Protein AF-0000000083340234 (afdb_homodimer)

Secondary structure (DSSP, 8-state):
---------------------------SS-SSSS--EEEEEETTEEEEEEB-S-TT-B--HHHHB----TTTSPPPPS--STTPEE--HHHHHHHHHHHHTT-TTEEEEE-S-HHHHHT-B-TT-EE--HHHH-TTSTT--HHHHHHIIIIIS--EEETTEEE-TTPPEEEEE-S-TT--HHHHHHHHHHHTT--GGGEEE-TTHHHHHHHTTB--B--/---------------------------SS-SSSS-SEEEEEETTEEEEEEB-S-TT-B--HHHHB----TTTSPPPPS--STTPEE--HHHHHHHHHHHHTT-TTEEEEE-S-HHHHTT-B-TT-EE--HHHH-TTSTT--HHHHHHIIIIIS--EEETTEEE-TTPPEEEEE-S-TT--HHHHHHHHHHHTT--GGGEEE-TTHHHHHHHTTB--B--

pLDDT: mean 92.08, std 15.48, range [29.78, 98.94]

Foldseek 3Di:
DDPPDPPPPPDPPPPPPPDPPPPPPDQPQAPDPVGAWDWFDAPNDIDIKGADRPPPDDFDPVLVDDDDDPVVQAFADQDLDPQAAEDEDVVVRVLRNVVRVPPLLEAEEAQDDVVVCQVWFDGRHDYDHLLQLAPPHPPHDPVSNVCCCVVPQPWDADPNDIDCVSGGQYEYAYAARRDCRRSSNLVSCVVNPHRNNSYYYHRGHPSSCRRSRIDIDRD/DDPPPPPPPPPPDPPPPPDPPPPPPDQPQAPDPVGAWDWFDAPNDIDIKGADRPPPDDFDPVLVDDDDDPVVQAFADQDLDPQAAEDEDVVVRVLRNVVRVPPLLEAEEAQDDVVVCQVWFDGRHDYDHLLQLAPPHPPHDPVSNVCCQVVPQPWDADPNAIDCVSGGQYEYAYAARRDCRRSSNLVSCVVNPHRNNSYYYHRGHPSSCRRSRIDIDRD

InterPro domains:
  IPR001763 Rhodanese-like domain [PF00581] (99-212)
  IPR001763 Rhodanese-like domain [PS50206] (102-218)
  IPR001763 Rhodanese-like domain [SM00450] (87-215)
  IPR036873 Rhodanese-like domain superfamily [G3DSA:3.40.250.10] (81-218)
  IPR036873 Rhodanese-like domain superfamily [SSF52821] (71-217)

Structure (mmCIF, N/CA/C/O backbone):
data_AF-0000000083340234-model_v1
#
loop_
_entity.id
_entity.type
_entity.pdbx_description
1 polymer 'Rhodanese-like domain-containing protein'
#
loop_
_atom_site.group_PDB
_atom_site.id
_atom_site.type_symbol
_atom_site.label_atom_id
_atom_site.label_alt_id
_atom_site.label_comp_id
_atom_site.label_asym_id
_atom_site.label_entity_id
_atom_site.label_seq_id
_atom_site.pdbx_PDB_ins_code
_atom_site.Cartn_x
_atom_site.Cartn_y
_atom_site.Cartn_z
_atom_site.occupancy
_atom_site.B_iso_or_equiv
_atom_site.auth_seq_id
_atom_site.auth_comp_id
_atom_site.auth_asym_id
_atom_site.auth_atom_id
_atom_site.pdbx_PDB_model_num
ATOM 1 N N . MET A 1 1 ? -90.25 -11.219 39.344 1 29.78 1 MET A N 1
ATOM 2 C CA . MET A 1 1 ? -89 -11.938 39.5 1 29.78 1 MET A CA 1
ATOM 3 C C . MET A 1 1 ? -88.312 -12.117 38.156 1 29.78 1 MET A C 1
ATOM 5 O O . MET A 1 1 ? -88.625 -13.062 37.406 1 29.78 1 MET A O 1
ATOM 9 N N . CYS A 1 2 ? -88 -10.984 37.406 1 33.31 2 CYS A N 1
ATOM 10 C CA . CYS A 1 2 ? -87.375 -10.82 36.094 1 33.31 2 CYS A CA 1
ATOM 11 C C . CYS A 1 2 ? -85.938 -11.227 36.125 1 33.31 2 CYS A C 1
ATOM 13 O O . CYS A 1 2 ? -85.125 -10.656 36.875 1 33.31 2 CYS A O 1
ATOM 15 N N . SER A 1 3 ? -85.562 -12.453 35.812 1 33 3 SER A N 1
ATOM 16 C CA . SER A 1 3 ? -84.188 -13.016 35.75 1 33 3 SER A CA 1
ATOM 17 C C . SER A 1 3 ? -83.375 -12.375 34.656 1 33 3 SER A C 1
ATOM 19 O O . SER A 1 3 ? -83.75 -12.422 33.5 1 33 3 SER A O 1
ATOM 21 N N . LYS A 1 4 ? -82.625 -11.266 34.938 1 36.62 4 LYS A N 1
ATOM 22 C CA . LYS A 1 4 ? -81.625 -10.586 34.062 1 36.62 4 LYS A CA 1
ATOM 23 C C . LYS A 1 4 ? -80.562 -11.547 33.625 1 36.62 4 LYS A C 1
ATOM 25 O O . LYS A 1 4 ? -79.938 -12.203 34.438 1 36.62 4 LYS A O 1
ATOM 30 N N . SER A 1 5 ? -80.562 -12.086 32.344 1 40.81 5 SER A N 1
ATOM 31 C CA . SER A 1 5 ? -79.562 -12.891 31.719 1 40.81 5 SER A CA 1
ATOM 32 C C . SER A 1 5 ? -78.25 -12.117 31.594 1 40.81 5 SER A C 1
ATOM 34 O O . SER A 1 5 ? -78.25 -10.977 31.125 1 40.81 5 SER A O 1
ATOM 36 N N . ASN A 1 6 ? -77.25 -12.352 32.438 1 44.47 6 ASN A N 1
ATOM 37 C CA . ASN A 1 6 ? -75.875 -11.805 32.438 1 44.47 6 ASN A CA 1
ATOM 38 C C . ASN A 1 6 ? -75.125 -12.289 31.203 1 44.47 6 ASN A C 1
ATOM 40 O O . ASN A 1 6 ? -74.812 -13.484 31.094 1 44.47 6 ASN A O 1
ATOM 44 N N . LYS A 1 7 ? -75.188 -11.672 30 1 44.66 7 LYS A N 1
ATOM 45 C CA . LYS A 1 7 ? -74.375 -11.945 28.859 1 44.66 7 LYS A CA 1
ATOM 46 C C . LYS A 1 7 ? -72.875 -11.68 29.188 1 44.66 7 LYS A C 1
ATOM 48 O O . LYS A 1 7 ? -72.5 -10.562 29.562 1 44.66 7 LYS A O 1
ATOM 53 N N . LEU A 1 8 ? -72.062 -12.75 29.484 1 47.59 8 LEU A N 1
ATOM 54 C CA . LEU A 1 8 ? -70.625 -12.719 29.641 1 47.59 8 LEU A CA 1
ATOM 55 C C . LEU A 1 8 ? -69.938 -12.383 28.328 1 47.59 8 LEU A C 1
ATOM 57 O O . LEU A 1 8 ? -70.125 -13.102 27.328 1 47.59 8 LEU A O 1
ATOM 61 N N . TYR A 1 9 ? -69.688 -11.141 28.016 1 54.5 9 TYR A N 1
ATOM 62 C CA . TYR A 1 9 ? -68.812 -10.773 26.891 1 54.5 9 TYR A CA 1
ATOM 63 C C . TYR A 1 9 ? -67.375 -11.305 27.078 1 54.5 9 TYR A C 1
ATOM 65 O O . TYR A 1 9 ? -66.75 -11.008 28.078 1 54.5 9 TYR A O 1
ATOM 73 N N . LEU A 1 10 ? -67 -12.398 26.359 1 53.12 10 LEU A N 1
ATOM 74 C CA . LEU A 1 10 ? -65.625 -12.875 26.25 1 53.12 10 LEU A CA 1
ATOM 75 C C . LEU A 1 10 ? -64.75 -11.859 25.516 1 53.12 10 LEU A C 1
ATOM 77 O O . LEU A 1 10 ? -65 -11.57 24.344 1 53.12 10 LEU A O 1
ATOM 81 N N . VAL A 1 11 ? -64.125 -10.961 26.234 1 58.72 11 VAL A N 1
ATOM 82 C CA . VAL A 1 11 ? -63.125 -10.094 25.641 1 58.72 11 VAL A CA 1
ATOM 83 C C . VAL A 1 11 ? -61.906 -10.922 25.203 1 58.72 11 VAL A C 1
ATOM 85 O O . VAL A 1 11 ? -61.281 -11.578 26.031 1 58.72 11 VAL A O 1
ATOM 88 N N . ILE A 1 12 ? -61.781 -11.281 23.906 1 58.41 12 ILE A N 1
ATOM 89 C CA . ILE A 1 12 ? -60.594 -11.867 23.312 1 58.41 12 ILE A CA 1
ATOM 90 C C . ILE A 1 12 ? -59.438 -10.859 23.328 1 58.41 12 ILE A C 1
ATOM 92 O O . ILE A 1 12 ? -59.531 -9.812 22.688 1 58.41 12 ILE A O 1
ATOM 96 N N . LEU A 1 13 ? -58.594 -10.898 24.359 1 58.06 13 LEU A N 1
ATOM 97 C CA . LEU A 1 13 ? -57.344 -10.164 24.359 1 58.06 13 LEU A CA 1
ATOM 98 C C . LEU A 1 13 ? -56.375 -10.68 23.281 1 58.06 13 LEU A C 1
ATOM 100 O O . LEU A 1 13 ? -55.906 -11.82 23.359 1 58.06 13 LEU A O 1
ATOM 104 N N . SER A 1 14 ? -56.375 -10.078 22.094 1 59.06 14 SER A N 1
ATOM 105 C CA . SER A 1 14 ? -55.312 -10.328 21.109 1 59.06 14 SER A CA 1
ATOM 106 C C . SER A 1 14 ? -53.969 -9.883 21.625 1 59.06 14 SER A C 1
ATOM 108 O O . SER A 1 14 ? -53.719 -8.688 21.828 1 59.06 14 SER A O 1
ATOM 110 N N . LEU A 1 15 ? -53.156 -10.805 22.141 1 60.12 15 LEU A N 1
ATOM 111 C CA . LEU A 1 15 ? -51.75 -10.547 22.406 1 60.12 15 LEU A CA 1
ATOM 112 C C . LEU A 1 15 ? -51 -10.367 21.094 1 60.12 15 LEU A C 1
ATOM 114 O O . LEU A 1 15 ? -50.75 -11.336 20.375 1 60.12 15 LEU A O 1
ATOM 118 N N . LEU A 1 16 ? -50.875 -9.102 20.641 1 57.81 16 LEU A N 1
ATOM 119 C CA . LEU A 1 16 ? -49.875 -8.805 19.594 1 57.81 16 LEU A CA 1
ATOM 120 C C . LEU A 1 16 ? -48.469 -9.07 20.094 1 57.81 16 LEU A C 1
ATOM 122 O O . LEU A 1 16 ? -47.969 -8.344 20.953 1 57.81 16 LEU A O 1
ATOM 126 N N . PHE A 1 17 ? -47.906 -10.281 19.797 1 58.72 17 PHE A N 1
ATOM 127 C CA . PHE A 1 17 ? -46.469 -10.477 19.938 1 58.72 17 PHE A CA 1
ATOM 128 C C . PHE A 1 17 ? -45.688 -9.586 18.969 1 58.72 17 PHE A C 1
ATOM 130 O O . PHE A 1 17 ? -45.719 -9.82 17.766 1 58.72 17 PHE A O 1
ATOM 137 N N . SER A 1 18 ? -45.281 -8.414 19.391 1 55.34 18 SER A N 1
ATOM 138 C CA . SER A 1 18 ? -44.281 -7.707 18.609 1 55.34 18 SER A CA 1
ATOM 139 C C . SER A 1 18 ? -43 -8.516 18.5 1 55.34 18 SER A C 1
ATOM 141 O O . SER A 1 18 ? -42.344 -8.805 19.516 1 55.34 18 SER A O 1
ATOM 143 N N . ILE A 1 19 ? -42.75 -9.219 17.438 1 55.59 19 ILE A N 1
ATOM 144 C CA . ILE A 1 19 ? -41.406 -9.727 17.156 1 55.59 19 ILE A CA 1
ATOM 145 C C . ILE A 1 19 ? -40.406 -8.578 17.219 1 55.59 19 ILE A C 1
ATOM 147 O O . ILE A 1 19 ? -40.594 -7.551 16.562 1 55.59 19 ILE A O 1
ATOM 151 N N . PRO A 1 20 ? -39.5 -8.648 18.219 1 54 20 PRO A N 1
ATOM 152 C CA . PRO A 1 20 ? -38.469 -7.621 18.141 1 54 20 PRO A CA 1
ATOM 153 C C . PRO A 1 20 ? -37.781 -7.574 16.781 1 54 20 PRO A C 1
ATOM 155 O O . PRO A 1 20 ? -37.344 -8.609 16.266 1 54 20 PRO A O 1
ATOM 158 N N . ALA A 1 21 ? -38 -6.551 16.031 1 48.56 21 ALA A N 1
ATOM 159 C CA . ALA A 1 21 ? -37.094 -6.324 14.906 1 48.56 21 ALA A CA 1
ATOM 160 C C . ALA A 1 21 ? -35.625 -6.504 15.328 1 48.56 21 ALA A C 1
ATOM 162 O O . ALA A 1 21 ? -35.125 -5.762 16.172 1 48.56 21 ALA A O 1
ATOM 163 N N . PHE A 1 22 ? -35.062 -7.645 15.172 1 45.53 22 PHE A N 1
ATOM 164 C CA . PHE A 1 22 ? -33.594 -7.656 15.234 1 45.53 22 PHE A CA 1
ATOM 165 C C . PHE A 1 22 ? -33 -6.473 14.477 1 45.53 22 PHE A C 1
ATOM 167 O O . PHE A 1 22 ? -33.156 -6.375 13.258 1 45.53 22 PHE A O 1
ATOM 174 N N . ALA A 1 23 ? -33.031 -5.301 14.953 1 45.25 23 ALA A N 1
ATOM 175 C CA . ALA A 1 23 ? -32.219 -4.227 14.391 1 45.25 23 ALA A CA 1
ATOM 176 C C . ALA A 1 23 ? -30.859 -4.75 13.922 1 45.25 23 ALA A C 1
ATOM 178 O O . ALA A 1 23 ? -30.078 -5.27 14.719 1 45.25 23 ALA A O 1
ATOM 179 N N . SER A 1 24 ? -30.703 -5.293 12.758 1 54.5 24 SER A N 1
ATOM 180 C CA . SER A 1 24 ? -29.391 -5.609 12.234 1 54.5 24 SER A CA 1
ATOM 181 C C . SER A 1 24 ? -28.328 -4.633 12.75 1 54.5 24 SER A C 1
ATOM 183 O O . SER A 1 24 ? -28.484 -3.418 12.594 1 54.5 24 SER A O 1
ATOM 185 N N . GLU A 1 25 ? -27.625 -4.848 13.891 1 69.44 25 GLU A N 1
ATOM 186 C CA . GLU A 1 25 ? -26.641 -4 14.539 1 69.44 25 GLU A CA 1
ATOM 187 C C . GLU A 1 25 ? -25.688 -3.379 13.508 1 69.44 25 GLU A C 1
ATOM 189 O O . GLU A 1 25 ? -25.141 -4.082 12.656 1 69.44 25 GLU A O 1
ATOM 194 N N . GLU A 1 26 ? -25.859 -2.096 13.258 1 88.88 26 GLU A N 1
ATOM 195 C CA . GLU A 1 26 ? -25 -1.338 12.352 1 88.88 26 GLU A CA 1
ATOM 196 C C . GLU A 1 26 ? -23.516 -1.598 12.633 1 88.88 26 GLU A C 1
ATOM 198 O O . GLU A 1 26 ? -23.078 -1.521 13.781 1 88.88 26 GLU A O 1
ATOM 203 N N . LEU A 1 27 ? -22.734 -2.086 11.719 1 96.25 27 LEU A N 1
ATOM 204 C CA . LEU A 1 27 ? -21.312 -2.398 11.859 1 96.25 27 LEU A CA 1
ATOM 205 C C . LEU A 1 27 ? -20.516 -1.153 12.234 1 96.25 27 LEU A C 1
ATOM 207 O O . LEU A 1 27 ? -20.703 -0.09 11.641 1 96.25 27 LEU A O 1
ATOM 211 N N . GLU A 1 28 ? -19.734 -1.284 13.203 1 97.62 28 GLU A N 1
ATOM 212 C CA . GLU A 1 28 ? -18.922 -0.17 13.664 1 97.62 28 GLU A CA 1
ATOM 213 C C . GLU A 1 28 ? -17.656 -0.032 12.82 1 97.62 28 GLU A C 1
ATOM 215 O O . GLU A 1 28 ? -17.188 1.08 12.57 1 97.62 28 GLU A O 1
ATOM 220 N N . VAL A 1 29 ? -17.109 -1.151 12.461 1 98.5 29 VAL A N 1
ATOM 221 C CA . VAL A 1 29 ? -15.914 -1.16 11.617 1 98.5 29 VAL A CA 1
ATOM 222 C C . VAL A 1 29 ? -16.312 -1.392 10.164 1 98.5 29 VAL A C 1
ATOM 224 O O . VAL A 1 29 ? -16.5 -2.533 9.734 1 98.5 29 VAL A O 1
ATOM 227 N N . LYS A 1 30 ? -16.344 -0.259 9.484 1 98.69 30 LYS A N 1
ATOM 228 C CA . LYS A 1 30 ? -16.75 -0.321 8.078 1 98.69 30 LYS A CA 1
ATOM 229 C C . LYS A 1 30 ? -15.539 -0.229 7.156 1 98.69 30 LYS A C 1
ATOM 231 O O . LYS A 1 30 ? -14.438 0.112 7.602 1 98.69 30 LYS A O 1
ATOM 236 N N . ILE A 1 31 ? -15.758 -0.637 5.941 1 98.75 31 ILE A N 1
ATOM 237 C CA . ILE A 1 31 ? -14.711 -0.515 4.93 1 98.75 31 ILE A CA 1
ATOM 238 C C . ILE A 1 31 ? -14.531 0.953 4.551 1 98.75 31 ILE A C 1
ATOM 240 O O . ILE A 1 31 ? -13.414 1.478 4.594 1 98.75 31 ILE A O 1
ATOM 244 N N . THR A 1 32 ? -15.562 1.604 4.113 1 98.44 32 THR A N 1
ATOM 245 C CA . THR A 1 32 ? -15.688 3.049 3.969 1 98.44 32 THR A CA 1
ATOM 246 C C . THR A 1 32 ? -16.938 3.559 4.672 1 98.44 32 THR A C 1
ATOM 248 O O . THR A 1 32 ? -17.703 2.773 5.238 1 98.44 32 THR A O 1
ATOM 251 N N . ASP A 1 33 ? -17.109 4.898 4.633 1 96.56 33 ASP A N 1
ATOM 252 C CA . ASP A 1 33 ? -18.297 5.473 5.25 1 96.56 33 ASP A CA 1
ATOM 253 C C . ASP A 1 33 ? -19.562 4.992 4.547 1 96.56 33 ASP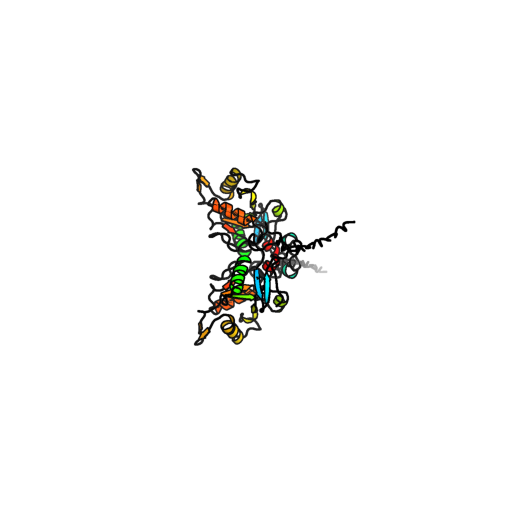 A C 1
ATOM 255 O O . ASP A 1 33 ? -20.656 4.996 5.137 1 96.56 33 ASP A O 1
ATOM 259 N N . LYS A 1 34 ? -19.469 4.469 3.318 1 97.31 34 LYS A N 1
ATOM 260 C CA . LYS A 1 34 ? -20.641 4.098 2.525 1 97.31 34 LYS A CA 1
ATOM 261 C C . LYS A 1 34 ? -20.688 2.592 2.283 1 97.31 34 LYS A C 1
ATOM 263 O O . LYS A 1 34 ? -21.641 2.078 1.698 1 97.31 34 LYS A O 1
ATOM 268 N N . LEU A 1 35 ? -19.656 1.905 2.648 1 98.31 35 LEU A N 1
ATOM 269 C CA . LEU A 1 35 ? -19.562 0.475 2.377 1 98.31 35 LEU A CA 1
ATOM 270 C C . LEU A 1 35 ? -19.188 -0.294 3.639 1 98.31 35 LEU A C 1
ATOM 272 O O . LEU A 1 35 ? -18.062 -0.179 4.125 1 98.31 35 LEU A O 1
ATOM 276 N N . ALA A 1 36 ? -20.062 -1.139 4.082 1 98.31 36 ALA A N 1
ATOM 277 C CA . ALA A 1 36 ? -19.797 -1.896 5.305 1 98.31 36 ALA A CA 1
ATOM 278 C C . ALA A 1 36 ? -19.312 -3.303 4.98 1 98.31 36 ALA A C 1
ATOM 280 O O . ALA A 1 36 ? -18.438 -3.834 5.668 1 98.31 36 ALA A O 1
ATOM 281 N N . GLN A 1 37 ? -19.891 -3.861 3.943 1 98.56 37 GLN A N 1
ATOM 282 C CA . GLN A 1 37 ? -19.578 -5.242 3.582 1 98.56 37 GLN A CA 1
ATOM 283 C C . GLN A 1 37 ? -19.922 -5.516 2.119 1 98.56 37 GLN A C 1
ATOM 285 O O . GLN A 1 37 ? -20.609 -4.727 1.479 1 98.56 37 GLN A O 1
ATOM 290 N N . LEU A 1 38 ? -19.406 -6.543 1.6 1 98.69 38 LEU A N 1
ATOM 291 C CA . LEU A 1 38 ? -19.625 -6.984 0.227 1 98.69 38 LEU A CA 1
ATOM 292 C C . LEU A 1 38 ? -19.781 -8.5 0.163 1 98.69 38 LEU A C 1
ATOM 294 O O . LEU A 1 38 ? -18.922 -9.234 0.658 1 98.69 38 LEU A O 1
ATOM 298 N N . GLU A 1 39 ? -20.875 -8.977 -0.376 1 98.69 39 GLU A N 1
ATOM 299 C CA . GLU A 1 39 ? -21.031 -10.422 -0.564 1 98.69 39 GLU A CA 1
ATOM 300 C C . GLU A 1 39 ? -20.406 -10.875 -1.876 1 98.69 39 GLU A C 1
ATOM 302 O O . GLU A 1 39 ? -20.656 -10.289 -2.93 1 98.69 39 GLU A O 1
ATOM 307 N N . VAL A 1 40 ? -19.562 -11.898 -1.822 1 98.5 40 VAL A N 1
ATOM 308 C CA . VAL A 1 40 ? -18.938 -12.484 -3.006 1 98.5 40 VAL A CA 1
ATOM 309 C C . VAL A 1 40 ? -19.1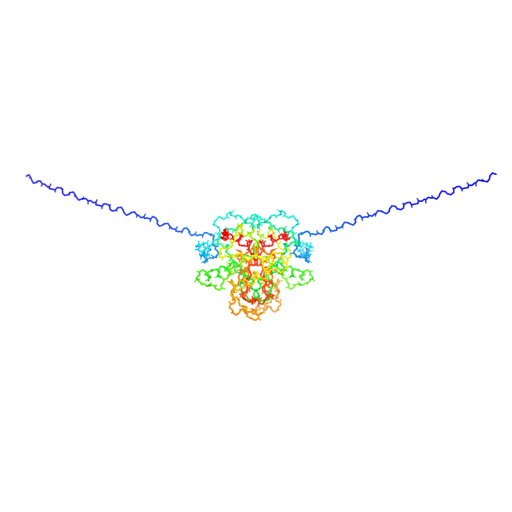25 -14 -2.988 1 98.5 40 VAL A C 1
ATOM 311 O O . VAL A 1 40 ? -19.75 -14.547 -2.084 1 98.5 40 VAL A O 1
ATOM 314 N N . ILE A 1 41 ? -18.719 -14.633 -4.098 1 96.88 41 ILE A N 1
ATOM 315 C CA . ILE A 1 41 ? -18.797 -16.094 -4.184 1 96.88 41 ILE A CA 1
ATOM 316 C C . ILE A 1 41 ? -17.391 -16.688 -4.105 1 96.88 41 ILE A C 1
ATOM 318 O O . ILE A 1 41 ? -16.469 -16.219 -4.773 1 96.88 41 ILE A O 1
ATOM 322 N N . HIS A 1 42 ? -17.172 -17.594 -3.209 1 97 42 HIS A N 1
ATOM 323 C CA . HIS A 1 42 ? -15.938 -18.375 -3.113 1 97 42 HIS A CA 1
ATOM 324 C C . HIS A 1 42 ? -16.234 -19.875 -3.148 1 97 42 HIS A C 1
ATOM 326 O O . HIS A 1 42 ? -16.922 -20.391 -2.277 1 97 42 HIS A O 1
ATOM 332 N N . ASN A 1 43 ? -15.695 -20.484 -4.172 1 94.25 43 ASN A N 1
ATOM 333 C CA . ASN A 1 43 ? -15.93 -21.906 -4.348 1 94.25 43 ASN A CA 1
ATOM 334 C C . ASN A 1 43 ? -17.422 -22.234 -4.312 1 94.25 43 ASN A C 1
ATOM 336 O O . ASN A 1 43 ? -17.844 -23.156 -3.617 1 94.25 43 ASN A O 1
ATOM 340 N N . GLY A 1 44 ? -18.188 -21.438 -4.988 1 93.56 44 GLY A N 1
ATOM 341 C CA . GLY A 1 44 ? -19.594 -21.703 -5.188 1 93.56 44 GLY A CA 1
ATOM 342 C C . GLY A 1 44 ? -20.453 -21.281 -4 1 93.56 44 GLY A C 1
ATOM 343 O O . GLY A 1 44 ? -21.672 -21.375 -4.051 1 93.56 44 GLY A O 1
ATOM 344 N N . LYS A 1 45 ? -19.875 -20.781 -2.914 1 96.19 45 LYS A N 1
ATOM 345 C CA . LYS A 1 45 ? -20.609 -20.391 -1.714 1 96.19 45 LYS A CA 1
ATOM 346 C C . LYS A 1 45 ? -20.5 -18.891 -1.463 1 96.19 45 LYS A C 1
ATOM 348 O O . LYS A 1 45 ? -19.453 -18.297 -1.685 1 96.19 45 LYS A O 1
ATOM 353 N N . PRO A 1 46 ? -21.578 -18.328 -0.961 1 97.62 46 PRO A N 1
ATOM 354 C CA . PRO A 1 46 ? -21.5 -16.906 -0.624 1 97.62 46 PRO A CA 1
ATOM 355 C C . PRO A 1 46 ? -20.594 -16.625 0.572 1 97.62 46 PRO A C 1
ATOM 357 O O . PRO A 1 46 ? -20.562 -17.406 1.525 1 97.62 46 PRO A O 1
ATOM 360 N N . VAL A 1 47 ? -19.812 -15.656 0.47 1 98.56 47 VAL A N 1
ATOM 361 C CA . VAL A 1 47 ? -18.953 -15.172 1.537 1 98.56 47 VAL A CA 1
ATOM 362 C C . VAL A 1 47 ? -19.109 -13.656 1.686 1 98.56 47 VAL A C 1
ATOM 364 O O . VAL A 1 47 ? -19.125 -12.93 0.692 1 98.56 47 VAL A O 1
ATOM 367 N N . VAL A 1 48 ? -19.234 -13.188 2.912 1 98.75 48 VAL A N 1
ATOM 368 C CA . VAL A 1 48 ? -19.328 -11.75 3.17 1 98.75 48 VAL A CA 1
ATOM 369 C C . VAL A 1 48 ? -17.953 -11.195 3.531 1 98.75 48 VAL A C 1
ATOM 371 O O . VAL A 1 48 ? -17.328 -11.656 4.488 1 98.75 48 VAL A O 1
ATOM 374 N N . ILE A 1 49 ? -17.469 -10.312 2.703 1 98.88 49 ILE A N 1
ATOM 375 C CA . ILE A 1 49 ? -16.25 -9.586 3.021 1 98.88 49 ILE A CA 1
ATOM 376 C C . ILE A 1 49 ? -16.594 -8.367 3.879 1 98.88 49 ILE A C 1
ATOM 378 O O . ILE A 1 49 ? -17.406 -7.535 3.494 1 98.88 49 ILE A O 1
ATOM 382 N N . GLN A 1 50 ? -16.031 -8.25 4.988 1 98.81 50 GLN A N 1
ATOM 383 C CA . GLN A 1 50 ? -16.125 -7.117 5.902 1 98.81 50 GLN A CA 1
ATOM 384 C C . GLN A 1 50 ? -14.859 -7.004 6.762 1 98.81 50 GLN A C 1
ATOM 386 O O . GLN A 1 50 ? -14.031 -7.914 6.781 1 98.81 50 GLN A O 1
ATOM 391 N N . ARG A 1 51 ? -14.695 -5.859 7.359 1 98.75 51 ARG A N 1
ATOM 392 C CA . ARG A 1 51 ? -13.609 -5.734 8.32 1 98.75 51 ARG A CA 1
ATOM 393 C C . ARG A 1 51 ? -13.984 -6.355 9.664 1 98.75 51 ARG A C 1
ATOM 395 O O . ARG A 1 51 ? -15.148 -6.32 10.062 1 98.75 51 ARG A O 1
ATOM 402 N N . ASN A 1 52 ? -13.055 -6.961 10.312 1 98.62 52 ASN A N 1
ATOM 403 C CA . ASN A 1 52 ? -13.25 -7.535 11.641 1 98.62 52 ASN A CA 1
ATOM 404 C C . ASN A 1 52 ? -13.883 -6.527 12.594 1 98.62 52 ASN A C 1
ATOM 406 O O . ASN A 1 52 ? -13.438 -5.387 12.688 1 98.62 52 ASN A O 1
ATOM 410 N N . GLN A 1 53 ? -14.898 -6.898 13.344 1 98.31 53 GLN A N 1
ATOM 411 C CA . GLN A 1 53 ? -15.664 -5.973 14.172 1 98.31 53 GLN A CA 1
ATOM 412 C C . GLN A 1 53 ? -15.047 -5.848 15.562 1 98.31 53 GLN A C 1
ATOM 414 O O . GLN A 1 53 ? -15.398 -4.941 16.328 1 98.31 53 GLN A O 1
ATOM 419 N N . ASP A 1 54 ? -14.172 -6.805 15.898 1 98.19 54 ASP A N 1
ATOM 420 C CA . ASP A 1 54 ? -13.43 -6.688 17.156 1 98.19 54 ASP A CA 1
ATOM 421 C C . ASP A 1 54 ? -12.359 -5.609 17.062 1 98.19 54 ASP A C 1
ATOM 423 O O . ASP A 1 54 ? -11.297 -5.828 16.469 1 98.19 54 ASP A O 1
ATOM 427 N N . GLN A 1 55 ? -12.578 -4.461 17.719 1 96.69 55 GLN A N 1
ATOM 428 C CA . GLN A 1 55 ? -11.703 -3.299 17.609 1 96.69 55 GLN A CA 1
ATOM 429 C C . GLN A 1 55 ? -10.391 -3.518 18.359 1 96.69 55 GLN A C 1
ATOM 431 O O . GLN A 1 55 ? -9.469 -2.705 18.25 1 96.69 55 GLN A O 1
ATOM 436 N N . GLY A 1 56 ? -10.25 -4.609 19.031 1 97.38 56 GLY A N 1
ATOM 437 C CA . GLY A 1 56 ? -9.008 -4.988 19.688 1 97.38 56 GLY A CA 1
ATOM 438 C C . GLY A 1 56 ? -8.227 -6.043 18.938 1 97.38 56 GLY A C 1
ATOM 439 O O . GLY A 1 56 ? -7.18 -6.492 19.391 1 97.38 56 GLY A O 1
ATOM 440 N N . ASN A 1 57 ? -8.789 -6.418 17.75 1 98 57 ASN A N 1
ATOM 441 C CA . ASN A 1 57 ? -8.125 -7.457 16.969 1 98 57 ASN A CA 1
ATOM 442 C C . ASN A 1 57 ? -6.762 -6.992 16.469 1 98 57 ASN A C 1
ATOM 444 O O . ASN A 1 57 ? -6.613 -5.852 16.016 1 98 57 ASN A O 1
ATOM 448 N N . MET A 1 58 ? -5.805 -7.91 16.531 1 98 58 MET A N 1
ATOM 449 C CA . MET A 1 58 ? -4.453 -7.641 16.047 1 98 58 MET A CA 1
ATOM 450 C C . MET A 1 58 ? -4.145 -8.461 14.805 1 98 58 MET A C 1
ATOM 452 O O . MET A 1 58 ? -4.75 -9.508 14.578 1 98 58 MET A O 1
ATOM 456 N N . ILE A 1 59 ? -3.26 -7.977 14.023 1 97.88 59 ILE A N 1
ATOM 457 C CA . ILE A 1 59 ? -2.867 -8.648 12.789 1 97.88 59 ILE A CA 1
ATOM 458 C C . ILE A 1 59 ? -2.262 -10.016 13.117 1 97.88 59 ILE A C 1
ATOM 460 O O . ILE A 1 59 ? -1.651 -10.188 14.172 1 97.88 59 ILE A O 1
ATOM 464 N N . ASP A 1 60 ? -2.438 -10.961 12.242 1 95.94 60 ASP A N 1
ATOM 465 C CA . ASP A 1 60 ? -1.87 -12.297 12.383 1 95.94 60 ASP A CA 1
ATOM 466 C C . ASP A 1 60 ? -0.351 -12.242 12.523 1 95.94 60 ASP A C 1
ATOM 468 O O . ASP A 1 60 ? 0.308 -11.445 11.844 1 95.94 60 ASP A O 1
ATOM 472 N N . GLU A 1 61 ? 0.184 -13.117 13.273 1 95.31 61 GLU A N 1
ATOM 473 C CA . GLU A 1 61 ? 1.604 -13.125 13.609 1 95.31 61 GLU A CA 1
ATOM 474 C C . GLU A 1 61 ? 2.469 -13.211 12.352 1 95.31 61 GLU A C 1
ATOM 476 O O . GLU A 1 61 ? 3.52 -12.57 12.273 1 95.31 61 GLU A O 1
ATOM 481 N N . ASP A 1 62 ? 2.027 -13.992 11.391 1 94.5 62 ASP A N 1
ATOM 482 C CA . ASP A 1 62 ? 2.797 -14.18 10.164 1 94.5 62 ASP A CA 1
ATOM 483 C C . ASP A 1 62 ? 2.98 -12.859 9.422 1 94.5 62 ASP A C 1
ATOM 485 O O . ASP A 1 62 ? 3.967 -12.672 8.711 1 94.5 62 ASP A O 1
ATOM 489 N N . PHE A 1 63 ? 2.062 -11.945 9.617 1 97.44 63 PHE A N 1
ATOM 490 C CA . PHE A 1 63 ? 2.082 -10.68 8.898 1 97.44 63 PHE A CA 1
ATOM 491 C C . PHE A 1 63 ? 2.48 -9.531 9.82 1 97.44 63 PHE A C 1
ATOM 493 O O . PHE A 1 63 ? 2.5 -8.375 9.406 1 97.44 63 PHE A O 1
ATOM 500 N N . ALA A 1 64 ? 2.787 -9.883 11.117 1 97.94 64 ALA A N 1
ATOM 501 C CA . ALA A 1 64 ? 3.268 -8.906 12.086 1 97.94 64 ALA A CA 1
ATOM 502 C C . ALA A 1 64 ? 4.789 -8.805 12.062 1 97.94 64 ALA A C 1
ATOM 504 O O . ALA A 1 64 ? 5.367 -7.848 12.586 1 97.94 64 ALA A O 1
ATOM 505 N N . LEU A 1 65 ? 5.402 -9.875 11.461 1 97.62 65 LEU A N 1
ATOM 506 C CA . LEU A 1 65 ? 6.855 -9.883 11.336 1 97.62 65 LEU A CA 1
ATOM 507 C C . LEU A 1 65 ? 7.324 -8.773 10.398 1 97.62 65 LEU A C 1
ATOM 509 O O . LEU A 1 65 ? 6.801 -8.625 9.289 1 97.62 65 LEU A O 1
ATOM 513 N N . THR A 1 66 ? 8.375 -7.98 10.773 1 97.31 66 THR A N 1
ATOM 514 C CA . THR A 1 66 ? 8.711 -6.773 10.031 1 97.31 66 THR A CA 1
ATOM 515 C C . THR A 1 66 ? 9.992 -6.965 9.234 1 97.31 66 THR A C 1
ATOM 517 O O . THR A 1 66 ? 10.297 -6.168 8.344 1 97.31 66 THR A O 1
ATOM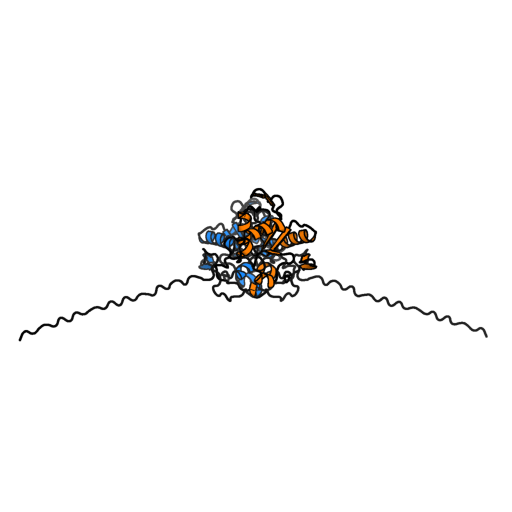 520 N N . SER A 1 67 ? 10.797 -7.984 9.539 1 95.31 67 SER A N 1
ATOM 521 C CA . SER A 1 67 ? 12.188 -7.973 9.102 1 95.31 67 SER A CA 1
ATOM 522 C C . SER A 1 67 ? 12.617 -9.352 8.602 1 95.31 67 SER A C 1
ATOM 524 O O . SER A 1 67 ? 13.477 -9.992 9.203 1 95.31 67 SER A O 1
ATOM 526 N N . ARG A 1 68 ? 12.117 -9.617 7.473 1 96.44 68 ARG A N 1
ATOM 527 C CA . ARG A 1 68 ? 12.562 -10.852 6.828 1 96.44 68 ARG A CA 1
ATOM 528 C C . ARG A 1 68 ? 13.805 -10.609 5.984 1 96.44 68 ARG A C 1
ATOM 530 O O . ARG A 1 68 ? 13.969 -9.539 5.402 1 96.44 68 ARG A O 1
ATOM 537 N N . ALA A 1 69 ? 14.57 -11.609 5.945 1 98 69 ALA A N 1
ATOM 538 C CA . ALA A 1 69 ? 15.828 -11.461 5.215 1 98 69 ALA A CA 1
ATOM 539 C C . ALA A 1 69 ? 15.57 -11.227 3.73 1 98 69 ALA A C 1
ATOM 541 O O . ALA A 1 69 ? 14.703 -11.859 3.131 1 98 69 ALA A O 1
ATOM 542 N N . CYS A 1 70 ? 16.312 -10.336 3.139 1 97.88 70 CYS A N 1
ATOM 543 C CA . CYS A 1 70 ? 16.359 -10.047 1.711 1 97.88 70 CYS A CA 1
ATOM 544 C C . CYS A 1 70 ? 17.75 -10.328 1.149 1 97.88 70 CYS A C 1
ATOM 546 O O . CYS A 1 70 ? 18.734 -9.766 1.624 1 97.88 70 CYS A O 1
ATOM 548 N N . PRO A 1 71 ? 17.812 -11.258 0.188 1 96.06 71 PRO A N 1
ATOM 549 C CA . PRO A 1 71 ? 16.734 -11.984 -0.492 1 96.06 71 PRO A CA 1
ATOM 550 C C . PRO A 1 71 ? 16.266 -13.203 0.293 1 96.06 71 PRO A C 1
ATOM 552 O O . PRO A 1 71 ? 17 -13.719 1.142 1 96.06 71 PRO A O 1
ATOM 555 N N . PRO A 1 72 ? 14.992 -13.656 0.009 1 96.88 72 PRO A N 1
ATOM 556 C CA . PRO A 1 72 ? 14.172 -13.219 -1.12 1 96.88 72 PRO A CA 1
ATOM 557 C C . PRO A 1 72 ? 13.125 -12.18 -0.721 1 96.88 72 PRO A C 1
ATOM 559 O O . PRO A 1 72 ? 12.328 -11.742 -1.559 1 96.88 72 PRO A O 1
ATOM 562 N N . PHE A 1 73 ? 13 -11.758 0.571 1 97.94 73 PHE A N 1
ATOM 563 C CA . PHE A 1 73 ? 11.945 -10.875 1.044 1 97.94 73 PHE A CA 1
ATOM 564 C C . PHE A 1 73 ? 12.367 -9.414 0.947 1 97.94 73 PHE A C 1
ATOM 566 O O . PHE A 1 73 ? 12.516 -8.734 1.965 1 97.94 73 PHE A O 1
ATOM 573 N N . CYS A 1 74 ? 12.492 -8.969 -0.291 1 98.56 74 CYS A N 1
ATOM 574 C CA . CYS A 1 74 ? 12.883 -7.602 -0.607 1 98.56 74 CYS A CA 1
ATOM 575 C C . CYS A 1 74 ? 11.664 -6.742 -0.924 1 98.56 74 CYS A C 1
ATOM 577 O O . CYS A 1 74 ? 10.719 -7.215 -1.557 1 98.56 74 CYS A O 1
ATOM 579 N N . LEU A 1 75 ? 11.742 -5.469 -0.546 1 98.81 75 LEU A N 1
ATOM 580 C CA . LEU A 1 75 ? 10.625 -4.574 -0.848 1 98.81 75 LEU A CA 1
ATOM 581 C C . LEU A 1 75 ? 10.453 -4.414 -2.355 1 98.81 75 LEU A C 1
ATOM 583 O O . LEU A 1 75 ? 11.438 -4.285 -3.088 1 98.81 75 LEU A O 1
ATOM 587 N N . GLN A 1 76 ? 9.242 -4.453 -2.771 1 98.81 76 GLN A N 1
ATOM 588 C CA . GLN A 1 76 ? 8.875 -4.297 -4.176 1 98.81 76 GLN A CA 1
ATOM 589 C C . GLN A 1 76 ? 8.477 -2.855 -4.484 1 98.81 76 GLN A C 1
ATOM 591 O O . GLN A 1 76 ? 7.965 -2.148 -3.613 1 98.81 76 GLN A O 1
ATOM 596 N N . PRO A 1 77 ? 8.68 -2.406 -5.699 1 98.69 77 PRO A N 1
ATOM 597 C CA . PRO A 1 77 ? 8.258 -1.055 -6.066 1 98.69 77 PRO A CA 1
ATOM 598 C C . PRO A 1 77 ? 6.742 -0.921 -6.184 1 98.69 77 PRO A C 1
ATOM 600 O O . PRO A 1 77 ? 6.031 -1.928 -6.199 1 98.69 77 PRO A O 1
ATOM 603 N N . MET A 1 78 ? 6.258 0.364 -6.156 1 98.75 78 MET A N 1
ATOM 604 C CA . MET A 1 78 ? 4.84 0.64 -6.359 1 98.75 78 MET A CA 1
ATOM 605 C C . MET A 1 78 ? 4.434 0.371 -7.805 1 98.75 78 MET A C 1
ATOM 607 O O . MET A 1 78 ? 3.32 -0.089 -8.062 1 98.75 78 MET A O 1
ATOM 611 N N . ASN A 1 79 ? 5.316 0.743 -8.688 1 97.44 79 ASN A N 1
ATOM 612 C CA . ASN A 1 79 ? 5.113 0.494 -10.109 1 97.44 79 ASN A CA 1
ATOM 613 C C . ASN A 1 79 ? 5.992 -0.646 -10.617 1 97.44 79 ASN A C 1
ATOM 615 O O . ASN A 1 79 ? 7.211 -0.49 -10.734 1 97.44 79 ASN A O 1
ATOM 619 N N . LEU A 1 80 ? 5.371 -1.704 -10.93 1 98.31 80 LEU A N 1
ATOM 620 C CA . LEU A 1 80 ? 6.117 -2.906 -11.281 1 98.31 80 LEU A CA 1
ATOM 621 C C . LEU A 1 80 ? 6.582 -2.852 -12.734 1 98.31 80 LEU A C 1
ATOM 623 O O . LEU A 1 80 ? 7.77 -3.02 -13.023 1 98.31 80 LEU A O 1
ATOM 627 N N . LEU A 1 81 ? 5.609 -2.65 -13.648 1 97.94 81 LEU A N 1
ATOM 628 C CA . LEU A 1 81 ? 5.812 -2.57 -15.086 1 97.94 81 LEU A CA 1
ATOM 629 C C . LEU A 1 81 ? 4.84 -1.581 -15.719 1 97.94 81 LEU A C 1
ATOM 631 O O . LEU A 1 81 ? 3.721 -1.406 -15.234 1 97.94 81 LEU A O 1
ATOM 635 N N . PRO A 1 82 ? 5.375 -0.991 -16.844 1 97.81 82 PRO A N 1
ATOM 636 C CA . PRO A 1 82 ? 4.402 -0.152 -17.547 1 97.81 82 PRO A CA 1
ATOM 637 C C . PRO A 1 82 ? 3.143 -0.917 -17.953 1 97.81 82 PRO A C 1
ATOM 639 O O . PRO A 1 82 ? 3.229 -2.057 -18.422 1 97.81 82 PRO A O 1
ATOM 642 N N . GLY A 1 83 ? 2.01 -0.323 -17.703 1 98.38 83 GLY A N 1
ATOM 643 C CA . GLY A 1 83 ? 0.744 -0.91 -18.109 1 98.38 83 GLY A CA 1
ATOM 644 C C . GLY A 1 83 ? 0.045 -1.664 -17 1 98.38 83 GLY A C 1
ATOM 645 O O . GLY A 1 83 ? -1.183 -1.774 -16.984 1 98.38 83 GLY A O 1
ATOM 646 N N . VAL A 1 84 ? 0.843 -2.295 -16.062 1 98.81 84 VAL A N 1
ATOM 647 C CA . VAL A 1 84 ? 0.273 -2.996 -14.922 1 98.81 84 VAL A CA 1
ATOM 648 C C . VAL A 1 84 ? -0.201 -1.985 -13.875 1 98.81 84 VAL A C 1
ATOM 650 O O . VAL A 1 84 ? 0.537 -1.064 -13.516 1 98.81 84 VAL A O 1
ATOM 653 N N . LYS A 1 85 ? -1.394 -2.104 -13.445 1 98.62 85 LYS A N 1
ATOM 654 C CA . LYS A 1 85 ? -1.955 -1.142 -12.508 1 98.62 85 LYS A CA 1
ATOM 655 C C . LYS A 1 85 ? -1.876 -1.665 -11.07 1 98.62 85 LYS A C 1
ATOM 657 O O . LYS A 1 85 ? -2.422 -2.727 -10.766 1 98.62 85 LYS A O 1
ATOM 662 N N . THR A 1 86 ? -1.169 -0.968 -10.203 1 98.88 86 THR A N 1
ATOM 663 C CA . THR A 1 86 ? -1.19 -1.271 -8.773 1 98.88 86 THR A CA 1
ATOM 664 C C . THR A 1 86 ? -2.486 -0.776 -8.141 1 98.88 86 THR A C 1
ATOM 666 O O . THR A 1 86 ? -2.902 0.361 -8.367 1 98.88 86 THR A O 1
ATOM 669 N N . ILE A 1 87 ? -3.129 -1.655 -7.332 1 98.94 87 ILE A N 1
ATOM 670 C CA . ILE A 1 87 ? -4.414 -1.285 -6.746 1 98.94 87 ILE A CA 1
ATOM 671 C C . ILE A 1 87 ? -4.383 -1.529 -5.238 1 98.94 87 ILE A C 1
ATOM 673 O O . ILE A 1 87 ? -3.457 -2.162 -4.723 1 98.94 87 ILE A O 1
ATOM 677 N N . GLY A 1 88 ? -5.336 -0.908 -4.531 1 98.88 88 GLY A N 1
ATOM 678 C CA . GLY A 1 88 ? -5.578 -1.145 -3.115 1 98.88 88 GLY A CA 1
ATOM 679 C C . GLY A 1 88 ? -6.84 -1.947 -2.852 1 98.88 88 GLY A C 1
ATOM 680 O O . GLY A 1 88 ? -7.398 -2.551 -3.768 1 98.88 88 GLY A O 1
ATOM 681 N N . GLU A 1 89 ? -7.23 -1.961 -1.608 1 98.88 89 GLU A N 1
ATOM 682 C CA . GLU A 1 89 ? -8.352 -2.775 -1.148 1 98.88 89 GLU A CA 1
ATOM 683 C C . GLU A 1 89 ? -9.656 -2.348 -1.814 1 98.88 89 GLU A C 1
ATOM 685 O O . GLU A 1 89 ? -10.461 -3.191 -2.219 1 98.88 89 GLU A O 1
ATOM 690 N N . LEU A 1 90 ? -9.891 -1.069 -1.927 1 98.94 90 LEU A N 1
ATOM 691 C CA . LEU A 1 90 ? -11.164 -0.589 -2.455 1 98.94 90 LEU A CA 1
ATOM 692 C C . LEU A 1 90 ? -11.305 -0.936 -3.932 1 98.94 90 LEU A C 1
ATOM 694 O O . LEU A 1 90 ? -12.375 -1.355 -4.375 1 98.94 90 LEU A O 1
ATOM 698 N N . GLU A 1 91 ? -10.219 -0.731 -4.684 1 98.94 91 GLU A N 1
ATOM 699 C CA . GLU A 1 91 ? -10.234 -1.095 -6.098 1 98.94 91 GLU A CA 1
ATOM 700 C C . GLU A 1 91 ? -10.406 -2.6 -6.277 1 98.94 91 GLU A C 1
ATOM 702 O O . GLU A 1 91 ? -11.109 -3.047 -7.184 1 98.94 91 GLU A O 1
ATOM 707 N N . LEU A 1 92 ? -9.734 -3.383 -5.445 1 98.94 92 LEU A N 1
ATOM 708 C CA . LEU A 1 92 ? -9.898 -4.832 -5.492 1 98.94 92 LEU A CA 1
ATOM 709 C C . LEU A 1 92 ? -11.344 -5.223 -5.188 1 98.94 92 LEU A C 1
ATOM 711 O O . LEU A 1 92 ? -11.922 -6.062 -5.879 1 98.94 92 LEU A O 1
ATOM 715 N N . LEU A 1 93 ? -11.953 -4.598 -4.191 1 98.94 93 LEU A N 1
ATOM 716 C CA . LEU A 1 93 ? -13.336 -4.879 -3.822 1 98.94 93 LEU A CA 1
ATOM 717 C C . LEU A 1 93 ? -14.289 -4.527 -4.961 1 98.94 93 LEU A C 1
ATOM 719 O O . LEU A 1 93 ? -15.297 -5.207 -5.168 1 98.94 93 LEU A O 1
ATOM 723 N N . GLU A 1 94 ? -14 -3.479 -5.684 1 98.81 94 GLU A N 1
ATOM 724 C CA . GLU A 1 94 ? -14.805 -3.129 -6.852 1 98.81 94 GLU A CA 1
ATOM 725 C C . GLU A 1 94 ? -14.758 -4.23 -7.902 1 98.81 94 GLU A C 1
ATOM 727 O O . GLU A 1 94 ? -15.781 -4.574 -8.5 1 98.81 94 GLU A O 1
ATOM 732 N N . LEU A 1 95 ? -13.586 -4.75 -8.172 1 98.88 95 LEU A N 1
ATOM 733 C CA . LEU A 1 95 ? -13.438 -5.832 -9.141 1 98.88 95 LEU A CA 1
ATOM 734 C C . LEU A 1 95 ? -14.141 -7.098 -8.656 1 98.88 95 LEU A C 1
ATOM 736 O O . LEU A 1 95 ? -14.766 -7.809 -9.445 1 98.88 95 LEU A O 1
ATOM 740 N N . LEU A 1 96 ? -14.039 -7.34 -7.352 1 98.88 96 LEU A N 1
ATOM 741 C CA . LEU A 1 96 ? -14.727 -8.484 -6.762 1 98.88 96 LEU A CA 1
ATOM 742 C C . LEU A 1 96 ? -16.234 -8.336 -6.895 1 98.88 96 LEU A C 1
ATOM 744 O O . LEU A 1 96 ? -16.938 -9.32 -7.117 1 98.88 96 LEU A O 1
ATOM 748 N N . GLU A 1 97 ? -16.719 -7.152 -6.684 1 98.69 97 GLU A N 1
ATOM 749 C CA . GLU A 1 97 ? -18.141 -6.891 -6.84 1 98.69 97 GLU A CA 1
ATOM 750 C C . GLU A 1 97 ? -18.609 -7.191 -8.258 1 98.69 97 GLU A C 1
ATOM 752 O O . GLU A 1 97 ? -19.656 -7.82 -8.461 1 98.69 97 GLU A O 1
ATOM 757 N N . LYS A 1 98 ? -17.844 -6.719 -9.242 1 98.69 98 LYS A N 1
ATOM 758 C CA . LYS A 1 98 ? -18.172 -7.004 -10.641 1 98.69 98 LYS A CA 1
ATOM 759 C C . LYS A 1 98 ? -18.219 -8.508 -10.898 1 98.69 98 LYS A C 1
ATOM 761 O O . LYS A 1 98 ? -19.125 -9 -11.57 1 98.69 98 LYS A O 1
ATOM 766 N N . LYS A 1 99 ? -17.219 -9.188 -10.375 1 98.25 99 LYS A N 1
ATOM 767 C CA . LYS A 1 99 ? -17.188 -10.641 -10.516 1 98.25 99 LYS A CA 1
ATOM 768 C C . LYS A 1 99 ? -18.422 -11.281 -9.883 1 98.25 99 LYS A C 1
ATOM 770 O O . LYS A 1 99 ? -19.031 -12.172 -10.477 1 98.25 99 LYS A O 1
ATOM 775 N N . ALA A 1 100 ? -18.75 -10.844 -8.703 1 97.5 100 ALA A N 1
ATOM 776 C CA . ALA A 1 100 ? -19.891 -11.383 -7.977 1 97.5 100 ALA A CA 1
ATOM 777 C C . ALA A 1 100 ? -21.188 -11.148 -8.742 1 97.5 100 ALA A C 1
ATOM 779 O O . ALA A 1 100 ? -22.125 -11.945 -8.648 1 97.5 100 ALA A O 1
ATOM 780 N N . LYS A 1 101 ? -21.219 -10.102 -9.461 1 97.38 101 LYS A N 1
ATOM 781 C CA . LYS A 1 101 ? -22.406 -9.75 -10.234 1 97.38 101 LYS A CA 1
ATOM 782 C C . LYS A 1 101 ? -22.438 -10.492 -11.57 1 97.38 101 LYS A C 1
ATOM 784 O O . LYS A 1 101 ? -23.312 -10.258 -12.398 1 97.38 101 LYS A O 1
ATOM 789 N N . GLY A 1 102 ? -21.406 -11.289 -11.852 1 96.38 102 GLY A N 1
ATOM 790 C CA . GLY A 1 102 ? -21.5 -12.188 -12.992 1 96.38 102 GLY A CA 1
ATOM 791 C C . GLY A 1 102 ? -20.422 -11.953 -14.031 1 96.38 102 GLY A C 1
ATOM 792 O O . GLY A 1 102 ? -20.406 -12.617 -15.07 1 96.38 102 GLY A O 1
ATOM 793 N N . ASP A 1 103 ? -19.531 -11 -13.844 1 97.81 103 ASP A N 1
ATOM 794 C CA . ASP A 1 103 ? -18.438 -10.773 -14.781 1 97.81 103 ASP A CA 1
ATOM 795 C C . ASP A 1 103 ? -17.406 -11.898 -14.711 1 97.81 103 ASP A C 1
ATOM 797 O O . ASP A 1 103 ? -16.562 -11.906 -13.82 1 97.81 103 ASP A O 1
ATOM 801 N N . LYS A 1 104 ? -17.406 -12.711 -15.695 1 96.31 104 LYS A N 1
ATOM 802 C CA . LYS A 1 104 ? -16.547 -13.898 -15.703 1 96.31 104 LYS A CA 1
ATOM 803 C C . LYS A 1 104 ? -15.18 -13.586 -16.281 1 96.31 104 LYS A C 1
ATOM 805 O O . LYS A 1 104 ? -14.305 -14.453 -16.344 1 96.31 104 LYS A O 1
ATOM 810 N N . SER A 1 105 ? -14.984 -12.359 -16.719 1 98.06 105 SER A N 1
ATOM 811 C CA . SER A 1 105 ? -13.734 -11.992 -17.375 1 98.06 105 SER A CA 1
ATOM 812 C C . SER A 1 105 ? -12.68 -11.562 -16.359 1 98.06 105 SER A C 1
ATOM 814 O O . SER A 1 105 ? -11.555 -11.234 -16.734 1 98.06 105 SER A O 1
ATOM 816 N N . ILE A 1 106 ? -13.016 -11.625 -15.055 1 98.75 106 ILE A N 1
ATOM 817 C CA . ILE A 1 106 ? -12.094 -11.219 -14 1 98.75 106 ILE A CA 1
ATOM 818 C C . ILE A 1 106 ? -11.664 -12.43 -13.18 1 98.75 106 ILE A C 1
ATOM 820 O O . ILE A 1 106 ? -12.508 -13.211 -12.734 1 98.75 106 ILE A O 1
ATOM 824 N N . LEU A 1 107 ? -10.398 -12.625 -13.023 1 98.75 107 LEU A N 1
ATOM 825 C CA . LEU A 1 107 ? -9.844 -13.656 -12.148 1 98.75 107 LEU A CA 1
ATOM 826 C C . LEU A 1 107 ? -8.945 -13.039 -11.086 1 98.75 107 LEU A C 1
ATOM 828 O O . LEU A 1 107 ? -8.125 -12.172 -11.383 1 98.75 107 LEU A O 1
ATOM 832 N N . VAL A 1 108 ? -9.156 -13.391 -9.859 1 98.88 108 VAL A N 1
ATOM 833 C CA . VAL A 1 108 ? -8.297 -12.992 -8.75 1 98.88 108 VAL A CA 1
ATOM 834 C C . VAL A 1 108 ? -7.352 -14.141 -8.398 1 98.88 108 VAL A C 1
ATOM 836 O O . VAL A 1 108 ? -7.797 -15.234 -8.023 1 98.88 108 VAL A O 1
ATOM 839 N N . ILE A 1 109 ? -6.07 -13.883 -8.5 1 98.88 109 ILE A N 1
ATOM 840 C CA . ILE A 1 109 ? -5.074 -14.953 -8.453 1 98.88 109 ILE A CA 1
ATOM 841 C C . ILE A 1 109 ? -4.18 -14.766 -7.23 1 98.88 109 ILE A C 1
ATOM 843 O O . ILE A 1 109 ? -3.521 -13.727 -7.09 1 98.88 109 ILE A O 1
ATOM 847 N N . ASP A 1 110 ? -4.199 -15.719 -6.359 1 98.88 110 ASP A N 1
ATOM 848 C CA . ASP A 1 110 ? -3.215 -15.859 -5.289 1 98.88 110 ASP A CA 1
ATOM 849 C C . ASP A 1 110 ? -1.942 -16.531 -5.797 1 98.88 110 ASP A C 1
ATOM 851 O O . ASP A 1 110 ? -1.928 -17.734 -6.039 1 98.88 110 ASP A O 1
ATOM 855 N N . SER A 1 111 ? -0.879 -15.773 -5.906 1 98.88 111 SER A N 1
ATOM 856 C CA . SER A 1 111 ? 0.36 -16.234 -6.527 1 98.88 111 SER A CA 1
ATOM 857 C C . SER A 1 111 ? 1.22 -17.016 -5.535 1 98.88 111 SER A C 1
ATOM 859 O O . SER A 1 111 ? 2.287 -17.516 -5.895 1 98.88 111 SER A O 1
ATOM 861 N N . ARG A 1 112 ? 0.811 -17.125 -4.273 1 98.69 112 ARG A N 1
ATOM 862 C CA . ARG A 1 112 ? 1.597 -17.734 -3.207 1 98.69 112 ARG A CA 1
ATOM 863 C C . ARG A 1 112 ? 1.655 -19.25 -3.369 1 98.69 112 ARG A C 1
ATOM 865 O O . ARG A 1 112 ? 0.858 -19.828 -4.109 1 98.69 112 ARG A O 1
ATOM 872 N N . THR A 1 113 ? 2.605 -19.812 -2.705 1 98 113 THR A N 1
ATOM 873 C CA . THR A 1 113 ? 2.65 -21.266 -2.645 1 98 113 THR A CA 1
ATOM 874 C C . THR A 1 113 ? 1.481 -21.812 -1.828 1 98 113 THR A C 1
ATOM 876 O O . THR A 1 113 ? 0.943 -21.125 -0.965 1 98 113 THR A O 1
ATOM 879 N N . PRO A 1 114 ? 1.12 -23.062 -2.076 1 97.25 114 PRO A N 1
ATOM 880 C CA . PRO A 1 114 ? -0.072 -23.641 -1.457 1 97.25 114 PRO A CA 1
ATOM 881 C C . PRO A 1 114 ? -0.017 -23.609 0.069 1 97.25 114 PRO A C 1
ATOM 883 O O . PRO A 1 114 ? -1.055 -23.484 0.725 1 97.25 114 PRO A O 1
ATOM 886 N N . ASP A 1 115 ? 1.157 -23.734 0.67 1 96.81 115 ASP A N 1
ATOM 887 C CA . ASP A 1 115 ? 1.276 -23.719 2.125 1 96.81 115 ASP A CA 1
ATOM 888 C C . ASP A 1 115 ? 0.811 -22.391 2.699 1 96.81 115 ASP A C 1
ATOM 890 O O . ASP A 1 115 ? 0.136 -22.344 3.73 1 96.81 115 ASP A O 1
ATOM 894 N N . TRP A 1 116 ? 1.137 -21.266 2.037 1 97.06 116 TRP A N 1
ATOM 895 C CA . TRP A 1 116 ? 0.668 -19.938 2.455 1 97.06 116 TRP A CA 1
ATOM 896 C C . TRP A 1 116 ? -0.836 -19.812 2.244 1 97.06 116 TRP A C 1
ATOM 898 O O . TRP A 1 116 ? -1.542 -19.266 3.094 1 97.06 116 TRP A O 1
ATOM 908 N N . VAL A 1 117 ? -1.332 -20.328 1.131 1 98.12 117 VAL A N 1
ATOM 909 C CA . VAL A 1 117 ? -2.748 -20.234 0.79 1 98.12 117 VAL A CA 1
ATOM 910 C C . VAL A 1 117 ? -3.582 -20.984 1.818 1 98.12 117 VAL A C 1
ATOM 912 O O . VAL A 1 117 ? -4.672 -20.547 2.191 1 98.12 117 VAL A O 1
ATOM 915 N N . ALA A 1 118 ? -3.045 -22.078 2.318 1 97.12 118 ALA A N 1
ATOM 916 C CA . ALA A 1 118 ? -3.746 -22.922 3.281 1 97.12 118 ALA A CA 1
ATOM 917 C C . ALA A 1 118 ? -4.043 -22.172 4.566 1 97.12 118 ALA A C 1
ATOM 919 O O . ALA A 1 118 ? -4.98 -22.5 5.297 1 97.12 118 ALA A O 1
ATOM 920 N N . LYS A 1 119 ? -3.246 -21.125 4.805 1 96.5 119 LYS A N 1
ATOM 921 C CA . LYS A 1 119 ? -3.441 -20.312 6.008 1 96.5 119 LYS A CA 1
ATOM 922 C C . LYS A 1 119 ? -4.547 -19.281 5.801 1 96.5 119 LYS A C 1
ATOM 924 O O . LYS A 1 119 ? -4.965 -18.609 6.75 1 96.5 119 LYS A O 1
ATOM 929 N N . GLY A 1 120 ? -5.008 -19.141 4.582 1 97.62 120 GLY A N 1
ATOM 930 C CA . GLY A 1 120 ? -6.051 -18.188 4.246 1 97.62 120 GLY A CA 1
ATOM 931 C C . GLY A 1 120 ? -5.746 -17.391 2.998 1 97.62 120 GLY A C 1
ATOM 932 O O . GLY A 1 120 ? -4.578 -17.141 2.682 1 97.62 120 GLY A O 1
ATOM 933 N N . THR A 1 121 ? -6.805 -17.047 2.328 1 98.62 121 THR A N 1
ATOM 934 C CA . THR A 1 121 ? -6.676 -16.234 1.115 1 98.62 121 THR A CA 1
ATOM 935 C C . THR A 1 121 ? -7.848 -15.266 0.983 1 98.62 121 THR A C 1
ATOM 937 O O . THR A 1 121 ? -8.727 -15.234 1.844 1 98.62 121 THR A O 1
ATOM 940 N N . ILE A 1 122 ? -7.805 -14.398 -0.008 1 98.88 122 ILE A N 1
ATOM 941 C CA . ILE A 1 122 ? -8.875 -13.453 -0.294 1 98.88 122 ILE A CA 1
ATOM 942 C C . ILE A 1 122 ? -10.062 -14.188 -0.912 1 98.88 122 ILE A C 1
ATOM 944 O O . ILE A 1 122 ? -9.891 -15 -1.827 1 98.88 122 ILE A O 1
ATOM 948 N N . PRO A 1 123 ? -11.312 -13.922 -0.38 1 98.75 123 PRO A N 1
ATOM 949 C CA . PRO A 1 123 ? -12.477 -14.562 -0.993 1 98.75 123 PRO A CA 1
ATOM 950 C C . PRO A 1 123 ? -12.539 -14.352 -2.506 1 98.75 123 PRO A C 1
ATOM 952 O O . PRO A 1 123 ? -12.305 -13.242 -2.992 1 98.75 123 PRO A O 1
ATOM 955 N N . SER A 1 124 ? -12.828 -15.414 -3.281 1 98.19 124 SER A N 1
ATOM 956 C CA . SER A 1 124 ? -12.984 -15.438 -4.73 1 98.19 124 SER A CA 1
ATOM 957 C C . SER A 1 124 ? -11.656 -15.727 -5.43 1 98.19 124 SER A C 1
ATOM 959 O O . SER A 1 124 ? -11.625 -15.977 -6.637 1 98.19 124 SER A O 1
ATOM 961 N N . ALA A 1 125 ? -10.539 -15.711 -4.723 1 98.5 125 ALA A N 1
ATOM 962 C CA . ALA A 1 125 ? -9.234 -15.938 -5.344 1 98.5 125 ALA A CA 1
ATOM 963 C C . ALA A 1 125 ? -9.039 -17.422 -5.668 1 98.5 125 ALA A C 1
ATOM 965 O O . ALA A 1 125 ? -9.547 -18.281 -4.961 1 98.5 125 ALA A O 1
ATOM 966 N N . ILE A 1 126 ? -8.352 -17.672 -6.703 1 97.62 126 ILE A N 1
ATOM 967 C CA . ILE A 1 126 ? -7.859 -19 -7 1 97.62 126 ILE A CA 1
ATOM 968 C C . ILE A 1 126 ? -6.336 -19.031 -6.891 1 97.62 126 ILE A C 1
ATOM 970 O O . ILE A 1 126 ? -5.676 -18 -7.062 1 97.62 126 ILE A O 1
ATOM 974 N N . ASN A 1 127 ? -5.828 -20.188 -6.59 1 98.31 127 ASN A N 1
ATOM 975 C CA . ASN A 1 127 ? -4.387 -20.297 -6.41 1 98.31 127 ASN A CA 1
ATOM 976 C C . ASN A 1 127 ? -3.691 -20.719 -7.703 1 98.31 127 ASN A C 1
ATOM 978 O O . ASN A 1 127 ? -3.984 -21.781 -8.258 1 98.31 127 ASN A O 1
ATOM 982 N N . ILE A 1 128 ? -2.9 -19.875 -8.234 1 98.31 128 ILE A N 1
ATOM 983 C CA . ILE A 1 128 ? -1.9 -20.188 -9.25 1 98.31 128 ILE A CA 1
ATOM 984 C C . ILE A 1 128 ? -0.517 -19.781 -8.758 1 98.31 128 ILE A C 1
ATOM 986 O O . ILE A 1 128 ? -0.104 -18.625 -8.938 1 98.31 128 ILE A O 1
ATOM 990 N N . PRO A 1 129 ? 0.196 -20.703 -8.133 1 98.62 129 PRO A N 1
ATOM 991 C CA . PRO A 1 129 ? 1.491 -20.359 -7.543 1 98.62 129 PRO A CA 1
ATOM 992 C C . PRO A 1 129 ? 2.502 -19.875 -8.578 1 98.62 129 PRO A C 1
ATOM 994 O O . PRO A 1 129 ? 2.479 -20.328 -9.727 1 98.62 129 PRO A O 1
ATOM 997 N N . TRP A 1 130 ? 3.42 -18.969 -8.117 1 98.38 130 TRP A N 1
ATOM 998 C CA . TRP A 1 130 ? 4.426 -18.406 -9.016 1 98.38 130 TRP A CA 1
ATOM 999 C C . TRP A 1 130 ? 5.301 -19.5 -9.609 1 98.38 130 TRP A C 1
ATOM 1001 O O . TRP A 1 130 ? 5.777 -19.375 -10.742 1 98.38 130 TRP A O 1
ATOM 1011 N N . THR A 1 131 ? 5.43 -20.641 -8.969 1 98.12 131 THR A N 1
ATOM 1012 C CA . THR A 1 131 ? 6.301 -21.734 -9.398 1 98.12 131 THR A CA 1
ATOM 1013 C C . THR A 1 131 ? 5.758 -22.391 -10.664 1 98.12 131 THR A C 1
ATOM 1015 O O . THR A 1 131 ? 6.477 -23.125 -11.352 1 98.12 131 THR A O 1
ATOM 1018 N N . LYS A 1 132 ? 4.484 -22.172 -10.969 1 97.5 132 LYS A N 1
ATOM 1019 C CA . LYS A 1 132 ? 3.875 -22.766 -12.148 1 97.5 132 LYS A CA 1
ATOM 1020 C C . LYS A 1 132 ? 4.113 -21.922 -13.391 1 97.5 132 LYS A C 1
ATOM 1022 O O . LYS A 1 132 ? 4.105 -22.422 -14.508 1 97.5 132 LYS A O 1
ATOM 1027 N N . LEU A 1 133 ? 4.344 -20.609 -13.188 1 97.69 133 LEU A N 1
ATOM 1028 C CA . LEU A 1 133 ? 4.406 -19.703 -14.328 1 97.69 133 LEU A CA 1
ATOM 1029 C C . LEU A 1 133 ? 5.844 -19.266 -14.594 1 97.69 133 LEU A C 1
ATOM 1031 O O . LEU A 1 133 ? 6.156 -18.781 -15.68 1 97.69 133 LEU A O 1
ATOM 1035 N N . PHE A 1 134 ? 6.75 -19.391 -13.602 1 97.81 134 PHE A N 1
ATOM 1036 C CA . PHE A 1 134 ? 8.125 -18.922 -13.695 1 97.81 134 PHE A CA 1
ATOM 1037 C C . PHE A 1 134 ? 9.031 -20 -14.281 1 97.81 134 PHE A C 1
ATOM 1039 O O . PHE A 1 134 ? 9.273 -21.016 -13.641 1 97.81 134 PHE A O 1
ATOM 1046 N N . PRO A 1 135 ? 9.633 -19.781 -15.414 1 95.75 135 PRO A N 1
ATOM 1047 C CA . PRO A 1 135 ? 10.367 -20.828 -16.125 1 95.75 135 PRO A CA 1
ATOM 1048 C C . PRO A 1 135 ? 11.539 -21.375 -15.32 1 95.75 135 PRO A C 1
ATOM 1050 O O . PRO A 1 135 ? 11.961 -22.516 -15.539 1 95.75 135 PRO A O 1
ATOM 1053 N N . GLN A 1 136 ? 12.102 -20.625 -14.406 1 95.25 136 GLN A N 1
ATOM 1054 C CA . GLN A 1 136 ? 13.281 -21.078 -13.672 1 95.25 136 GLN A CA 1
ATOM 1055 C C . GLN A 1 136 ? 12.875 -21.828 -12.406 1 95.25 136 GLN A C 1
ATOM 1057 O O . GLN A 1 136 ? 13.734 -22.328 -11.672 1 95.25 136 GLN A O 1
ATOM 1062 N N . ALA A 1 137 ? 11.609 -21.938 -12.18 1 96.38 137 ALA A N 1
ATOM 1063 C CA . ALA A 1 137 ? 11.141 -22.672 -11.008 1 96.38 137 ALA A CA 1
ATOM 1064 C C . ALA A 1 137 ? 11.258 -24.172 -11.227 1 96.38 137 ALA A C 1
ATOM 1066 O O . ALA A 1 137 ? 11.078 -24.672 -12.344 1 96.38 137 ALA A O 1
ATOM 1067 N N . GLU A 1 138 ? 11.445 -24.891 -10.195 1 94.19 138 GLU A N 1
ATOM 1068 C CA . GLU A 1 138 ? 11.633 -26.344 -10.258 1 94.19 138 GLU A CA 1
ATOM 1069 C C . GLU A 1 138 ? 10.375 -27.047 -10.758 1 94.19 138 GLU A C 1
ATOM 1071 O O . GLU A 1 138 ? 10.453 -28.016 -11.5 1 94.19 138 GLU A O 1
ATOM 1076 N N . SER A 1 139 ? 9.227 -26.531 -10.406 1 93.06 139 SER A N 1
ATOM 1077 C CA . SER A 1 139 ? 7.965 -27.203 -10.695 1 93.06 139 SER A CA 1
ATOM 1078 C C . SER A 1 139 ? 7.359 -26.688 -12 1 93.06 139 SER A C 1
ATOM 1080 O O . SER A 1 139 ? 6.227 -27.047 -12.344 1 93.06 139 SER A O 1
ATOM 1082 N N . TYR A 1 140 ? 8.18 -25.938 -12.719 1 95.5 140 TYR A N 1
ATOM 1083 C CA . TYR A 1 140 ? 7.688 -25.359 -13.961 1 95.5 140 TYR A CA 1
ATOM 1084 C C . TYR A 1 140 ? 7.508 -26.438 -15.031 1 95.5 140 TYR A C 1
ATOM 1086 O O . TYR A 1 140 ? 8.414 -27.25 -15.266 1 95.5 140 TYR A O 1
ATOM 1094 N N . GLU A 1 141 ? 6.355 -26.484 -15.672 1 96.31 141 GLU A N 1
ATOM 1095 C CA . GLU A 1 141 ? 6.035 -27.359 -16.797 1 96.31 141 GLU A CA 1
ATOM 1096 C C . GLU A 1 141 ? 5.344 -26.578 -17.922 1 96.31 141 GLU A C 1
ATOM 1098 O O . GLU A 1 141 ? 4.207 -26.125 -17.75 1 96.31 141 GLU A O 1
ATOM 1103 N N . PRO A 1 142 ? 5.914 -26.547 -19.125 1 94.5 142 PRO A N 1
ATOM 1104 C CA . PRO A 1 142 ? 5.352 -25.75 -20.234 1 94.5 142 PRO A CA 1
ATOM 1105 C C . PRO A 1 142 ? 3.9 -26.125 -20.531 1 94.5 142 PRO A C 1
ATOM 1107 O O . PRO A 1 142 ? 3.086 -25.25 -20.828 1 94.5 142 PRO A O 1
ATOM 1110 N N . PHE A 1 143 ? 3.633 -27.375 -20.453 1 95.06 143 PHE A N 1
ATOM 1111 C CA . PHE A 1 143 ? 2.279 -27.812 -20.766 1 95.06 143 PHE A CA 1
ATOM 1112 C C . PHE A 1 143 ? 1.284 -27.281 -19.75 1 95.06 143 PHE A C 1
ATOM 1114 O O . PHE A 1 143 ? 0.155 -26.922 -20.094 1 95.06 143 PHE A O 1
ATOM 1121 N N . GLU A 1 144 ? 1.729 -27.172 -18.5 1 96.56 144 GLU A N 1
ATOM 1122 C CA . GLU A 1 144 ? 0.87 -26.609 -17.453 1 96.56 144 GLU A CA 1
ATOM 1123 C C . GLU A 1 144 ? 0.595 -25.125 -17.703 1 96.56 144 GLU A C 1
ATOM 1125 O O . GLU A 1 144 ? -0.531 -24.656 -17.516 1 96.56 144 GLU A O 1
ATOM 1130 N N . VAL A 1 145 ? 1.594 -24.438 -18.125 1 96.5 145 VAL A N 1
ATOM 1131 C CA . VAL A 1 145 ? 1.451 -23.016 -18.422 1 96.5 145 VAL A CA 1
ATOM 1132 C C . VAL A 1 145 ? 0.447 -22.844 -19.562 1 96.5 145 VAL A C 1
ATOM 1134 O O . VAL A 1 145 ? -0.423 -21.969 -19.5 1 96.5 145 VAL A O 1
ATOM 1137 N N . GLU A 1 146 ? 0.57 -23.656 -20.578 1 95.94 146 GLU A N 1
ATOM 1138 C CA . GLU A 1 146 ? -0.364 -23.609 -21.703 1 95.94 146 GLU A CA 1
ATOM 1139 C C . GLU A 1 146 ? -1.8 -23.828 -21.234 1 95.94 146 GLU A C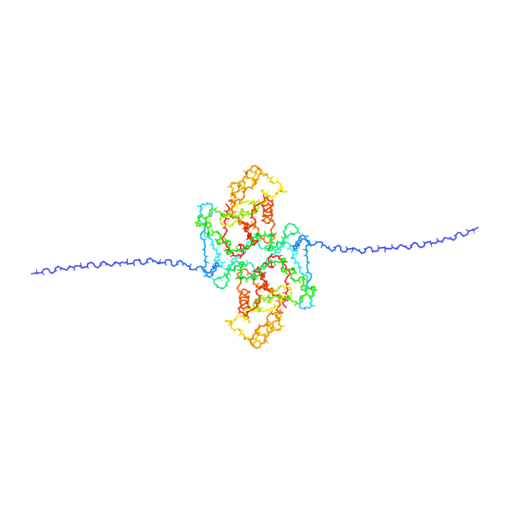 1
ATOM 1141 O O . GLU A 1 146 ? -2.717 -23.125 -21.688 1 95.94 146 GLU A O 1
ATOM 1146 N N . GLY A 1 147 ? -1.93 -24.828 -20.391 1 97.19 147 GLY A N 1
ATOM 1147 C CA . GLY A 1 147 ? -3.244 -25.094 -19.828 1 97.19 147 GLY A CA 1
ATOM 1148 C C . GLY A 1 147 ? -3.816 -23.922 -19.062 1 97.19 147 GLY A C 1
ATOM 1149 O O . GLY A 1 147 ? -4.984 -23.562 -19.234 1 97.19 147 GLY A O 1
ATOM 1150 N N . ILE A 1 148 ? -3.004 -23.297 -18.219 1 98.06 148 ILE A N 1
ATOM 1151 C CA . ILE A 1 148 ? -3.428 -22.141 -17.438 1 98.06 148 ILE A CA 1
ATOM 1152 C C . ILE A 1 148 ? -3.846 -21 -18.375 1 98.06 148 ILE A C 1
ATOM 1154 O O . ILE A 1 148 ? -4.938 -20.453 -18.234 1 98.06 148 ILE A O 1
ATOM 1158 N N . LEU A 1 149 ? -3.076 -20.672 -19.406 1 97.94 149 LEU A N 1
ATOM 1159 C CA . LEU A 1 149 ? -3.324 -19.562 -20.328 1 97.94 149 LEU A CA 1
ATOM 1160 C C . LEU A 1 149 ? -4.594 -19.812 -21.141 1 97.94 149 LEU A C 1
ATOM 1162 O O . LEU A 1 149 ? -5.398 -18.906 -21.328 1 97.94 149 LEU A O 1
ATOM 1166 N N . SER A 1 150 ? -4.781 -21.078 -21.547 1 97.06 150 SER A N 1
ATOM 1167 C CA . SER A 1 150 ? -5.891 -21.375 -22.438 1 97.06 150 SER A CA 1
ATOM 1168 C C . SER A 1 150 ? -7.176 -21.641 -21.656 1 97.06 150 SER A C 1
ATOM 1170 O O . SER A 1 150 ? -8.211 -21.047 -21.938 1 97.06 150 SER A O 1
ATOM 1172 N N . LEU A 1 151 ? -7.059 -22.438 -20.609 1 97 151 LEU A N 1
ATOM 1173 C CA . LEU A 1 151 ? -8.25 -22.938 -19.938 1 97 151 LEU A CA 1
ATOM 1174 C C . LEU A 1 151 ? -8.711 -21.953 -18.859 1 97 151 LEU A C 1
ATOM 1176 O O . LEU A 1 151 ? -9.898 -21.875 -18.547 1 97 151 LEU A O 1
ATOM 1180 N N . GLN A 1 152 ? -7.789 -21.172 -18.391 1 97.25 152 GLN A N 1
ATOM 1181 C CA . GLN A 1 152 ? -8.164 -20.312 -17.266 1 97.25 152 GLN A CA 1
ATOM 1182 C C . GLN A 1 152 ? -8.102 -18.844 -17.656 1 97.25 152 GLN A C 1
ATOM 1184 O O . GLN A 1 152 ? -8.977 -18.062 -17.266 1 97.25 152 GLN A O 1
ATOM 1189 N N . PHE A 1 153 ? -7.191 -18.438 -18.469 1 98.56 153 PHE A N 1
ATOM 1190 C CA . PHE A 1 153 ? -6.945 -17.016 -18.672 1 98.56 153 PHE A CA 1
ATOM 1191 C C . PHE A 1 153 ? -7.562 -16.531 -19.969 1 98.56 153 PHE A C 1
ATOM 1193 O O . PHE A 1 153 ? -7.551 -15.328 -20.266 1 98.56 153 PHE A O 1
ATOM 1200 N N . GLY A 1 154 ? -8.094 -17.375 -20.844 1 97.56 154 GLY A N 1
ATOM 1201 C CA . GLY A 1 154 ? -8.852 -16.984 -22.016 1 97.56 154 GLY A CA 1
ATOM 1202 C C . GLY A 1 154 ? -7.984 -16.766 -23.25 1 97.56 154 GLY A C 1
ATOM 1203 O O . GLY A 1 154 ? -8.453 -16.234 -24.25 1 97.56 154 GLY A O 1
ATOM 1204 N N . ALA A 1 155 ? -6.703 -17.156 -23.141 1 97.62 155 ALA A N 1
ATOM 1205 C CA . ALA A 1 155 ? -5.812 -17.078 -24.297 1 97.62 155 ALA A CA 1
ATOM 1206 C C . ALA A 1 155 ? -5.984 -18.281 -25.203 1 97.62 155 ALA A C 1
ATOM 1208 O O . ALA A 1 155 ? -6.438 -19.344 -24.781 1 97.62 155 ALA A O 1
ATOM 1209 N N . THR A 1 156 ? -5.648 -18.031 -26.469 1 96.5 156 THR A N 1
ATOM 1210 C CA . THR A 1 156 ? -5.688 -19.141 -27.422 1 96.5 156 THR A CA 1
ATOM 1211 C C . THR A 1 156 ? -4.355 -19.266 -28.156 1 96.5 156 THR A C 1
ATOM 1213 O O . THR A 1 156 ? -3.621 -18.281 -28.312 1 96.5 156 THR A O 1
ATOM 1216 N N . LEU A 1 157 ? -4.043 -20.484 -28.438 1 92.5 157 LEU A N 1
ATOM 1217 C CA . LEU A 1 157 ? -2.82 -20.781 -29.172 1 92.5 157 LEU A CA 1
ATOM 1218 C C . LEU A 1 157 ? -3.143 -21.297 -30.578 1 92.5 157 LEU A C 1
ATOM 1220 O O . LEU A 1 157 ? -3.885 -22.266 -30.734 1 92.5 157 LEU A O 1
ATOM 1224 N N . ALA A 1 158 ? -2.701 -20.5 -31.578 1 88.75 158 ALA A N 1
ATOM 1225 C CA . ALA A 1 158 ? -2.814 -20.906 -32.969 1 88.75 158 ALA A CA 1
ATOM 1226 C C . ALA A 1 158 ? -1.483 -20.75 -33.719 1 88.75 158 ALA A C 1
ATOM 1228 O O . ALA A 1 158 ? -0.85 -19.688 -33.625 1 88.75 158 ALA A O 1
ATOM 1229 N N . ASP A 1 159 ? -1.016 -21.812 -34.406 1 90.56 159 ASP A N 1
ATOM 1230 C CA . ASP A 1 159 ? 0.22 -21.812 -35.188 1 90.56 159 ASP A CA 1
ATOM 1231 C C . ASP A 1 159 ? 1.407 -21.375 -34.344 1 90.56 159 ASP A C 1
ATOM 1233 O O . ASP A 1 159 ? 2.213 -20.547 -34.75 1 90.56 159 ASP A O 1
ATOM 1237 N N . ASN A 1 160 ? 1.406 -21.766 -33.125 1 86.5 160 ASN A N 1
ATOM 1238 C CA . ASN A 1 160 ? 2.475 -21.516 -32.156 1 86.5 160 ASN A CA 1
ATOM 1239 C C . ASN A 1 160 ? 2.553 -20.047 -31.766 1 86.5 160 ASN A C 1
ATOM 1241 O O . ASN A 1 160 ? 3.615 -19.562 -31.375 1 86.5 160 ASN A O 1
ATOM 1245 N N . ILE A 1 161 ? 1.423 -19.422 -32 1 91.75 161 ILE A N 1
ATOM 1246 C CA . ILE A 1 161 ? 1.323 -18 -31.641 1 91.75 161 ILE A CA 1
ATOM 1247 C C . ILE A 1 161 ? 0.163 -17.797 -30.672 1 91.75 161 ILE A C 1
ATOM 1249 O O . ILE A 1 161 ? -0.959 -18.25 -30.938 1 91.75 161 ILE A O 1
ATOM 1253 N N . TRP A 1 162 ? 0.489 -17.203 -29.5 1 94.94 162 TRP A N 1
ATOM 1254 C CA . TRP A 1 162 ? -0.562 -16.891 -28.531 1 94.94 162 TRP A CA 1
ATOM 1255 C C . TRP A 1 162 ? -1.418 -15.727 -29 1 94.94 162 TRP A C 1
ATOM 1257 O O . TRP A 1 162 ? -0.893 -14.719 -29.484 1 94.94 162 TRP A O 1
ATOM 1267 N N . ASP A 1 163 ? -2.686 -15.953 -28.969 1 97.19 163 ASP A N 1
ATOM 1268 C CA . ASP A 1 163 ? -3.676 -14.906 -29.172 1 97.19 163 ASP A CA 1
ATOM 1269 C C . ASP A 1 163 ? -4.328 -14.492 -27.859 1 97.19 163 ASP A C 1
ATOM 1271 O O . ASP A 1 163 ? -5.02 -15.289 -27.219 1 97.19 163 ASP A O 1
ATOM 1275 N N . PHE A 1 164 ? -4.145 -13.25 -27.438 1 97.81 164 PHE A N 1
ATOM 1276 C CA . PHE A 1 164 ? -4.633 -12.758 -26.156 1 97.81 164 PHE A CA 1
ATOM 1277 C C . PHE A 1 164 ? -5.828 -11.836 -26.344 1 97.81 164 PHE A C 1
ATOM 1279 O O . PHE A 1 164 ? -6.168 -11.055 -25.453 1 97.81 164 PHE A O 1
ATOM 1286 N N . SER A 1 165 ? -6.516 -11.859 -27.438 1 96.75 165 SER A N 1
ATOM 1287 C CA . SER A 1 165 ? -7.629 -10.977 -27.75 1 96.75 165 SER A CA 1
ATOM 1288 C C . SER A 1 165 ? -8.766 -11.141 -26.75 1 96.75 165 SER A C 1
ATOM 1290 O O . SER A 1 165 ? -9.5 -10.188 -26.484 1 96.75 165 SER A O 1
ATOM 1292 N N . ASN A 1 166 ? -8.898 -12.359 -26.188 1 97.06 166 ASN A N 1
ATOM 1293 C CA . ASN A 1 166 ? -9.969 -12.625 -25.219 1 97.06 166 ASN A CA 1
ATOM 1294 C C . ASN A 1 166 ? -9.422 -12.875 -23.828 1 97.06 166 ASN A C 1
ATOM 1296 O O . ASN A 1 166 ? -10.086 -13.484 -22.984 1 97.06 166 ASN A O 1
ATOM 1300 N N . ALA A 1 167 ? -8.203 -12.422 -23.609 1 98.31 167 ALA A N 1
ATOM 1301 C CA . ALA A 1 167 ? -7.562 -12.617 -22.312 1 98.31 167 ALA A CA 1
ATOM 1302 C C . ALA A 1 167 ? -8.375 -11.984 -21.188 1 98.31 167 ALA A C 1
ATOM 1304 O O . ALA A 1 167 ? -8.914 -10.883 -21.344 1 98.31 167 ALA A O 1
ATOM 1305 N N . LYS A 1 168 ? -8.445 -12.617 -20.109 1 98.81 168 LYS A N 1
ATOM 1306 C CA . LYS A 1 168 ? -9.18 -12.133 -18.938 1 98.81 168 LYS A CA 1
ATOM 1307 C C . LYS A 1 168 ? -8.375 -11.07 -18.188 1 98.81 168 LYS A C 1
ATOM 1309 O O . LYS A 1 168 ? -7.164 -10.961 -18.375 1 98.81 168 LYS A O 1
ATOM 1314 N N . THR A 1 169 ? -9.109 -10.234 -17.438 1 98.88 169 THR A N 1
ATOM 1315 C CA . THR A 1 169 ? -8.477 -9.344 -16.469 1 98.88 169 THR A CA 1
ATOM 1316 C C . THR A 1 169 ? -7.996 -10.125 -15.25 1 98.88 169 THR A C 1
ATOM 1318 O O . THR A 1 169 ? -8.773 -10.836 -14.617 1 98.88 169 THR A O 1
ATOM 1321 N N . LEU A 1 170 ? -6.723 -10.016 -14.961 1 98.94 170 LEU A N 1
ATOM 1322 C CA . LEU A 1 170 ? -6.145 -10.719 -13.82 1 98.94 170 LEU A CA 1
ATOM 1323 C C . LEU A 1 170 ? -5.84 -9.75 -12.68 1 98.94 170 LEU A C 1
ATOM 1325 O O . LEU A 1 170 ? -5.285 -8.672 -12.906 1 98.94 170 LEU A O 1
ATOM 1329 N N . VAL A 1 171 ? -6.273 -10.07 -11.5 1 98.94 171 VAL A N 1
ATOM 1330 C CA . VAL A 1 171 ? -5.84 -9.414 -10.266 1 98.94 171 VAL A CA 1
ATOM 1331 C C . VAL A 1 171 ? -4.898 -10.336 -9.492 1 98.94 171 VAL A C 1
ATOM 1333 O O . VAL A 1 171 ? -5.293 -11.422 -9.07 1 98.94 171 VAL A O 1
ATOM 1336 N N . MET A 1 172 ? -3.664 -9.938 -9.367 1 98.94 172 MET A N 1
ATOM 1337 C CA . MET A 1 172 ? -2.674 -10.836 -8.781 1 98.94 172 MET A CA 1
ATOM 1338 C C . MET A 1 172 ? -2.131 -10.273 -7.473 1 98.94 172 MET A C 1
ATOM 1340 O O . MET A 1 172 ? -1.92 -9.062 -7.355 1 98.94 172 MET A O 1
ATOM 1344 N N . PHE A 1 173 ? -1.952 -11.133 -6.492 1 98.94 173 PHE A N 1
ATOM 1345 C CA . PHE A 1 173 ? -1.394 -10.727 -5.207 1 98.94 173 PHE A CA 1
ATOM 1346 C C . PHE A 1 173 ? -0.576 -11.859 -4.594 1 98.94 173 PHE A C 1
ATOM 1348 O O . PHE A 1 173 ? -0.597 -12.984 -5.086 1 98.94 173 PHE A O 1
ATOM 1355 N N . CYS A 1 174 ? 0.194 -11.578 -3.633 1 98.88 174 CYS A N 1
ATOM 1356 C CA . CYS A 1 174 ? 0.915 -12.547 -2.818 1 98.88 174 CYS A CA 1
ATOM 1357 C C . CYS A 1 174 ? 0.905 -12.141 -1.349 1 98.88 174 CYS A C 1
ATOM 1359 O O . CYS A 1 174 ? -0.155 -11.867 -0.784 1 98.88 174 CYS A O 1
ATOM 1361 N N . ASN A 1 175 ? 2.082 -12.109 -0.651 1 98.75 175 ASN A N 1
ATOM 1362 C CA . ASN A 1 175 ? 2.057 -11.938 0.797 1 98.75 175 ASN A CA 1
ATOM 1363 C C . ASN A 1 175 ? 2.062 -10.461 1.186 1 98.75 175 ASN A C 1
ATOM 1365 O O . ASN A 1 175 ? 1.538 -10.094 2.236 1 98.75 175 ASN A O 1
ATOM 1369 N N . GLY A 1 176 ? 2.658 -9.633 0.461 1 98.62 176 GLY A N 1
ATOM 1370 C CA . GLY A 1 176 ? 2.77 -8.227 0.816 1 98.62 176 GLY A CA 1
ATOM 1371 C C . GLY A 1 176 ? 3.832 -7.496 0.018 1 98.62 176 GLY A C 1
ATOM 1372 O O . GLY A 1 176 ? 4.332 -8.016 -0.982 1 98.62 176 GLY A O 1
ATOM 1373 N N . PRO A 1 177 ? 4.215 -6.262 0.396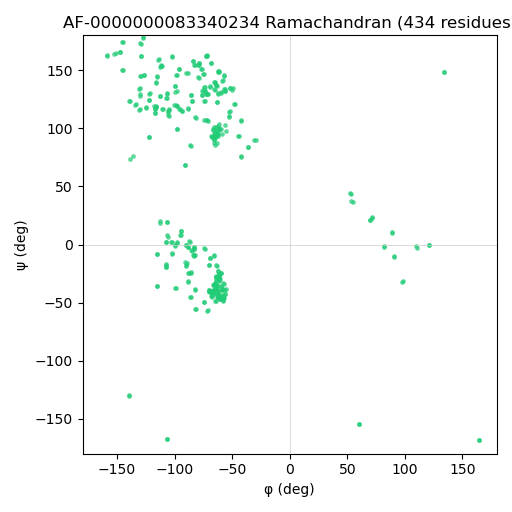 1 98.69 177 PRO A N 1
ATOM 1374 C CA . PRO A 1 177 ? 5.148 -5.406 -0.344 1 98.69 177 PRO A CA 1
ATOM 1375 C C . PRO A 1 177 ? 6.562 -5.973 -0.389 1 98.69 177 PRO A C 1
ATOM 1377 O O . PRO A 1 177 ? 7.402 -5.488 -1.152 1 98.69 177 PRO A O 1
ATOM 1380 N N . TRP A 1 178 ? 6.824 -7.023 0.379 1 98.25 178 TRP A N 1
ATOM 1381 C CA . TRP A 1 178 ? 8.141 -7.648 0.427 1 98.25 178 TRP A CA 1
ATOM 1382 C C . TRP A 1 178 ? 8.133 -8.984 -0.307 1 98.25 178 TRP A C 1
ATOM 1384 O O . TRP A 1 178 ? 9.094 -9.758 -0.211 1 98.25 178 TRP A O 1
ATOM 1394 N N . CYS A 1 179 ? 7.062 -9.266 -0.963 1 98.5 179 CYS A N 1
ATOM 1395 C CA . CYS A 1 179 ? 6.891 -10.562 -1.606 1 98.5 179 CYS A CA 1
ATOM 1396 C C . CYS A 1 179 ? 7.191 -10.477 -3.098 1 98.5 179 CYS A C 1
ATOM 1398 O O . CYS A 1 179 ? 6.605 -9.656 -3.809 1 98.5 179 CYS A O 1
ATOM 1400 N N . GLY A 1 180 ? 7.98 -11.367 -3.598 1 98.5 180 GLY A N 1
ATOM 1401 C CA . GLY A 1 180 ? 8.367 -11.383 -5 1 98.5 180 GLY A CA 1
ATOM 1402 C C . GLY A 1 180 ? 7.547 -12.352 -5.836 1 98.5 180 GLY A C 1
ATOM 1403 O O . GLY A 1 180 ? 7.703 -12.406 -7.059 1 98.5 180 GLY A O 1
ATOM 1404 N N . GLN A 1 181 ? 6.57 -13.031 -5.254 1 98.75 181 GLN A N 1
ATOM 1405 C CA . GLN A 1 181 ? 5.871 -14.102 -5.953 1 98.75 181 GLN A CA 1
ATOM 1406 C C . GLN A 1 181 ? 4.91 -13.547 -7 1 98.75 181 GLN A C 1
ATOM 1408 O O . GLN A 1 181 ? 4.938 -13.953 -8.156 1 98.75 181 GLN A O 1
ATOM 1413 N N . SER A 1 182 ? 4.055 -12.57 -6.664 1 98.94 182 SER A N 1
ATOM 1414 C CA . SER A 1 182 ? 3.145 -12 -7.648 1 98.94 182 SER A CA 1
ATOM 1415 C C . SER A 1 182 ? 3.898 -11.172 -8.688 1 98.94 182 SER A C 1
ATOM 1417 O O . SER A 1 182 ? 3.596 -11.242 -9.883 1 98.94 182 SER A O 1
ATOM 1419 N N . PRO A 1 183 ? 4.91 -10.406 -8.297 1 98.88 183 PRO A N 1
ATOM 1420 C CA . PRO A 1 183 ? 5.738 -9.766 -9.32 1 98.88 183 PRO A CA 1
ATOM 1421 C C . PRO A 1 183 ? 6.34 -10.773 -10.305 1 98.88 183 PRO A C 1
ATOM 1423 O O . PRO A 1 183 ? 6.379 -10.516 -11.508 1 98.88 183 PRO A O 1
ATOM 1426 N N . THR A 1 184 ? 6.812 -11.883 -9.805 1 98.75 184 THR A N 1
ATOM 1427 C CA . THR A 1 184 ? 7.371 -12.922 -10.664 1 98.75 184 THR A CA 1
ATOM 1428 C C . THR A 1 184 ? 6.32 -13.438 -11.641 1 98.75 184 THR A C 1
ATOM 1430 O O . THR A 1 184 ? 6.586 -13.547 -12.844 1 98.75 184 THR A O 1
ATOM 1433 N N . ASN A 1 185 ? 5.094 -13.727 -11.117 1 98.81 185 ASN A N 1
ATOM 1434 C CA . ASN A 1 185 ? 4 -14.148 -11.984 1 98.81 185 ASN A CA 1
ATOM 1435 C C . ASN A 1 185 ? 3.705 -13.102 -13.062 1 98.81 185 ASN A C 1
ATOM 1437 O O . ASN A 1 185 ? 3.57 -13.445 -14.242 1 98.81 185 ASN A O 1
ATOM 1441 N N . ILE A 1 186 ? 3.582 -11.844 -12.672 1 98.94 186 ILE A N 1
ATOM 1442 C CA . ILE A 1 186 ? 3.2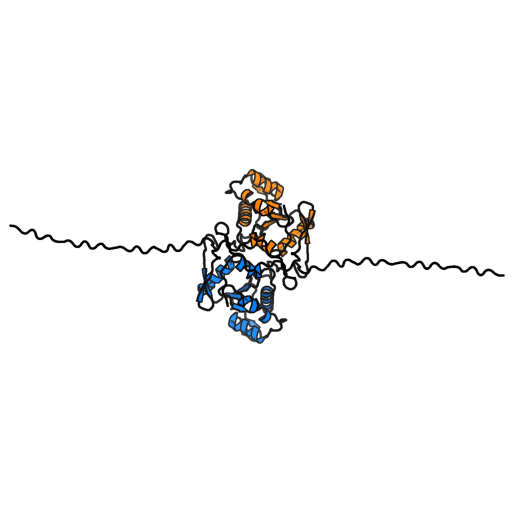07 -10.75 -13.57 1 98.94 186 ILE A CA 1
ATOM 1443 C C . ILE A 1 186 ? 4.258 -10.602 -14.664 1 98.94 186 ILE A C 1
ATOM 1445 O O . ILE A 1 186 ? 3.922 -10.531 -15.852 1 98.94 186 ILE A O 1
ATOM 1449 N N . LYS A 1 187 ? 5.543 -10.617 -14.289 1 98.81 187 LYS A N 1
ATOM 1450 C CA . LYS A 1 187 ? 6.621 -10.5 -15.266 1 98.81 187 LYS A CA 1
ATOM 1451 C C . LYS A 1 187 ? 6.625 -11.688 -16.234 1 98.81 187 LYS A C 1
ATOM 1453 O O . LYS A 1 187 ? 6.824 -11.516 -17.438 1 98.81 187 LYS A O 1
ATOM 1458 N N . ALA A 1 188 ? 6.43 -12.891 -15.672 1 98.31 188 ALA A N 1
ATOM 1459 C CA . ALA A 1 188 ? 6.375 -14.086 -16.516 1 98.31 188 ALA A CA 1
ATOM 1460 C C . ALA A 1 188 ? 5.262 -13.977 -17.547 1 98.31 188 ALA A C 1
ATOM 1462 O O . ALA A 1 188 ? 5.473 -14.266 -18.734 1 98.31 188 ALA A O 1
ATOM 1463 N N . LEU A 1 189 ? 4.082 -13.508 -17.125 1 98.44 189 LEU A N 1
ATOM 1464 C CA . LEU A 1 189 ? 2.926 -13.406 -18.016 1 98.44 189 LEU A CA 1
ATOM 1465 C C . LEU A 1 189 ? 3.15 -12.344 -19.078 1 98.44 189 LEU A C 1
ATOM 1467 O O . LEU A 1 189 ? 2.863 -12.57 -20.266 1 98.44 189 LEU A O 1
ATOM 1471 N N . VAL A 1 190 ? 3.656 -11.195 -18.703 1 98.44 190 VAL A N 1
ATOM 1472 C CA . VAL A 1 190 ? 3.912 -10.117 -19.656 1 98.44 190 VAL A CA 1
ATOM 1473 C C . VAL A 1 190 ? 4.965 -10.57 -20.656 1 98.44 190 VAL A C 1
ATOM 1475 O O . VAL A 1 190 ? 4.855 -10.281 -21.859 1 98.44 190 VAL A O 1
ATOM 1478 N N . ASN A 1 191 ? 5.977 -11.32 -20.234 1 96.81 191 ASN A N 1
ATOM 1479 C CA . ASN A 1 191 ? 7.008 -11.852 -21.125 1 96.81 191 ASN A CA 1
ATOM 1480 C C . ASN A 1 191 ? 6.426 -12.836 -22.125 1 96.81 191 ASN A C 1
ATOM 1482 O O . ASN A 1 191 ? 6.941 -12.977 -23.234 1 96.81 191 ASN A O 1
ATOM 1486 N N . LEU A 1 192 ? 5.352 -13.484 -21.766 1 95.25 192 LEU A N 1
ATOM 1487 C CA . LEU A 1 192 ? 4.684 -14.445 -22.641 1 95.25 192 LEU A CA 1
ATOM 1488 C C . LEU A 1 192 ? 3.742 -13.727 -23.609 1 95.25 192 LEU A C 1
ATOM 1490 O O . LEU A 1 192 ? 3.154 -14.359 -24.484 1 95.25 192 LEU A O 1
ATOM 1494 N N . GLY A 1 193 ? 3.525 -12.438 -23.391 1 96.62 193 GLY A N 1
ATOM 1495 C CA . GLY A 1 193 ? 2.721 -11.656 -24.312 1 96.62 193 GLY A CA 1
ATOM 1496 C C . GLY A 1 193 ? 1.383 -11.234 -23.734 1 96.62 193 GLY A C 1
ATOM 1497 O O . GLY A 1 193 ? 0.591 -10.57 -24.406 1 96.62 193 GLY A O 1
ATOM 1498 N N . TYR A 1 194 ? 1.048 -11.664 -22.469 1 98.31 194 TYR A N 1
ATOM 1499 C CA . TYR A 1 194 ? -0.198 -11.242 -21.844 1 98.31 194 TYR A CA 1
ATOM 1500 C C . TYR A 1 194 ? -0.292 -9.719 -21.781 1 98.31 194 TYR A C 1
ATOM 1502 O O . TYR A 1 194 ? 0.685 -9.047 -21.453 1 98.31 194 TYR A O 1
ATOM 1510 N N . PRO A 1 195 ? -1.409 -9.148 -22.172 1 98.56 195 PRO A N 1
ATOM 1511 C CA . PRO A 1 195 ? -1.499 -7.684 -22.188 1 98.56 195 PRO A CA 1
ATOM 1512 C C . PRO A 1 195 ? -1.359 -7.074 -20.797 1 98.56 195 PRO A C 1
ATOM 1514 O O . PRO A 1 195 ? -2.164 -7.367 -19.906 1 98.56 195 PRO A O 1
ATOM 1517 N N . ALA A 1 196 ? -0.423 -6.215 -20.609 1 98.75 196 ALA A N 1
ATOM 1518 C CA . ALA A 1 196 ? -0.124 -5.617 -19.312 1 98.75 196 ALA A CA 1
ATOM 1519 C C . ALA A 1 196 ? -1.332 -4.863 -18.766 1 98.75 196 ALA A C 1
ATOM 1521 O O . ALA A 1 196 ? -1.587 -4.883 -17.562 1 98.75 196 ALA A O 1
ATOM 1522 N N . HIS A 1 197 ? -2.084 -4.234 -19.609 1 98.62 197 HIS A N 1
ATOM 1523 C CA . HIS A 1 197 ? -3.203 -3.412 -19.172 1 98.62 197 HIS A CA 1
ATOM 1524 C C . HIS A 1 197 ? -4.328 -4.273 -18.609 1 98.62 197 HIS A C 1
ATOM 1526 O O . HIS A 1 197 ? -5.266 -3.756 -18 1 98.62 197 HIS A O 1
ATOM 1532 N N . LYS A 1 198 ? -4.273 -5.605 -18.797 1 98.75 198 LYS A N 1
ATOM 1533 C CA . LYS A 1 198 ? -5.258 -6.543 -18.266 1 98.75 198 LYS A CA 1
ATOM 1534 C C . LYS A 1 198 ? -4.793 -7.125 -16.922 1 98.75 198 LYS A C 1
ATOM 1536 O O . LYS A 1 198 ? -5.414 -8.055 -16.406 1 98.75 198 LYS A O 1
ATOM 1541 N N . ILE A 1 199 ? -3.717 -6.602 -16.391 1 98.94 199 ILE A N 1
ATOM 1542 C CA . ILE A 1 199 ? -3.182 -7.113 -15.133 1 98.94 199 ILE A CA 1
ATOM 1543 C C . ILE A 1 199 ? -3.24 -6.02 -14.062 1 98.94 199 ILE A C 1
ATOM 1545 O O . ILE A 1 199 ? -2.656 -4.945 -14.234 1 98.94 199 ILE A O 1
ATOM 1549 N N . PHE A 1 200 ? -4.004 -6.27 -13.055 1 98.94 200 PHE A N 1
ATOM 1550 C CA . PHE A 1 200 ? -4.023 -5.48 -11.828 1 98.94 200 PHE A CA 1
ATOM 1551 C C . PHE A 1 200 ? -3.201 -6.156 -10.742 1 98.94 200 PHE A C 1
ATOM 1553 O O . PHE A 1 200 ? -3.236 -7.383 -10.594 1 98.94 200 PHE A O 1
ATOM 1560 N N . TRP A 1 201 ? -2.422 -5.348 -10.055 1 98.94 201 TRP A N 1
ATOM 1561 C CA . TRP A 1 201 ? -1.531 -5.859 -9.023 1 98.94 201 TRP A CA 1
ATOM 1562 C C . TRP A 1 201 ? -1.907 -5.301 -7.652 1 98.94 201 TRP A C 1
ATOM 1564 O O . TRP A 1 201 ? -1.848 -4.086 -7.438 1 98.94 201 TRP A O 1
ATOM 1574 N N . TYR A 1 202 ? -2.375 -6.211 -6.754 1 98.94 202 TYR A N 1
ATOM 1575 C CA . TYR A 1 202 ? -2.58 -5.852 -5.355 1 98.94 202 TYR A CA 1
ATOM 1576 C C . TYR A 1 202 ? -1.297 -6.031 -4.555 1 98.94 202 TYR A C 1
ATOM 1578 O O . TYR A 1 202 ? -1.129 -7.031 -3.852 1 98.94 202 TYR A O 1
ATOM 1586 N N . ARG A 1 203 ? -0.415 -4.969 -4.566 1 98.94 203 ARG A N 1
ATOM 1587 C CA . ARG A 1 203 ? 0.93 -4.961 -4.004 1 98.94 203 ARG A CA 1
ATOM 1588 C C . ARG A 1 203 ? 0.899 -5.266 -2.508 1 98.94 203 ARG A C 1
ATOM 1590 O O . ARG A 1 203 ? 1.779 -5.957 -1.992 1 98.94 203 ARG A O 1
ATOM 1597 N N . GLY A 1 204 ? -0.096 -4.723 -1.806 1 98.81 204 GLY A N 1
ATOM 1598 C CA . GLY A 1 204 ? -0.175 -4.887 -0.363 1 98.81 204 GLY A CA 1
ATOM 1599 C C . GLY A 1 204 ? -0.375 -6.328 0.064 1 98.81 204 GLY A C 1
ATOM 1600 O O . GLY A 1 204 ? -0.056 -6.695 1.197 1 98.81 204 GLY A O 1
ATOM 1601 N N . GLY A 1 205 ? -1.045 -7.145 -0.842 1 98.88 205 GLY A N 1
ATOM 1602 C CA . GLY A 1 205 ? -1.19 -8.578 -0.64 1 98.88 205 GLY A CA 1
ATOM 1603 C C . GLY A 1 205 ? -1.936 -8.93 0.634 1 98.88 205 GLY A C 1
ATOM 1604 O O . GLY A 1 205 ? -2.76 -8.141 1.111 1 98.88 205 GLY A O 1
ATOM 1605 N N . MET A 1 206 ? -1.641 -10.109 1.099 1 98.81 206 MET A N 1
ATOM 1606 C CA . MET A 1 206 ? -2.311 -10.641 2.283 1 98.81 206 MET A CA 1
ATOM 1607 C C . MET A 1 206 ? -1.986 -9.797 3.514 1 98.81 206 MET A C 1
ATOM 1609 O O . MET A 1 206 ? -2.826 -9.641 4.402 1 98.81 206 MET A O 1
ATOM 1613 N N . GLN A 1 207 ? -0.799 -9.227 3.543 1 98.69 207 GLN A N 1
ATOM 1614 C CA . GLN A 1 207 ? -0.438 -8.422 4.703 1 98.69 207 GLN A CA 1
ATOM 1615 C C . GLN A 1 207 ? -1.339 -7.191 4.824 1 98.69 207 GLN A C 1
ATOM 1617 O O . GLN A 1 207 ? -1.877 -6.914 5.898 1 98.69 207 GLN A O 1
ATOM 1622 N N . ALA A 1 208 ? -1.516 -6.457 3.758 1 98.81 208 ALA A N 1
ATOM 1623 C CA . ALA A 1 208 ? -2.4 -5.293 3.779 1 98.81 208 ALA A CA 1
ATOM 1624 C C . ALA A 1 208 ? -3.848 -5.711 4.023 1 98.81 208 ALA A C 1
ATOM 1626 O O . ALA A 1 208 ? -4.582 -5.039 4.754 1 98.81 208 ALA A O 1
ATOM 1627 N N . TRP A 1 209 ? -4.262 -6.836 3.396 1 98.88 209 TRP A N 1
ATOM 1628 C CA . TRP A 1 209 ? -5.613 -7.363 3.551 1 98.88 209 TRP A CA 1
ATOM 1629 C C . TRP A 1 209 ? -5.906 -7.688 5.012 1 98.88 209 TRP A C 1
ATOM 1631 O O . TRP A 1 209 ? -6.938 -7.273 5.551 1 98.88 209 TRP A O 1
ATOM 1641 N N . GLN A 1 210 ? -4.965 -8.352 5.637 1 98.12 210 GLN A N 1
ATOM 1642 C CA . GLN A 1 210 ? -5.102 -8.719 7.043 1 98.12 210 GLN A CA 1
ATOM 1643 C C . GLN A 1 210 ? -5.02 -7.488 7.945 1 98.12 210 GLN A C 1
ATOM 1645 O O . GLN A 1 210 ? -5.742 -7.391 8.938 1 98.12 210 GLN A O 1
ATOM 1650 N N . ALA A 1 211 ? -4.121 -6.594 7.602 1 98.44 211 ALA A N 1
ATOM 1651 C CA . ALA A 1 211 ? -3.963 -5.379 8.398 1 98.44 211 ALA A CA 1
ATOM 1652 C C . ALA A 1 211 ? -5.246 -4.555 8.398 1 98.44 211 ALA A C 1
ATOM 1654 O O . ALA A 1 211 ? -5.527 -3.828 9.352 1 98.44 211 ALA A O 1
ATOM 1655 N N . ALA A 1 212 ? -6.023 -4.695 7.355 1 98.5 212 ALA A N 1
ATOM 1656 C CA . ALA A 1 212 ? -7.289 -3.979 7.242 1 98.5 212 ALA A CA 1
ATOM 1657 C C . ALA A 1 212 ? -8.414 -4.746 7.934 1 98.5 212 ALA A C 1
ATOM 1659 O O . ALA A 1 212 ? -9.555 -4.27 7.996 1 98.5 212 ALA A O 1
ATOM 1660 N N . GLY A 1 213 ? -8.125 -5.953 8.43 1 98.5 213 GLY A N 1
ATOM 1661 C CA . GLY A 1 213 ? -9.133 -6.766 9.094 1 98.5 213 GLY A CA 1
ATOM 1662 C C . GLY A 1 213 ? -10.164 -7.336 8.141 1 98.5 213 GLY A C 1
ATOM 1663 O O . GLY A 1 213 ? -11.297 -7.605 8.539 1 98.5 213 GLY A O 1
ATOM 1664 N N . LEU A 1 214 ? -9.836 -7.461 6.898 1 98.81 214 LEU A N 1
ATOM 1665 C CA . LEU A 1 214 ? -10.797 -7.926 5.906 1 98.81 214 LEU A CA 1
ATOM 1666 C C . LEU A 1 214 ? -10.945 -9.445 5.965 1 98.81 214 LEU A C 1
ATOM 1668 O O . LEU A 1 214 ? -10 -10.148 6.32 1 98.81 214 LEU A O 1
ATOM 1672 N N . THR A 1 215 ? -12.016 -9.961 5.566 1 98.81 215 THR A N 1
ATOM 1673 C CA . THR A 1 215 ? -12.383 -11.375 5.625 1 98.81 215 THR A CA 1
ATOM 1674 C C . THR A 1 215 ? -11.422 -12.219 4.793 1 98.81 215 THR A C 1
ATOM 1676 O O . THR A 1 215 ? -11.07 -11.844 3.668 1 98.81 215 THR A O 1
ATOM 1679 N N . THR A 1 216 ? -10.906 -13.258 5.375 1 98.56 216 THR A N 1
ATOM 1680 C CA . THR A 1 216 ? -10.156 -14.273 4.648 1 98.56 216 THR A CA 1
ATOM 1681 C C . THR A 1 216 ? -10.906 -15.609 4.668 1 98.56 216 THR A C 1
ATOM 1683 O O . THR A 1 216 ? -11.812 -15.805 5.477 1 98.56 216 THR A O 1
ATOM 1686 N N . VAL A 1 217 ? -10.586 -16.469 3.738 1 98.12 217 VAL A N 1
ATOM 1687 C CA . VAL A 1 217 ? -11.219 -17.781 3.662 1 98.12 217 VAL A CA 1
ATOM 1688 C C . VAL A 1 217 ? -10.148 -18.859 3.547 1 98.12 217 VAL A C 1
ATOM 1690 O O . VAL A 1 217 ? -9.062 -18.609 3.016 1 98.12 217 VAL A O 1
ATOM 1693 N N . ALA A 1 218 ? -10.445 -20 4.172 1 88.06 218 ALA A N 1
ATOM 1694 C CA . ALA A 1 218 ? -9.609 -21.172 3.926 1 88.06 218 ALA A CA 1
ATOM 1695 C C . ALA A 1 218 ? -9.891 -21.766 2.551 1 88.06 218 ALA A C 1
ATOM 1697 O O . ALA A 1 218 ? -11.031 -21.766 2.086 1 88.06 218 ALA A O 1
ATOM 1698 N N . PRO A 1 219 ? -8.805 -22.109 1.816 1 75.31 219 PRO A N 1
ATOM 1699 C CA . PRO A 1 219 ? -9.047 -22.641 0.474 1 75.31 219 PRO A CA 1
ATOM 1700 C C . PRO A 1 219 ? -9.969 -23.859 0.481 1 75.31 219 PRO A C 1
ATOM 1702 O O . PRO A 1 219 ? -10.031 -24.578 1.48 1 75.31 219 PRO A O 1
ATOM 1705 N N . MET B 1 1 ? 96.125 -14.273 23.062 1 31.41 1 MET B N 1
ATOM 1706 C CA . MET B 1 1 ? 94.812 -14.438 23.641 1 31.41 1 MET B CA 1
ATOM 1707 C C . MET B 1 1 ? 93.812 -13.484 22.984 1 31.41 1 MET B C 1
ATOM 1709 O O . MET B 1 1 ? 93.75 -12.297 23.297 1 31.41 1 MET B O 1
ATOM 1713 N N . CYS B 1 2 ? 93.5 -13.664 21.641 1 34.19 2 CYS B N 1
ATOM 1714 C CA . CYS B 1 2 ? 92.625 -12.898 20.75 1 34.19 2 CYS B CA 1
ATOM 1715 C C . CYS B 1 2 ? 91.188 -13.016 21.188 1 34.19 2 CYS B C 1
ATOM 1717 O O . CYS B 1 2 ? 90.625 -14.117 21.281 1 34.19 2 CYS B O 1
ATOM 1719 N N . SER B 1 3 ? 90.625 -12.047 21.859 1 32.78 3 SER B N 1
ATOM 1720 C CA . SER B 1 3 ? 89.25 -11.867 22.359 1 32.78 3 SER B CA 1
ATOM 1721 C C . SER B 1 3 ? 88.25 -11.734 21.219 1 32.78 3 SER B C 1
ATOM 1723 O O . SER B 1 3 ? 88.375 -10.852 20.359 1 32.78 3 SER B O 1
ATOM 1725 N N . LYS B 1 4 ? 87.688 -12.852 20.672 1 37.88 4 LYS B N 1
ATOM 1726 C CA . LYS B 1 4 ? 86.562 -12.875 19.703 1 37.88 4 LYS B CA 1
ATOM 1727 C C . LYS B 1 4 ? 85.375 -12.133 20.234 1 37.88 4 LYS B C 1
ATOM 1729 O O . LYS B 1 4 ? 84.812 -12.469 21.312 1 37.88 4 LYS B O 1
ATOM 1734 N N . SER B 1 5 ? 85.125 -10.852 19.891 1 40.47 5 SER B N 1
ATOM 1735 C CA . SER B 1 5 ? 83.938 -10.055 20.219 1 40.47 5 SER B CA 1
ATOM 1736 C C . SER B 1 5 ? 82.688 -10.672 19.625 1 40.47 5 SER B C 1
ATOM 1738 O O . SER B 1 5 ? 82.625 -10.977 18.438 1 40.47 5 SER B O 1
ATOM 1740 N N . ASN B 1 6 ? 81.875 -11.422 20.391 1 45.78 6 ASN B N 1
ATOM 1741 C CA . ASN B 1 6 ? 80.562 -11.961 20.031 1 45.78 6 ASN B CA 1
ATOM 1742 C C . ASN B 1 6 ? 79.562 -10.852 19.75 1 45.78 6 ASN B C 1
ATOM 1744 O O . ASN B 1 6 ? 79.188 -10.102 20.656 1 45.78 6 ASN B O 1
ATOM 1748 N N . LYS B 1 7 ? 79.438 -10.305 18.516 1 45.19 7 LYS B N 1
ATOM 1749 C CA . LYS B 1 7 ? 78.375 -9.398 18.094 1 45.19 7 LYS B CA 1
ATOM 1750 C C . LYS B 1 7 ? 77 -10.047 18.25 1 45.19 7 LYS B C 1
ATOM 1752 O O . LYS B 1 7 ? 76.688 -11.078 17.625 1 45.19 7 LYS B O 1
ATOM 1757 N N . LEU B 1 8 ? 76.312 -9.805 19.391 1 47.84 8 LEU B N 1
ATOM 1758 C CA . LEU B 1 8 ? 74.875 -10.172 19.594 1 47.84 8 LEU B CA 1
ATOM 1759 C C . LEU B 1 8 ? 74 -9.438 18.625 1 47.84 8 LEU B C 1
ATOM 1761 O O . LEU B 1 8 ? 73.938 -8.203 18.609 1 47.84 8 LEU B O 1
ATOM 1765 N N . TYR B 1 9 ? 73.625 -9.992 17.469 1 54.75 9 TYR B N 1
ATOM 1766 C CA . TYR B 1 9 ? 72.625 -9.453 16.594 1 54.75 9 TYR B 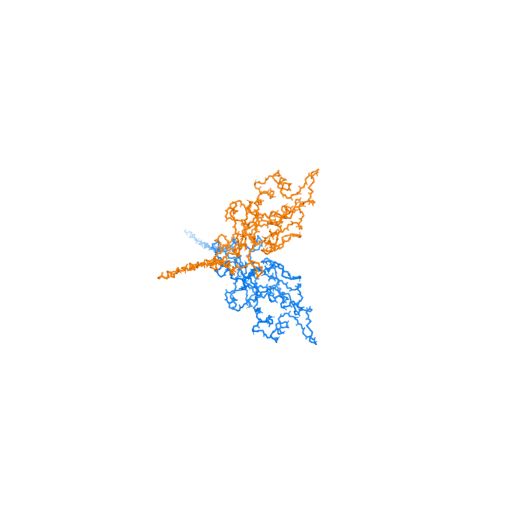CA 1
ATOM 1767 C C . TYR B 1 9 ? 71.25 -9.461 17.297 1 54.75 9 TYR B C 1
ATOM 1769 O O . TYR B 1 9 ? 70.812 -10.516 17.734 1 54.75 9 TYR B O 1
ATOM 1777 N N . LEU B 1 10 ? 70.812 -8.312 17.812 1 52.91 10 LEU B N 1
ATOM 1778 C CA . LEU B 1 10 ? 69.438 -8.109 18.281 1 52.91 10 LEU B CA 1
ATOM 1779 C C . LEU B 1 10 ? 68.438 -8.258 17.141 1 52.91 10 LEU B C 1
ATOM 1781 O O . LEU B 1 10 ? 68.438 -7.473 16.188 1 52.91 10 LEU B O 1
ATOM 1785 N N . VAL B 1 11 ? 67.875 -9.445 16.938 1 59.56 11 VAL B N 1
ATOM 1786 C CA . VAL B 1 11 ? 66.75 -9.633 16.016 1 59.56 11 VAL B CA 1
ATOM 1787 C C . VAL B 1 11 ? 65.562 -8.914 16.562 1 59.56 11 VAL B C 1
ATOM 1789 O O . VAL B 1 11 ? 65.062 -9.242 17.641 1 59.56 11 VAL B O 1
ATOM 1792 N N . ILE B 1 12 ? 65.25 -7.699 16.094 1 58 12 ILE B N 1
ATOM 1793 C CA . ILE B 1 12 ? 63.969 -7 16.344 1 58 12 ILE B CA 1
ATOM 1794 C C . ILE B 1 12 ? 62.812 -7.754 15.695 1 58 12 ILE B C 1
ATOM 1796 O O . ILE B 1 12 ? 62.75 -7.863 14.469 1 58 12 ILE B O 1
ATOM 1800 N N . LEU B 1 13 ? 62.125 -8.617 16.453 1 58.75 13 LEU B N 1
ATOM 1801 C CA . LEU B 1 13 ? 60.875 -9.195 16.016 1 58.75 13 LEU B CA 1
ATOM 1802 C C . LEU B 1 13 ? 59.781 -8.125 15.883 1 58.75 13 LEU B C 1
ATOM 1804 O O . LEU B 1 13 ? 59.375 -7.52 16.875 1 58.75 13 LEU B O 1
ATOM 1808 N N . SER B 1 14 ? 59.562 -7.586 14.68 1 58.94 14 SER B N 1
ATOM 1809 C CA . SER B 1 14 ? 58.406 -6.75 14.406 1 58.94 14 SER B CA 1
ATOM 1810 C C . SER B 1 14 ? 57.094 -7.547 14.547 1 58.94 14 SER B C 1
ATOM 1812 O O . SER B 1 14 ? 56.844 -8.461 13.766 1 58.94 14 SER B O 1
ATOM 1814 N N . LEU B 1 15 ? 56.438 -7.445 15.688 1 60.5 15 LEU B N 1
ATOM 1815 C CA . LEU B 1 15 ? 55.094 -7.922 15.812 1 60.5 15 LEU B CA 1
ATOM 1816 C C . LEU B 1 15 ? 54.125 -7.082 14.969 1 60.5 15 LEU B C 1
ATOM 1818 O O . LEU B 1 15 ? 53.844 -5.926 15.305 1 60.5 15 LEU B O 1
ATOM 1822 N N . LEU B 1 16 ? 53.875 -7.523 13.719 1 57.72 16 LEU B N 1
ATOM 1823 C CA . LEU B 1 16 ? 52.75 -6.969 12.969 1 57.72 16 LEU B CA 1
ATOM 1824 C C . LEU B 1 16 ? 51.438 -7.285 13.656 1 57.72 16 LEU B C 1
ATOM 1826 O O . LEU B 1 16 ? 51 -8.445 13.695 1 57.72 16 LEU B O 1
ATOM 1830 N N . PHE B 1 17 ? 50.906 -6.348 14.492 1 59.06 17 PHE B N 1
ATOM 1831 C CA . PHE B 1 17 ? 49.531 -6.422 14.906 1 59.06 17 PHE B CA 1
ATOM 1832 C C . PHE B 1 17 ? 48.594 -6.281 13.711 1 59.06 17 PHE B C 1
ATOM 1834 O O . PHE B 1 17 ? 48.438 -5.191 13.148 1 59.06 17 PHE B O 1
ATOM 1841 N N . SER B 1 18 ? 48.156 -7.359 13.109 1 55.19 18 SER B N 1
ATOM 1842 C CA . SER B 1 18 ? 47.031 -7.262 12.203 1 55.19 18 SER B CA 1
ATOM 1843 C C . SER B 1 18 ? 45.781 -6.762 12.93 1 55.19 18 SER B C 1
ATOM 1845 O O . SER B 1 18 ? 45.281 -7.414 13.852 1 55.19 18 SER B O 1
ATOM 1847 N N . ILE B 1 19 ? 45.469 -5.516 12.852 1 55.84 19 ILE B N 1
ATOM 1848 C CA . ILE B 1 19 ? 44.125 -5.066 13.234 1 55.84 19 ILE B CA 1
ATOM 1849 C C . ILE B 1 19 ? 43.062 -5.898 12.508 1 55.84 19 ILE B C 1
ATOM 1851 O O . ILE B 1 19 ? 43.094 -6.012 11.281 1 55.84 19 ILE B O 1
ATOM 1855 N N . PRO B 1 20 ? 42.281 -6.664 13.266 1 54.25 20 PRO B N 1
ATOM 1856 C CA . PRO B 1 20 ? 41.188 -7.32 12.547 1 54.25 20 PRO B CA 1
ATOM 1857 C C . PRO B 1 20 ? 40.344 -6.336 11.742 1 54.25 20 PRO B C 1
ATOM 1859 O O . PRO B 1 20 ? 39.906 -5.312 12.281 1 54.25 20 PRO B O 1
ATOM 1862 N N . ALA B 1 21 ? 40.438 -6.379 10.453 1 48.72 21 ALA B N 1
ATOM 1863 C CA . ALA B 1 21 ? 39.375 -5.707 9.688 1 48.72 21 ALA B CA 1
ATOM 1864 C C . ALA B 1 21 ? 38 -6.016 10.25 1 48.72 21 ALA B C 1
ATOM 1866 O O . ALA B 1 21 ? 37.562 -7.172 10.25 1 48.72 21 ALA B O 1
ATOM 1867 N N . PHE B 1 22 ? 37.469 -5.23 11.117 1 45.94 22 PHE B N 1
ATOM 1868 C CA . PHE B 1 22 ? 36.031 -5.359 11.336 1 45.94 22 PHE B CA 1
ATOM 1869 C C . PHE B 1 22 ? 35.281 -5.531 10.016 1 45.94 22 PHE B C 1
ATOM 1871 O O . PHE B 1 22 ? 35.281 -4.625 9.18 1 45.94 22 PHE B O 1
ATOM 1878 N N . ALA B 1 23 ? 35.281 -6.613 9.391 1 45.53 23 ALA B N 1
ATOM 1879 C CA . ALA B 1 23 ? 34.344 -6.891 8.297 1 45.53 23 ALA B CA 1
ATOM 1880 C C . ALA B 1 23 ? 32.969 -6.27 8.562 1 45.53 23 ALA B C 1
ATOM 1882 O O . ALA B 1 23 ? 32.344 -6.602 9.555 1 45.53 23 ALA B O 1
ATOM 1883 N N . SER B 1 24 ? 32.719 -5.023 8.273 1 54.66 24 SER B N 1
ATOM 1884 C CA . SER B 1 24 ? 31.375 -4.492 8.328 1 54.66 24 SER B CA 1
ATOM 1885 C C . SER B 1 24 ? 30.328 -5.57 8.031 1 54.66 24 SER B C 1
ATOM 1887 O O . SER B 1 24 ? 30.391 -6.223 6.984 1 54.66 24 SER B O 1
ATOM 1889 N N . GLU B 1 25 ? 29.781 -6.336 9.008 1 69.81 25 GLU B N 1
ATOM 1890 C CA . GLU B 1 25 ? 28.828 -7.43 8.883 1 69.81 25 GLU B CA 1
ATOM 1891 C C . GLU B 1 25 ? 27.734 -7.098 7.867 1 69.81 25 GLU B C 1
ATOM 1893 O O . GLU B 1 25 ? 27.125 -6.027 7.934 1 69.81 25 GLU B O 1
ATOM 1898 N N . GLU B 1 26 ? 27.781 -7.715 6.711 1 88.94 26 GLU B N 1
ATOM 1899 C CA . GLU B 1 26 ? 26.797 -7.551 5.652 1 88.94 26 GLU B CA 1
ATOM 1900 C C . GLU B 1 26 ? 25.375 -7.688 6.203 1 88.94 26 GLU B C 1
ATOM 1902 O O . GLU B 1 26 ? 25.078 -8.641 6.926 1 88.94 26 GLU B O 1
ATOM 1907 N N . LEU B 1 27 ? 24.5 -6.719 6.098 1 96.25 27 LEU B N 1
ATOM 1908 C CA . LEU B 1 27 ? 23.141 -6.703 6.594 1 96.25 27 LEU B CA 1
ATOM 1909 C C . LEU B 1 27 ? 22.328 -7.836 5.977 1 96.25 27 LEU B C 1
ATOM 1911 O O . LEU B 1 27 ? 22.375 -8.055 4.766 1 96.25 27 LEU B O 1
ATOM 1915 N N . GLU B 1 28 ? 21.672 -8.539 6.785 1 97.62 28 GLU B N 1
ATOM 1916 C CA . GLU B 1 28 ? 20.844 -9.648 6.324 1 97.62 28 GLU B CA 1
ATOM 1917 C C . GLU B 1 28 ? 19.484 -9.156 5.836 1 97.62 28 GLU B C 1
ATOM 1919 O O . GLU B 1 28 ? 18.938 -9.703 4.879 1 97.62 28 GLU B O 1
ATOM 1924 N N . VAL B 1 29 ? 18.969 -8.203 6.531 1 98.5 29 VAL B N 1
ATOM 1925 C CA . VAL B 1 29 ? 17.688 -7.621 6.145 1 98.5 29 VAL B CA 1
ATOM 1926 C C . VAL B 1 29 ? 17.922 -6.34 5.352 1 98.5 29 VAL B C 1
ATOM 1928 O O . VAL B 1 29 ? 18.109 -5.27 5.934 1 98.5 29 VAL B O 1
ATOM 1931 N N . LYS B 1 30 ? 17.812 -6.535 4.051 1 98.69 30 LYS B N 1
ATOM 1932 C CA . LYS B 1 30 ? 18.047 -5.398 3.162 1 98.69 30 LYS B CA 1
ATOM 1933 C C . LYS B 1 30 ? 16.719 -4.824 2.656 1 98.69 30 LYS B C 1
ATOM 1935 O O . LYS B 1 30 ? 15.664 -5.445 2.809 1 98.69 30 LYS B O 1
ATOM 1940 N N . ILE B 1 31 ? 16.812 -3.617 2.18 1 98.75 31 ILE B N 1
ATOM 1941 C CA . ILE B 1 31 ? 15.648 -2.982 1.575 1 98.75 31 ILE B CA 1
ATOM 1942 C C . ILE B 1 31 ? 15.336 -3.645 0.235 1 98.75 31 ILE B C 1
ATOM 1944 O O . ILE B 1 31 ? 14.203 -4.074 -0.003 1 98.75 31 ILE B O 1
ATOM 1948 N N . THR B 1 32 ? 16.266 -3.676 -0.662 1 98.5 32 THR B N 1
ATOM 1949 C CA . THR B 1 32 ? 16.297 -4.484 -1.876 1 98.5 32 THR B CA 1
ATOM 1950 C C . THR B 1 32 ? 17.594 -5.273 -1.982 1 98.5 32 THR B C 1
ATOM 1952 O O . THR B 1 32 ? 18.453 -5.168 -1.113 1 98.5 32 THR B O 1
ATOM 1955 N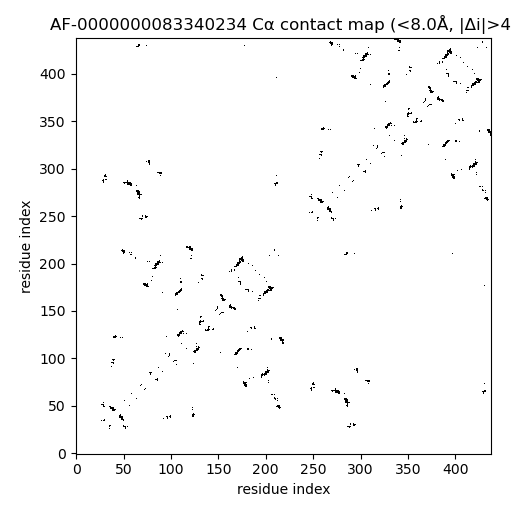 N . ASP B 1 33 ? 17.672 -6.07 -3.066 1 96.56 33 ASP B N 1
ATOM 1956 C CA . ASP B 1 33 ? 18.906 -6.832 -3.27 1 96.56 33 ASP B CA 1
ATOM 1957 C C . ASP B 1 33 ? 20.094 -5.906 -3.506 1 96.56 33 ASP B C 1
ATOM 1959 O O . ASP B 1 33 ? 21.234 -6.293 -3.285 1 96.56 33 ASP B O 1
ATOM 1963 N N . LYS B 1 34 ? 19.875 -4.633 -3.855 1 97.31 34 LYS B N 1
ATOM 1964 C CA . LYS B 1 34 ? 20.938 -3.711 -4.219 1 97.31 34 LYS B CA 1
ATOM 1965 C C . LYS B 1 34 ? 21.047 -2.562 -3.221 1 97.31 34 LYS B C 1
ATOM 1967 O O . LYS B 1 34 ? 21.953 -1.73 -3.314 1 97.31 34 LYS B O 1
ATOM 1972 N N . LEU B 1 35 ? 20.125 -2.469 -2.332 1 98.25 35 LEU B N 1
ATOM 1973 C CA . LEU B 1 35 ? 20.078 -1.354 -1.394 1 98.25 35 LEU B CA 1
ATOM 1974 C C . LEU B 1 35 ? 19.891 -1.854 0.037 1 98.25 35 LEU B C 1
ATOM 1976 O O . LEU B 1 35 ? 18.828 -2.359 0.396 1 98.25 35 LEU B O 1
ATOM 1980 N N . ALA B 1 36 ? 20.875 -1.621 0.852 1 98.25 36 ALA B N 1
ATOM 1981 C CA . ALA B 1 36 ? 20.812 -2.09 2.234 1 98.25 36 ALA B CA 1
ATOM 1982 C C . ALA B 1 36 ? 20.375 -0.97 3.172 1 98.25 36 ALA B C 1
ATOM 1984 O O . ALA B 1 36 ? 19.625 -1.207 4.121 1 98.25 36 ALA B O 1
ATOM 1985 N N . GLN B 1 37 ? 20.844 0.211 2.879 1 98.56 37 GLN B N 1
ATOM 1986 C CA . GLN B 1 37 ? 20.578 1.353 3.746 1 98.56 37 GLN B CA 1
ATOM 1987 C C . GLN B 1 37 ? 20.75 2.67 2.994 1 98.56 37 GLN B C 1
ATOM 1989 O O . GLN B 1 37 ? 21.328 2.693 1.899 1 98.56 37 GLN B O 1
ATOM 1994 N N . LEU B 1 38 ? 20.234 3.699 3.512 1 98.69 38 LEU B N 1
ATOM 1995 C CA . LEU B 1 38 ? 20.312 5.047 2.959 1 98.69 38 LEU B CA 1
ATOM 1996 C C . LEU B 1 38 ? 20.547 6.074 4.062 1 98.69 38 LEU B C 1
ATOM 1998 O O . LEU B 1 38 ? 19.797 6.117 5.039 1 98.69 38 LEU B O 1
ATOM 2002 N N . GLU B 1 39 ? 21.594 6.855 3.957 1 98.69 39 GLU B N 1
ATOM 2003 C CA . GLU B 1 39 ? 21.812 7.93 4.922 1 98.69 39 GLU B CA 1
ATOM 2004 C C . GLU B 1 39 ? 21.062 9.195 4.52 1 98.69 39 GLU B C 1
ATOM 2006 O O . GLU B 1 39 ? 21.156 9.641 3.375 1 98.69 39 GLU B O 1
ATOM 2011 N N . VAL B 1 40 ? 20.281 9.758 5.438 1 98.5 40 VAL B N 1
ATOM 2012 C CA . VAL B 1 40 ? 19.562 11 5.211 1 98.5 40 VAL B CA 1
ATOM 2013 C C . VAL B 1 40 ? 19.828 11.969 6.359 1 98.5 40 VAL B C 1
ATOM 2015 O O . VAL B 1 40 ? 20.609 11.664 7.27 1 98.5 40 VAL B O 1
ATOM 2018 N N . ILE B 1 41 ? 19.344 13.211 6.195 1 96.88 41 ILE B N 1
ATOM 2019 C CA . ILE B 1 41 ? 19.484 14.211 7.242 1 96.88 41 ILE B CA 1
ATOM 2020 C C . ILE B 1 41 ? 18.141 14.453 7.922 1 96.88 41 ILE B C 1
ATOM 2022 O O . ILE B 1 41 ? 17.125 14.617 7.25 1 96.88 41 ILE B O 1
ATOM 2026 N N . HIS B 1 42 ? 18.078 14.344 9.211 1 97 42 HIS B N 1
ATOM 2027 C CA . HIS B 1 42 ? 16.906 14.703 10.016 1 97 42 HIS B CA 1
ATOM 2028 C C . HIS B 1 42 ? 17.281 15.711 11.109 1 97 42 HIS B C 1
ATOM 2030 O O . HIS B 1 42 ? 18.109 15.414 11.969 1 97 42 HIS B O 1
ATOM 2036 N N . ASN B 1 43 ? 16.672 16.859 10.992 1 94.25 43 ASN B N 1
ATOM 2037 C CA . ASN B 1 43 ? 16.969 17.922 11.945 1 94.25 43 ASN B CA 1
ATOM 2038 C C . ASN B 1 43 ? 18.469 18.188 12.039 1 94.25 43 ASN B C 1
ATOM 2040 O O . ASN B 1 43 ? 19.016 18.266 13.141 1 94.25 43 ASN B O 1
ATOM 2044 N N . GLY B 1 44 ? 19.094 18.219 10.922 1 93.56 44 GLY B N 1
ATOM 2045 C CA . GLY B 1 44 ? 20.484 18.609 10.82 1 93.56 44 GLY B CA 1
ATOM 2046 C C . GLY B 1 44 ? 21.438 17.484 11.148 1 93.56 44 GLY B C 1
ATOM 2047 O O . GLY B 1 44 ? 22.656 17.656 11.047 1 93.56 44 GLY B O 1
ATOM 2048 N N . LYS B 1 45 ? 20.984 16.297 11.516 1 96.25 45 LYS B N 1
ATOM 2049 C CA . LYS B 1 45 ? 21.828 15.172 11.891 1 96.25 45 LYS B CA 1
ATOM 2050 C C . LYS B 1 45 ? 21.672 14.016 10.906 1 96.25 45 LYS B C 1
ATOM 2052 O O . LYS B 1 45 ? 20.562 13.742 10.438 1 96.25 45 LYS B O 1
ATOM 2057 N N . PRO B 1 46 ? 22.766 13.32 10.664 1 97.62 46 PRO B N 1
ATOM 2058 C CA . PRO B 1 46 ? 22.656 12.148 9.797 1 97.62 46 PRO B CA 1
ATOM 2059 C C . PRO B 1 46 ? 21.875 11.008 10.445 1 97.62 46 PRO B C 1
ATOM 2061 O O . PRO B 1 46 ? 22 10.781 11.648 1 97.62 46 PRO B O 1
ATOM 2064 N N . VAL B 1 47 ? 21.031 10.422 9.734 1 98.62 47 VAL B N 1
ATOM 2065 C CA . VAL B 1 47 ? 20.281 9.242 10.141 1 98.62 47 VAL B CA 1
ATOM 2066 C C . VAL B 1 47 ? 20.359 8.172 9.055 1 98.62 47 VAL B C 1
ATOM 2068 O O . VAL B 1 47 ? 20.219 8.461 7.867 1 98.62 47 VAL B O 1
ATOM 2071 N N . VAL B 1 48 ? 20.625 6.934 9.461 1 98.75 48 VAL B N 1
ATOM 2072 C CA . VAL B 1 48 ? 20.656 5.824 8.516 1 98.75 48 VAL B CA 1
ATOM 2073 C C . VAL B 1 48 ? 19.312 5.113 8.484 1 98.75 48 VAL B C 1
ATOM 2075 O O . VAL B 1 48 ? 18.828 4.637 9.516 1 98.75 48 VAL B O 1
ATOM 2078 N N . ILE B 1 49 ? 18.688 5.16 7.332 1 98.88 49 ILE B N 1
ATOM 2079 C CA . ILE B 1 49 ? 17.469 4.379 7.121 1 98.88 49 ILE B CA 1
ATOM 2080 C C . ILE B 1 49 ? 17.844 2.961 6.691 1 98.88 49 ILE B C 1
ATOM 2082 O O . ILE B 1 49 ? 18.562 2.771 5.711 1 98.88 49 ILE B O 1
ATOM 2086 N N . GLN B 1 50 ? 17.422 2.014 7.375 1 98.81 50 GLN B N 1
ATOM 2087 C CA . GLN B 1 50 ? 17.547 0.591 7.074 1 98.81 50 GLN B CA 1
ATOM 2088 C C . GLN B 1 50 ? 16.391 -0.208 7.672 1 98.81 50 GLN B C 1
ATOM 2090 O O . GLN B 1 50 ? 15.625 0.314 8.484 1 98.81 50 GLN B O 1
ATOM 2095 N N . ARG B 1 51 ? 16.25 -1.418 7.191 1 98.75 51 ARG B N 1
ATOM 2096 C CA . ARG B 1 51 ? 15.266 -2.293 7.836 1 98.75 51 ARG B CA 1
ATOM 2097 C C . ARG B 1 51 ? 15.836 -2.898 9.117 1 98.75 51 ARG B C 1
ATOM 2099 O O . ARG B 1 51 ? 17.031 -3.152 9.211 1 98.75 51 ARG B O 1
ATOM 2106 N N . ASN B 1 52 ? 15.031 -3.057 10.102 1 98.62 52 ASN B N 1
ATOM 2107 C CA . ASN B 1 52 ? 15.414 -3.707 11.352 1 98.62 52 ASN B CA 1
ATOM 2108 C C . ASN B 1 52 ? 16.109 -5.043 11.102 1 98.62 52 ASN B C 1
ATOM 2110 O O . ASN B 1 52 ? 15.633 -5.852 10.297 1 98.62 52 ASN B O 1
ATOM 2114 N N . GLN B 1 53 ? 17.203 -5.336 11.766 1 98.31 53 GLN B N 1
ATOM 2115 C CA . GLN B 1 53 ? 18.016 -6.523 11.484 1 98.31 53 GLN B CA 1
ATOM 2116 C C . GLN B 1 53 ? 17.562 -7.703 12.344 1 98.31 53 GLN B C 1
ATOM 2118 O O . GLN B 1 53 ? 17.953 -8.844 12.086 1 98.31 53 GLN B O 1
ATOM 2123 N N . ASP B 1 54 ? 16.766 -7.387 13.391 1 98.12 54 ASP B N 1
ATOM 2124 C CA . ASP B 1 54 ? 16.188 -8.469 14.188 1 98.12 54 ASP B CA 1
ATOM 2125 C C . ASP B 1 54 ? 15.047 -9.148 13.43 1 98.12 54 ASP B C 1
ATOM 2127 O O . ASP B 1 54 ? 13.945 -8.609 13.336 1 98.12 54 ASP B O 1
ATOM 2131 N N . GLN B 1 55 ? 15.273 -10.375 12.938 1 96.69 55 GLN B N 1
ATOM 2132 C CA . GLN B 1 55 ? 14.328 -11.078 12.078 1 96.69 55 GLN B CA 1
ATOM 2133 C C . GLN B 1 55 ? 13.133 -11.594 12.875 1 96.69 55 GLN B C 1
ATOM 2135 O O . GLN B 1 55 ? 12.164 -12.109 12.305 1 96.69 55 GLN B O 1
ATOM 2140 N N . GLY B 1 56 ? 13.141 -11.414 14.156 1 97.38 56 GLY B N 1
ATOM 2141 C CA . GLY B 1 56 ? 12.008 -11.742 15.008 1 97.38 56 GLY B CA 1
ATOM 2142 C C . GLY B 1 56 ? 11.203 -10.523 15.43 1 97.38 56 GLY B C 1
ATOM 2143 O O . GLY B 1 56 ? 10.242 -10.648 16.188 1 97.38 56 GLY B O 1
ATOM 2144 N N . ASN B 1 57 ? 11.641 -9.344 14.906 1 98 57 ASN B N 1
ATOM 2145 C CA . ASN B 1 57 ? 10.945 -8.125 15.289 1 98 57 ASN B CA 1
ATOM 2146 C C . ASN B 1 57 ? 9.508 -8.117 14.781 1 98 57 ASN B C 1
ATOM 2148 O O . ASN B 1 57 ? 9.234 -8.508 13.648 1 98 57 ASN B O 1
ATOM 2152 N N . MET B 1 58 ? 8.609 -7.625 15.641 1 98.06 58 MET B N 1
ATOM 2153 C CA . MET B 1 58 ? 7.191 -7.508 15.297 1 98.06 58 MET B CA 1
ATOM 2154 C C . MET B 1 58 ? 6.785 -6.043 15.164 1 98.06 58 MET B C 1
ATOM 2156 O O . MET B 1 58 ? 7.414 -5.164 15.758 1 98.06 58 MET B O 1
ATOM 2160 N N . ILE B 1 59 ? 5.789 -5.809 14.398 1 97.88 59 ILE B N 1
ATOM 2161 C CA . ILE B 1 59 ? 5.293 -4.457 14.18 1 97.88 59 ILE B CA 1
ATOM 2162 C C . ILE B 1 59 ? 4.812 -3.861 15.5 1 97.88 59 ILE B C 1
ATOM 2164 O O . ILE B 1 59 ? 4.344 -4.586 16.391 1 97.88 59 ILE B O 1
ATOM 2168 N N . ASP B 1 60 ? 4.93 -2.568 15.656 1 96 60 ASP B N 1
ATOM 2169 C CA . ASP B 1 60 ? 4.457 -1.847 16.828 1 96 60 ASP B CA 1
ATOM 2170 C C . ASP B 1 60 ? 2.963 -2.078 17.062 1 96 60 ASP B C 1
ATOM 2172 O O . ASP B 1 60 ? 2.186 -2.107 16.094 1 96 60 ASP B O 1
ATOM 2176 N N . GLU B 1 61 ? 2.58 -2.125 18.266 1 95.44 61 GLU B N 1
ATOM 2177 C CA . GLU B 1 61 ? 1.212 -2.459 18.656 1 95.44 61 GLU B CA 1
ATOM 2178 C C . GLU B 1 61 ? 0.209 -1.494 18.031 1 95.44 61 GLU B C 1
ATOM 2180 O O . GLU B 1 61 ? -0.88 -1.901 17.625 1 95.44 61 GLU B O 1
ATOM 2185 N N . ASP B 1 62 ? 0.58 -0.229 17.969 1 94.62 62 ASP B N 1
ATOM 2186 C CA . ASP B 1 62 ? -0.319 0.787 17.422 1 94.62 62 ASP B CA 1
ATOM 2187 C C . ASP B 1 62 ? -0.66 0.497 15.969 1 94.62 62 ASP B C 1
ATOM 2189 O O . ASP B 1 62 ? -1.733 0.869 15.492 1 94.62 62 ASP B O 1
ATOM 2193 N N . PHE B 1 63 ? 0.22 -0.182 15.289 1 97.5 63 PHE B N 1
ATOM 2194 C CA . PHE B 1 63 ? 0.05 -0.437 13.859 1 97.5 63 PHE B CA 1
ATOM 2195 C C . PHE B 1 63 ? -0.303 -1.898 13.609 1 97.5 63 PHE B C 1
ATOM 2197 O O . PHE B 1 63 ? -0.437 -2.322 12.461 1 97.5 63 PHE B O 1
ATOM 2204 N N . ALA B 1 64 ? -0.443 -2.686 14.727 1 98 64 ALA B N 1
ATOM 2205 C CA . ALA B 1 64 ? -0.861 -4.082 14.648 1 98 64 ALA B CA 1
ATOM 2206 C C . ALA B 1 64 ? -2.381 -4.207 14.727 1 98 64 ALA B C 1
ATOM 2208 O O . ALA B 1 64 ? -2.943 -5.25 14.383 1 98 64 ALA B O 1
ATOM 2209 N N . LEU B 1 65 ? -3 -3.1 15.25 1 97.69 65 LEU B N 1
ATOM 2210 C CA . LEU B 1 65 ? -4.457 -3.074 15.344 1 97.69 65 LEU B CA 1
ATOM 2211 C C . LEU B 1 65 ? -5.09 -3.086 13.961 1 97.69 65 LEU B C 1
ATOM 2213 O O . LEU B 1 65 ? -4.711 -2.295 13.094 1 97.69 65 LEU B O 1
ATOM 2217 N N . THR B 1 66 ? -6.129 -3.955 13.711 1 97.38 66 THR B N 1
ATOM 2218 C CA . THR B 1 66 ? -6.613 -4.172 12.352 1 97.38 66 THR B CA 1
ATOM 2219 C C . THR B 1 66 ? -7.969 -3.504 12.148 1 97.38 66 THR B C 1
ATOM 2221 O O . THR B 1 66 ? -8.422 -3.346 11.016 1 97.38 66 THR B O 1
ATOM 2224 N N . SER B 1 67 ? -8.672 -3.16 13.25 1 95.31 67 SER B N 1
ATOM 2225 C CA . SER B 1 67 ? -10.102 -2.891 13.133 1 95.31 67 SER B CA 1
ATOM 2226 C C . SER B 1 67 ? -10.492 -1.649 13.922 1 95.31 67 SER B C 1
ATOM 2228 O O . SER B 1 67 ? -11.18 -1.751 14.945 1 95.31 67 SER B O 1
ATOM 2230 N N . ARG B 1 68 ? -10.148 -0.589 13.328 1 96.38 68 ARG B N 1
ATOM 2231 C CA . ARG B 1 68 ? -10.586 0.673 13.914 1 96.38 68 ARG B CA 1
ATOM 2232 C C . ARG B 1 68 ? -11.938 1.103 13.352 1 96.38 68 ARG B C 1
ATOM 2234 O O . ARG B 1 68 ? -12.242 0.843 12.188 1 96.38 68 ARG B O 1
ATOM 2241 N N . ALA B 1 69 ? -12.633 1.735 14.18 1 98 69 ALA B N 1
ATOM 2242 C CA . ALA B 1 69 ? -13.977 2.129 13.766 1 98 69 ALA B CA 1
ATOM 2243 C C . ALA B 1 69 ? -13.922 3.121 12.609 1 98 69 ALA B C 1
ATOM 2245 O O . ALA B 1 69 ? -13.094 4.035 12.602 1 98 69 ALA B O 1
ATOM 2246 N N . CYS B 1 70 ? -14.758 2.949 11.648 1 97.88 70 CYS B N 1
ATOM 2247 C CA . CYS B 1 70 ? -15.008 3.852 10.523 1 97.88 70 CYS B CA 1
ATOM 2248 C C . CYS B 1 70 ? -16.438 4.379 10.555 1 97.88 70 CYS B C 1
ATOM 2250 O O . CYS B 1 70 ? -17.391 3.598 10.547 1 97.88 70 CYS B O 1
ATOM 2252 N N . PRO B 1 71 ? -16.562 5.695 10.672 1 96.12 71 PRO B N 1
ATOM 2253 C CA . PRO B 1 71 ? -15.539 6.746 10.664 1 96.12 71 PRO B CA 1
ATOM 2254 C C . PRO B 1 71 ? -14.898 6.957 12.031 1 96.12 71 PRO B C 1
ATOM 2256 O O . PRO B 1 71 ? -15.484 6.594 13.055 1 96.12 71 PRO B O 1
ATOM 2259 N N . PRO B 1 72 ? -13.656 7.543 12.039 1 96.88 72 PRO B N 1
ATOM 2260 C CA . PRO B 1 72 ? -13.008 8.172 10.883 1 96.88 72 PRO B CA 1
ATOM 2261 C C . PRO B 1 72 ? -11.977 7.262 10.219 1 96.88 72 PRO B C 1
ATOM 2263 O O . PRO B 1 72 ? -11.312 7.672 9.266 1 96.88 72 PRO B O 1
ATOM 2266 N N . PHE B 1 73 ? -11.727 6.016 10.711 1 98 73 PHE B N 1
ATOM 2267 C CA . PHE B 1 73 ? -10.664 5.148 10.211 1 98 73 PHE B CA 1
ATOM 2268 C C . PHE B 1 73 ? -11.18 4.262 9.086 1 98 73 PHE B C 1
ATOM 2270 O O . PHE B 1 73 ? -11.25 3.039 9.234 1 98 73 PHE B O 1
ATOM 2277 N N . CYS B 1 74 ? -11.469 4.91 7.977 1 98.56 74 CYS B N 1
ATOM 2278 C CA . CYS B 1 74 ? -11.969 4.25 6.773 1 98.56 74 CYS B CA 1
ATOM 2279 C C . CYS B 1 74 ? -10.844 4.016 5.773 1 98.56 74 CYS B C 1
ATOM 2281 O O . CYS B 1 74 ? -9.961 4.859 5.617 1 98.56 74 CYS B O 1
ATOM 2283 N N . LEU B 1 75 ? -10.938 2.9 5.047 1 98.81 75 LEU B N 1
ATOM 2284 C CA . LEU B 1 75 ? -9.922 2.625 4.035 1 98.81 75 LEU B CA 1
ATOM 2285 C C . LEU B 1 75 ? -9.938 3.691 2.945 1 98.81 75 LEU B C 1
ATOM 2287 O O . LEU B 1 75 ? -11.008 4.117 2.504 1 98.81 75 LEU B O 1
ATOM 2291 N N . GLN B 1 76 ? -8.781 4.121 2.572 1 98.81 76 GLN B N 1
ATOM 2292 C CA . GLN B 1 76 ? -8.602 5.121 1.525 1 98.81 76 GLN B CA 1
ATOM 2293 C C . GLN B 1 76 ? -8.32 4.461 0.178 1 98.81 76 GLN B C 1
ATOM 2295 O O . GLN B 1 76 ? -7.75 3.371 0.12 1 98.81 76 GLN B O 1
ATOM 2300 N N . PRO B 1 77 ? -8.695 5.09 -0.909 1 98.69 77 PRO B N 1
ATOM 2301 C CA . PRO B 1 77 ? -8.398 4.535 -2.232 1 98.69 77 PRO B CA 1
ATOM 2302 C C . PRO B 1 77 ? -6.918 4.625 -2.592 1 98.69 77 PRO B C 1
ATOM 2304 O O . PRO B 1 77 ? -6.156 5.32 -1.915 1 98.69 77 PRO B O 1
ATOM 2307 N N . MET B 1 78 ? -6.52 3.814 -3.611 1 98.75 78 MET B N 1
ATOM 2308 C CA . MET B 1 78 ? -5.152 3.871 -4.121 1 98.75 78 MET B CA 1
ATOM 2309 C C . MET B 1 78 ? -4.906 5.176 -4.871 1 98.75 78 MET B C 1
ATOM 2311 O O . MET B 1 78 ? -3.805 5.727 -4.824 1 98.75 78 MET B O 1
ATOM 2315 N N . ASN B 1 79 ? -5.902 5.574 -5.605 1 97.44 79 ASN B N 1
ATOM 2316 C CA . ASN B 1 79 ? -5.855 6.836 -6.336 1 97.44 79 ASN B CA 1
ATOM 2317 C C . ASN B 1 79 ? -6.723 7.902 -5.676 1 97.44 79 ASN B C 1
ATOM 2319 O O . ASN B 1 79 ? -7.953 7.828 -5.73 1 97.44 79 ASN B O 1
ATOM 2323 N N . LEU B 1 80 ? -6.094 8.852 -5.148 1 98.25 80 LEU B N 1
ATOM 2324 C CA . LEU B 1 80 ? -6.812 9.852 -4.359 1 98.25 80 LEU B CA 1
ATOM 2325 C C . LEU B 1 80 ? -7.441 10.906 -5.266 1 98.25 80 LEU B C 1
ATOM 2327 O O . LEU B 1 80 ? -8.648 11.156 -5.184 1 98.25 80 LEU B O 1
ATOM 2331 N N . LEU B 1 81 ? -6.578 11.539 -6.098 1 97.94 81 LEU B N 1
ATOM 2332 C CA . LEU B 1 81 ? -6.953 12.586 -7.043 1 97.94 81 LEU B CA 1
ATOM 2333 C C . LEU B 1 81 ? -6.121 12.484 -8.32 1 97.94 81 LEU B C 1
ATOM 2335 O O . LEU B 1 81 ? -4.965 12.055 -8.281 1 97.94 81 LEU B O 1
ATOM 2339 N N . PRO B 1 82 ? -6.82 12.938 -9.414 1 97.88 82 PRO B N 1
ATOM 2340 C CA . PRO B 1 82 ? -5.992 12.992 -10.617 1 97.88 82 PRO B CA 1
ATOM 2341 C C . PRO B 1 82 ? -4.742 13.852 -10.438 1 97.88 82 PRO B C 1
ATOM 2343 O O . PRO B 1 82 ? -4.812 14.938 -9.852 1 97.88 82 PRO B O 1
ATOM 2346 N N . GLY B 1 83 ? -3.625 13.336 -10.867 1 98.38 83 GLY B N 1
ATOM 2347 C CA . GLY B 1 83 ? -2.383 14.086 -10.836 1 98.38 83 GLY B CA 1
ATOM 2348 C C . GLY B 1 83 ? -1.514 13.758 -9.641 1 98.38 83 GLY B C 1
ATOM 2349 O O . GLY B 1 83 ? -0.29 13.891 -9.695 1 98.38 83 GLY B O 1
ATOM 2350 N N . VAL B 1 84 ? -2.166 13.398 -8.469 1 98.81 84 VAL B N 1
ATOM 2351 C CA . VAL B 1 84 ? -1.425 13.008 -7.273 1 98.81 84 VAL B CA 1
ATOM 2352 C C . VAL B 1 84 ? -0.889 11.586 -7.445 1 98.81 84 VAL B C 1
ATOM 2354 O O . VAL B 1 84 ? -1.628 10.68 -7.836 1 98.81 84 VAL B O 1
ATOM 2357 N N . LYS B 1 85 ? 0.354 11.398 -7.223 1 98.62 85 LYS B N 1
ATOM 2358 C CA . LYS B 1 85 ? 0.969 10.086 -7.434 1 98.62 85 LYS B CA 1
ATOM 2359 C C . LYS B 1 85 ? 1.089 9.32 -6.121 1 98.62 85 LYS B C 1
ATOM 2361 O O . LYS B 1 85 ? 1.724 9.797 -5.176 1 98.62 85 LYS B O 1
ATOM 2366 N N . THR B 1 86 ? 0.455 8.164 -6.023 1 98.94 86 THR B N 1
ATOM 2367 C CA . THR B 1 86 ? 0.662 7.266 -4.895 1 98.94 86 THR B CA 1
ATOM 2368 C C . THR B 1 86 ? 1.993 6.531 -5.023 1 98.94 86 THR B C 1
ATOM 2370 O O . THR B 1 86 ? 2.316 6.008 -6.09 1 98.94 86 THR B O 1
ATOM 2373 N N . ILE B 1 87 ? 2.779 6.516 -3.912 1 98.94 87 ILE B N 1
ATOM 2374 C CA . ILE B 1 87 ? 4.102 5.902 -3.977 1 98.94 87 ILE B CA 1
ATOM 2375 C C . ILE B 1 87 ? 4.266 4.902 -2.834 1 98.94 87 ILE B C 1
ATOM 2377 O O . ILE B 1 87 ? 3.441 4.859 -1.915 1 98.94 87 ILE B O 1
ATOM 2381 N N . GLY B 1 88 ? 5.258 4.016 -2.975 1 98.88 88 GLY B N 1
ATOM 2382 C CA . GLY B 1 88 ? 5.676 3.096 -1.928 1 98.88 88 GLY B CA 1
ATOM 2383 C C . GLY B 1 88 ? 7.004 3.477 -1.299 1 98.88 88 GLY B C 1
ATOM 2384 O O . GLY B 1 88 ? 7.484 4.598 -1.479 1 98.88 88 GLY B O 1
ATOM 2385 N N . GLU B 1 89 ? 7.535 2.551 -0.548 1 98.88 89 GLU B N 1
ATOM 2386 C CA . GLU B 1 89 ? 8.75 2.781 0.229 1 98.88 89 GLU B CA 1
ATOM 2387 C C . GLU B 1 89 ? 9.938 3.09 -0.678 1 98.88 89 GLU B C 1
ATOM 2389 O O . GLU B 1 89 ? 10.734 3.986 -0.386 1 98.88 89 GLU B O 1
ATOM 2394 N N . LEU B 1 90 ? 10.078 2.373 -1.757 1 98.94 90 LEU B N 1
ATOM 2395 C CA . LEU B 1 90 ? 11.25 2.541 -2.611 1 98.94 90 LEU B CA 1
ATOM 2396 C C . LEU B 1 90 ? 11.234 3.906 -3.293 1 98.94 90 LEU B C 1
ATOM 2398 O O . LEU B 1 90 ? 12.266 4.574 -3.379 1 98.94 90 LEU B O 1
ATOM 2402 N N . GLU B 1 91 ? 10.062 4.293 -3.795 1 98.94 91 GLU B N 1
ATOM 2403 C CA . GLU B 1 91 ? 9.922 5.613 -4.41 1 98.94 91 GLU B CA 1
ATOM 2404 C C . GLU B 1 91 ? 10.156 6.723 -3.389 1 98.94 91 GLU B C 1
ATOM 2406 O O . GLU B 1 91 ? 10.773 7.742 -3.703 1 98.94 91 GLU B O 1
ATOM 2411 N N . LEU B 1 92 ? 9.641 6.539 -2.189 1 98.94 92 LEU B N 1
ATOM 2412 C CA . LEU B 1 92 ? 9.883 7.512 -1.126 1 98.94 92 LEU B CA 1
ATOM 2413 C C . LEU B 1 92 ? 11.367 7.609 -0.808 1 98.94 92 LEU B C 1
ATOM 2415 O O . LEU B 1 92 ? 11.906 8.711 -0.667 1 98.94 92 LEU B O 1
ATOM 2419 N N . LEU B 1 93 ? 12.055 6.484 -0.734 1 98.94 93 LEU B N 1
ATOM 2420 C CA . LEU B 1 93 ? 13.492 6.453 -0.45 1 98.94 93 LEU B CA 1
ATOM 2421 C C . LEU B 1 93 ? 14.273 7.152 -1.552 1 98.94 93 LEU B C 1
ATOM 2423 O O . LEU B 1 93 ? 15.289 7.801 -1.28 1 98.94 93 LEU B O 1
ATOM 2427 N N . GLU B 1 94 ? 13.836 7.023 -2.777 1 98.81 94 GLU B N 1
ATOM 2428 C CA . GLU B 1 94 ? 14.477 7.738 -3.877 1 98.81 94 GLU B CA 1
ATOM 2429 C C . GLU B 1 94 ? 14.367 9.25 -3.693 1 98.81 94 GLU B C 1
ATOM 2431 O O . GLU B 1 94 ? 15.328 9.977 -3.928 1 98.81 94 GLU B O 1
ATOM 2436 N N . LEU B 1 95 ? 13.211 9.719 -3.324 1 98.88 95 LEU B N 1
ATOM 2437 C CA . LEU B 1 95 ? 13.008 11.141 -3.088 1 98.88 95 LEU B CA 1
ATOM 2438 C C . LEU B 1 95 ? 13.828 11.617 -1.897 1 98.88 95 LEU B C 1
ATOM 2440 O O . LEU B 1 95 ? 14.391 12.719 -1.927 1 98.88 95 LEU B O 1
ATOM 2444 N N . LEU B 1 96 ? 13.898 10.773 -0.878 1 98.88 96 LEU B N 1
ATOM 2445 C CA . LEU B 1 96 ? 14.719 11.094 0.287 1 98.88 96 LEU B CA 1
ATOM 2446 C C . LEU B 1 96 ? 16.188 11.188 -0.092 1 98.88 96 LEU B C 1
ATOM 2448 O O . LEU B 1 96 ? 16.922 12.031 0.437 1 98.88 96 LEU B O 1
ATOM 2452 N N . GLU B 1 97 ? 16.625 10.297 -0.923 1 98.69 97 GLU B N 1
ATOM 2453 C CA . GLU B 1 97 ? 18.016 10.328 -1.394 1 98.69 97 GLU B CA 1
ATOM 2454 C C . GLU B 1 97 ? 18.312 11.633 -2.115 1 98.69 97 GLU B C 1
ATOM 2456 O O . GLU B 1 97 ? 19.359 12.25 -1.886 1 98.69 97 GLU B O 1
ATOM 2461 N N . LYS B 1 98 ? 17.422 12.039 -3.008 1 98.69 98 LYS B N 1
ATOM 2462 C CA . LYS B 1 98 ? 17.578 13.312 -3.709 1 98.69 98 LYS B CA 1
ATOM 2463 C C . LYS B 1 98 ? 17.688 14.477 -2.727 1 98.69 98 LYS B C 1
ATOM 2465 O O . LYS B 1 98 ? 18.531 15.352 -2.885 1 98.69 98 LYS B O 1
ATOM 2470 N N . LYS B 1 99 ? 16.797 14.453 -1.754 1 98.25 99 LYS B N 1
ATOM 2471 C CA . LYS B 1 99 ? 16.828 15.492 -0.722 1 98.25 99 LYS B CA 1
ATOM 2472 C C . LYS B 1 99 ? 18.172 15.484 0.017 1 98.25 99 LYS B C 1
ATOM 2474 O O . LYS B 1 99 ? 18.766 16.547 0.25 1 98.25 99 LYS B O 1
ATOM 2479 N N . ALA B 1 100 ? 18.609 14.328 0.381 1 97.5 100 ALA B N 1
ATOM 2480 C CA . ALA B 1 100 ? 19.859 14.172 1.117 1 97.5 100 ALA B CA 1
ATOM 2481 C C . ALA B 1 100 ? 21.031 14.688 0.299 1 97.5 100 ALA B C 1
ATOM 2483 O O . ALA B 1 100 ? 22.031 15.164 0.857 1 97.5 100 ALA B O 1
ATOM 2484 N N . LYS B 1 101 ? 20.922 14.57 -0.957 1 97.31 101 LYS B N 1
ATOM 2485 C CA . LYS B 1 101 ? 21.984 15.008 -1.854 1 97.31 101 LYS B CA 1
ATOM 2486 C C . LYS B 1 101 ? 21.906 16.5 -2.131 1 97.31 101 LYS B C 1
ATOM 2488 O O . LYS B 1 101 ? 22.656 17.031 -2.939 1 97.31 101 LYS B O 1
ATOM 2493 N N . GLY B 1 102 ? 20.891 17.188 -1.573 1 96.25 102 GLY B N 1
ATOM 2494 C CA . GLY B 1 102 ? 20.906 18.641 -1.614 1 96.25 102 GLY B CA 1
ATOM 2495 C C . GLY B 1 102 ? 19.703 19.219 -2.322 1 96.25 102 GLY B C 1
ATOM 2496 O O . GLY B 1 102 ? 19.594 20.438 -2.467 1 96.25 102 GLY B O 1
ATOM 2497 N N . ASP B 1 103 ? 18.781 18.406 -2.832 1 97.75 103 ASP B N 1
ATOM 2498 C CA . ASP B 1 103 ? 17.578 18.922 -3.467 1 97.75 103 ASP B CA 1
ATOM 2499 C C . ASP B 1 103 ? 16.625 19.516 -2.436 1 97.75 103 ASP B C 1
ATOM 2501 O O . ASP B 1 103 ? 15.875 18.797 -1.771 1 97.75 103 ASP B O 1
ATOM 2505 N N . LYS B 1 104 ? 16.547 20.797 -2.426 1 96.25 104 LYS B N 1
ATOM 2506 C CA . LYS B 1 104 ? 15.773 21.516 -1.418 1 96.25 104 LYS B CA 1
ATOM 2507 C C . LYS B 1 104 ? 14.32 21.688 -1.863 1 96.25 104 LYS B C 1
ATOM 2509 O O . LYS B 1 104 ? 13.5 22.219 -1.122 1 96.25 104 LYS B O 1
ATOM 2514 N N . SER B 1 105 ? 14.008 21.234 -3.047 1 98 105 SER B N 1
ATOM 2515 C CA . SER B 1 105 ? 12.672 21.438 -3.596 1 98 105 SER B CA 1
ATOM 2516 C C . SER B 1 105 ? 11.719 20.312 -3.158 1 98 105 SER B C 1
ATOM 2518 O O . SER B 1 105 ? 10.539 20.328 -3.496 1 98 105 SER B O 1
ATOM 2520 N N . ILE B 1 106 ? 12.203 19.375 -2.328 1 98.75 106 ILE B N 1
ATOM 2521 C CA . ILE B 1 106 ? 11.391 18.25 -1.871 1 98.75 106 ILE B CA 1
ATOM 2522 C C . ILE B 1 106 ? 11.141 18.375 -0.37 1 98.75 106 ILE B C 1
ATOM 2524 O O . ILE B 1 106 ? 12.07 18.578 0.408 1 98.75 106 ILE B O 1
ATOM 2528 N N . LEU B 1 107 ? 9.922 18.297 0.033 1 98.75 107 LEU B N 1
ATOM 2529 C CA . LEU B 1 107 ? 9.531 18.25 1.438 1 98.75 107 LEU B CA 1
ATOM 2530 C C . LEU B 1 107 ? 8.734 17 1.748 1 98.75 107 LEU B C 1
ATOM 2532 O O . LEU B 1 107 ? 7.836 16.625 0.989 1 98.75 107 LEU B O 1
ATOM 2536 N N . VAL B 1 108 ? 9.109 16.281 2.76 1 98.88 108 VAL B N 1
ATOM 2537 C CA . VAL B 1 108 ? 8.359 15.141 3.264 1 98.88 108 VAL B CA 1
ATOM 2538 C C . VAL B 1 108 ? 7.535 15.555 4.477 1 98.88 108 VAL B C 1
ATOM 2540 O O . VAL B 1 108 ? 8.086 15.992 5.488 1 98.88 108 VAL B O 1
ATOM 2543 N N . ILE B 1 109 ? 6.246 15.398 4.367 1 98.88 109 ILE B N 1
ATOM 2544 C CA . ILE B 1 109 ? 5.328 15.984 5.332 1 98.88 109 ILE B CA 1
ATOM 2545 C C . ILE B 1 109 ? 4.574 14.883 6.066 1 98.88 109 ILE B C 1
ATOM 2547 O O . ILE B 1 109 ? 3.879 14.078 5.441 1 98.88 109 ILE B O 1
ATOM 2551 N N . ASP B 1 110 ? 4.746 14.828 7.355 1 98.88 110 ASP B N 1
ATOM 2552 C CA . ASP B 1 110 ? 3.904 14.039 8.25 1 98.88 110 ASP B CA 1
ATOM 2553 C C . ASP B 1 110 ? 2.621 14.789 8.594 1 98.88 110 ASP B C 1
ATOM 2555 O O . ASP B 1 110 ? 2.646 15.75 9.367 1 98.88 110 ASP B O 1
ATOM 2559 N N . SER B 1 111 ? 1.515 14.328 8.078 1 98.88 111 SER B N 1
ATOM 2560 C CA . SER B 1 111 ? 0.237 15.023 8.188 1 98.88 111 SER B CA 1
ATOM 2561 C C . SER B 1 111 ? -0.452 14.719 9.508 1 98.88 111 SER B C 1
ATOM 2563 O O . SER B 1 111 ? -1.523 15.258 9.797 1 98.88 111 SER B O 1
ATOM 2565 N N . ARG B 1 112 ? 0.115 13.844 10.344 1 98.69 112 ARG B N 1
ATOM 2566 C CA . ARG B 1 112 ? -0.501 13.375 11.586 1 98.69 112 ARG B CA 1
ATOM 2567 C C . ARG B 1 112 ? -0.493 14.469 12.648 1 98.69 112 ARG B C 1
ATOM 2569 O O . ARG B 1 112 ? 0.239 15.453 12.531 1 98.69 112 ARG B O 1
ATOM 2576 N N . THR B 1 113 ? -1.322 14.266 13.625 1 98 113 THR B N 1
ATOM 2577 C CA . THR B 1 113 ? -1.278 15.156 14.781 1 98 113 THR B CA 1
ATOM 2578 C C . THR B 1 113 ? 0.011 14.945 15.57 1 98 113 THR B C 1
ATOM 2580 O O . THR B 1 113 ? 0.609 13.867 15.523 1 98 113 THR B O 1
ATOM 2583 N N . PRO B 1 114 ? 0.404 15.953 16.312 1 97.31 114 PRO B N 1
ATOM 2584 C CA . PRO B 1 114 ? 1.693 15.914 17.016 1 97.31 114 PRO B CA 1
ATOM 2585 C C . PRO B 1 114 ? 1.821 14.727 17.953 1 97.31 114 PRO B C 1
ATOM 2587 O O . PRO B 1 114 ? 2.92 14.203 18.156 1 97.31 114 PRO B O 1
ATOM 2590 N N . ASP B 1 115 ? 0.738 14.281 18.578 1 96.88 115 ASP B N 1
ATOM 2591 C CA . ASP B 1 115 ? 0.794 13.156 19.5 1 96.88 115 ASP B CA 1
ATOM 2592 C C . ASP B 1 115 ? 1.247 11.883 18.781 1 96.88 115 ASP B C 1
ATOM 2594 O O . ASP B 1 115 ? 2.035 11.109 19.328 1 96.88 115 ASP B O 1
ATOM 2598 N N . TRP B 1 116 ? 0.78 11.648 17.531 1 97.19 116 TRP B N 1
ATOM 2599 C CA . TRP B 1 116 ? 1.219 10.508 16.734 1 97.19 116 TRP B CA 1
ATOM 2600 C C . TRP B 1 116 ? 2.676 10.664 16.312 1 97.19 116 TRP B C 1
ATOM 2602 O O . TRP B 1 116 ? 3.447 9.703 16.344 1 97.19 116 TRP B O 1
ATOM 2612 N N . VAL B 1 117 ? 3.064 11.883 15.953 1 98.12 117 VAL B N 1
ATOM 2613 C CA . VAL B 1 117 ? 4.422 12.156 15.492 1 98.12 117 VAL B CA 1
ATOM 2614 C C . VAL B 1 117 ? 5.41 11.906 16.625 1 98.12 117 VAL B C 1
ATOM 2616 O O . VAL B 1 117 ? 6.512 11.398 16.391 1 98.12 117 VAL B O 1
ATOM 2619 N N . ALA B 1 118 ? 5.008 12.188 17.844 1 97.19 118 ALA B N 1
ATOM 2620 C CA . ALA B 1 118 ? 5.863 12.031 19.016 1 97.19 118 ALA B CA 1
ATOM 2621 C C . ALA B 1 118 ? 6.27 10.578 19.219 1 97.19 118 ALA B C 1
ATOM 2623 O O . ALA B 1 118 ? 7.301 10.289 19.828 1 97.19 118 ALA B O 1
ATOM 2624 N N . LYS B 1 119 ? 5.457 9.68 18.656 1 96.62 119 LYS B N 1
ATOM 2625 C CA . LYS B 1 119 ? 5.75 8.258 18.781 1 96.62 119 LYS B CA 1
ATOM 2626 C C . LYS B 1 119 ? 6.766 7.816 17.719 1 96.62 119 LYS B C 1
ATOM 2628 O O . LYS B 1 119 ? 7.254 6.684 17.766 1 96.62 119 LYS B O 1
ATOM 2633 N N . GLY B 1 120 ? 7.062 8.688 16.797 1 97.69 120 GLY B N 1
ATOM 2634 C CA . GLY B 1 120 ? 8 8.391 15.727 1 97.69 120 GLY B CA 1
ATOM 2635 C C . GLY B 1 120 ? 7.5 8.812 14.359 1 97.69 120 GLY B C 1
ATOM 2636 O O . GLY B 1 120 ? 6.293 8.836 14.109 1 97.69 120 GLY B O 1
ATOM 2637 N N . THR B 1 121 ? 8.453 9.164 13.539 1 98.62 121 THR B N 1
ATOM 2638 C CA . THR B 1 121 ? 8.133 9.57 12.18 1 98.62 121 THR B CA 1
ATOM 2639 C C . THR B 1 121 ? 9.227 9.125 11.211 1 98.62 121 THR B C 1
ATOM 2641 O O . THR B 1 121 ? 10.203 8.492 11.617 1 98.62 121 THR B O 1
ATOM 2644 N N . ILE B 1 122 ? 9.016 9.328 9.922 1 98.88 122 ILE B N 1
ATOM 2645 C CA . ILE B 1 122 ? 9.984 9 8.891 1 98.88 122 ILE B CA 1
ATOM 2646 C C . ILE B 1 122 ? 11.133 10.008 8.922 1 98.88 122 ILE B C 1
ATOM 2648 O O . ILE B 1 122 ? 10.898 11.219 8.992 1 98.88 122 ILE B O 1
ATOM 2652 N N . PRO B 1 123 ? 12.414 9.5 8.898 1 98.75 123 PRO B N 1
ATOM 2653 C CA . PRO B 1 123 ? 13.531 10.445 8.859 1 98.75 123 PRO B CA 1
ATOM 2654 C C . PRO B 1 123 ? 13.398 11.477 7.746 1 98.75 123 PRO B C 1
ATOM 2656 O O . PRO B 1 123 ? 13.047 11.133 6.613 1 98.75 123 PRO B O 1
ATOM 2659 N N . SER B 1 124 ? 13.648 12.766 8.031 1 98.19 124 SER B N 1
ATOM 2660 C CA . SER B 1 124 ? 13.633 13.898 7.117 1 98.19 124 SER B CA 1
ATOM 2661 C C . SER B 1 124 ? 12.25 14.547 7.055 1 98.19 124 SER B C 1
ATOM 2663 O O . SER B 1 124 ? 12.086 15.625 6.488 1 98.19 124 SER B O 1
ATOM 2665 N N . ALA B 1 125 ? 11.219 13.922 7.621 1 98.5 125 ALA B N 1
ATOM 2666 C CA . ALA B 1 125 ? 9.867 14.477 7.559 1 98.5 125 ALA B CA 1
ATOM 2667 C C . ALA B 1 125 ? 9.711 15.656 8.508 1 98.5 125 ALA B C 1
ATOM 2669 O O . ALA B 1 125 ? 10.359 15.703 9.562 1 98.5 125 ALA B O 1
ATOM 2670 N N . ILE B 1 126 ? 8.93 16.578 8.125 1 97.62 126 ILE B N 1
ATOM 2671 C CA . ILE B 1 126 ? 8.484 17.625 9.016 1 97.62 126 ILE B CA 1
ATOM 2672 C C . ILE B 1 126 ? 6.984 17.484 9.289 1 97.62 126 ILE B C 1
ATOM 2674 O O . ILE B 1 126 ? 6.258 16.906 8.477 1 97.62 126 ILE B O 1
ATOM 2678 N N . ASN B 1 127 ? 6.582 17.969 10.422 1 98.25 127 ASN B N 1
ATOM 2679 C CA . ASN B 1 127 ? 5.18 17.812 10.797 1 98.25 127 ASN B CA 1
ATOM 2680 C C . ASN B 1 127 ? 4.359 19.031 10.383 1 98.25 127 ASN B C 1
ATOM 2682 O O . ASN B 1 127 ? 4.648 20.156 10.797 1 98.25 127 ASN B O 1
ATOM 2686 N N . ILE B 1 128 ? 3.461 18.859 9.5 1 98.25 128 ILE B N 1
ATOM 2687 C CA . ILE B 1 128 ? 2.363 19.781 9.211 1 98.25 128 ILE B CA 1
ATOM 2688 C C . ILE B 1 128 ? 1.028 19.062 9.383 1 98.25 128 ILE B C 1
ATOM 2690 O O . ILE B 1 128 ? 0.533 18.438 8.438 1 98.25 128 ILE B O 1
ATOM 2694 N N . PRO B 1 129 ? 0.454 19.141 10.578 1 98.56 129 PRO B N 1
ATOM 2695 C CA . PRO B 1 129 ? -0.777 18.391 10.844 1 98.56 129 PRO B CA 1
ATOM 2696 C C . PRO B 1 129 ? -1.934 18.828 9.938 1 98.56 129 PRO B C 1
ATOM 2698 O O . PRO B 1 129 ? -2.025 19.984 9.562 1 98.56 129 PRO B O 1
ATOM 2701 N N . TRP B 1 130 ? -2.838 17.828 9.648 1 98.38 130 TRP B N 1
ATOM 2702 C CA . TRP B 1 130 ? -3.973 18.094 8.766 1 98.38 130 TRP B CA 1
ATOM 2703 C C . TRP B 1 130 ? -4.852 19.203 9.328 1 98.38 130 TRP B C 1
ATOM 2705 O O . TRP B 1 130 ? -5.465 19.969 8.57 1 98.38 130 TRP B O 1
ATOM 2715 N N . THR B 1 131 ? -4.836 19.438 10.625 1 98.06 131 THR B N 1
ATOM 2716 C CA . THR B 1 131 ? -5.691 20.422 11.281 1 98.06 131 THR B CA 1
ATOM 2717 C C . THR B 1 131 ? -5.266 21.844 10.922 1 98.06 131 THR B C 1
ATOM 2719 O O . THR B 1 131 ? -6.023 22.797 11.117 1 98.06 131 THR B O 1
ATOM 2722 N N . LYS B 1 132 ? -4.051 22 10.414 1 97.44 132 LYS B N 1
ATOM 2723 C CA . LYS B 1 132 ? -3.555 23.328 10.055 1 97.44 132 LYS B CA 1
ATOM 2724 C C . LYS B 1 132 ? -3.988 23.703 8.641 1 97.44 132 LYS B C 1
ATOM 2726 O O . LYS B 1 132 ? -4.094 24.891 8.32 1 97.44 132 LYS B O 1
ATOM 2731 N N . LEU B 1 133 ? -4.266 22.703 7.805 1 97.62 133 LEU B N 1
ATOM 2732 C CA . LEU B 1 133 ? -4.52 23 6.398 1 97.62 133 LEU B CA 1
ATOM 2733 C C . LEU B 1 133 ? -5.996 22.844 6.062 1 97.62 133 LEU B C 1
ATOM 2735 O O . LEU B 1 133 ? -6.461 23.328 5.031 1 97.62 133 LEU B O 1
ATOM 2739 N N . PHE B 1 134 ? -6.77 22.109 6.898 1 97.69 134 PHE B N 1
ATOM 2740 C CA . PHE B 1 134 ? -8.172 21.797 6.637 1 97.69 134 PHE B CA 1
ATOM 2741 C C . PHE B 1 134 ? -9.078 22.891 7.199 1 97.69 134 PHE B C 1
ATOM 2743 O O . PHE B 1 134 ? -9.188 23.047 8.422 1 97.69 134 PHE B O 1
ATOM 2750 N N . PRO B 1 135 ? -9.82 23.594 6.387 1 95.62 135 PRO B N 1
ATOM 2751 C CA . PRO B 1 135 ? -10.57 24.766 6.828 1 95.62 135 PRO B CA 1
ATOM 2752 C C . PRO B 1 135 ? -11.609 24.438 7.895 1 95.62 135 PRO B C 1
ATOM 2754 O O . PRO B 1 135 ? -11.992 25.312 8.688 1 95.62 135 PRO B O 1
ATOM 2757 N N . GLN B 1 136 ? -12.094 23.234 7.961 1 95.12 136 GLN B N 1
ATOM 2758 C CA . GLN B 1 136 ? -13.148 22.891 8.914 1 95.12 136 GLN B CA 1
ATOM 2759 C C . GLN B 1 136 ? -12.562 22.422 10.234 1 95.12 136 GLN B C 1
ATOM 2761 O O . GLN B 1 136 ? -13.297 22.125 11.18 1 95.12 136 GLN B O 1
ATOM 2766 N N . ALA B 1 137 ? -11.266 22.391 10.32 1 96.31 137 ALA B N 1
ATOM 2767 C CA . ALA B 1 137 ? -10.625 21.984 11.57 1 96.31 137 ALA B CA 1
ATOM 2768 C C . ALA B 1 137 ? -10.672 23.109 12.602 1 96.31 137 ALA B C 1
ATOM 2770 O O . ALA B 1 137 ? -10.602 24.281 12.242 1 96.31 137 ALA B O 1
ATOM 2771 N N . GLU B 1 138 ? -10.688 22.781 13.828 1 94.06 138 GLU B N 1
ATOM 2772 C CA . GLU B 1 138 ? -10.805 23.75 14.914 1 94.06 138 GLU B CA 1
ATOM 2773 C C . GLU B 1 138 ? -9.57 24.641 14.984 1 94.06 138 GLU B C 1
ATOM 2775 O O . GLU B 1 138 ? -9.688 25.844 15.266 1 94.06 138 GLU B O 1
ATOM 2780 N N . SER B 1 139 ? -8.43 24.109 14.68 1 92.88 139 SER B N 1
ATOM 2781 C CA . SER B 1 139 ? -7.176 24.828 14.859 1 92.88 139 SER B CA 1
ATOM 2782 C C . SER B 1 139 ? -6.754 25.531 13.57 1 92.88 139 SER B C 1
ATOM 2784 O O . SER B 1 139 ? -5.652 26.078 13.492 1 92.88 139 SER B O 1
ATOM 2786 N N . TYR B 1 140 ? -7.695 25.562 12.641 1 95.31 140 TYR B N 1
ATOM 2787 C CA . TYR B 1 140 ? -7.387 26.172 11.352 1 95.31 140 TYR B CA 1
ATOM 2788 C C . TYR B 1 140 ? -7.273 27.688 11.477 1 95.31 140 TYR B C 1
ATOM 2790 O O . TYR B 1 140 ? -8.156 28.328 12.047 1 95.31 140 TYR B O 1
ATOM 2798 N N . GLU B 1 141 ? -6.207 28.281 10.969 1 96.19 141 GLU B N 1
ATOM 2799 C CA . GLU B 1 141 ? -5.977 29.719 10.883 1 96.19 141 GLU B CA 1
ATOM 2800 C C . GLU B 1 141 ? -5.465 30.109 9.508 1 96.19 141 GLU B C 1
ATOM 2802 O O . GLU B 1 141 ? -4.344 29.766 9.125 1 96.19 141 GLU B O 1
ATOM 2807 N N . PRO B 1 142 ? -6.18 30.969 8.781 1 94.38 142 PRO B N 1
ATOM 2808 C CA . PRO B 1 142 ? -5.793 31.344 7.422 1 94.38 142 PRO B CA 1
ATOM 2809 C C . PRO B 1 142 ? -4.371 31.906 7.336 1 94.38 142 PRO B C 1
ATOM 2811 O O . PRO B 1 142 ? -3.65 31.609 6.379 1 94.38 142 PRO B O 1
ATOM 2814 N N . PHE B 1 143 ? -4.027 32.656 8.32 1 95 143 PHE B N 1
ATOM 2815 C CA . PHE B 1 143 ? -2.697 33.25 8.297 1 95 143 PHE B CA 1
ATOM 2816 C C . PHE B 1 143 ? -1.622 32.188 8.406 1 95 143 PHE B C 1
ATOM 2818 O O . PHE B 1 143 ? -0.568 32.281 7.773 1 95 143 PHE B O 1
ATOM 2825 N N . GLU B 1 144 ? -1.921 31.125 9.164 1 96.44 144 GLU B N 1
ATOM 2826 C CA . GLU B 1 144 ? -0.978 30.016 9.289 1 96.44 144 GLU B CA 1
ATOM 2827 C C . GLU B 1 144 ? -0.821 29.281 7.965 1 96.44 144 GLU B C 1
ATOM 2829 O O . GLU B 1 144 ? 0.29 28.906 7.586 1 96.44 144 GLU B O 1
ATOM 2834 N N . VAL B 1 145 ? -1.901 29.109 7.301 1 96.38 145 VAL B N 1
ATOM 2835 C CA . VAL B 1 145 ? -1.878 28.438 6 1 96.38 145 VAL B CA 1
ATOM 2836 C C . VAL B 1 145 ? -1.03 29.25 5.023 1 96.38 145 VAL B C 1
ATOM 2838 O O . VAL B 1 145 ? -0.211 28.688 4.289 1 96.38 145 VAL B O 1
ATOM 2841 N N . GLU B 1 146 ? -1.236 30.547 5.023 1 95.81 146 GLU B N 1
ATOM 2842 C CA . GLU B 1 146 ? -0.448 31.422 4.16 1 95.81 146 GLU B CA 1
ATOM 2843 C C . GLU B 1 146 ? 1.044 31.281 4.453 1 95.81 146 GLU B C 1
ATOM 2845 O O . GLU B 1 146 ? 1.861 31.234 3.531 1 95.81 146 GLU B O 1
ATOM 2850 N N . GLY B 1 147 ? 1.334 31.281 5.746 1 97.12 147 GLY B N 1
ATOM 2851 C CA . GLY B 1 147 ? 2.719 31.094 6.148 1 97.12 147 GLY B CA 1
ATOM 2852 C C . GLY B 1 147 ? 3.311 29.781 5.66 1 97.12 147 GLY B C 1
ATOM 2853 O O . GLY B 1 147 ? 4.426 29.75 5.137 1 97.12 147 GLY B O 1
ATOM 2854 N N . ILE B 1 148 ? 2.57 28.688 5.809 1 98.06 148 ILE B N 1
ATOM 2855 C CA . ILE B 1 148 ? 3.02 27.375 5.367 1 98.06 148 ILE B CA 1
ATOM 2856 C C . ILE B 1 148 ? 3.26 27.391 3.859 1 98.06 148 ILE B C 1
ATOM 2858 O O . ILE B 1 148 ? 4.328 26.984 3.391 1 98.06 148 ILE B O 1
ATOM 2862 N N . LEU B 1 149 ? 2.352 27.938 3.049 1 97.88 149 LEU B N 1
ATOM 2863 C CA . LEU B 1 149 ? 2.428 27.953 1.592 1 97.88 149 LEU B CA 1
ATOM 2864 C C . LEU B 1 149 ? 3.602 28.797 1.117 1 97.88 149 LEU B C 1
ATOM 2866 O O . LEU B 1 149 ? 4.332 28.406 0.205 1 97.88 149 LEU B O 1
ATOM 2870 N N . SER B 1 150 ? 3.811 29.938 1.803 1 96.94 150 SER B N 1
ATOM 2871 C CA . SER B 1 150 ? 4.816 30.891 1.338 1 96.94 150 SER B CA 1
ATOM 2872 C C . SER B 1 150 ? 6.199 30.531 1.882 1 96.94 150 SER B C 1
ATOM 2874 O O . SER B 1 150 ? 7.164 30.438 1.121 1 96.94 150 SER B O 1
ATOM 2876 N N . LEU B 1 151 ? 6.246 30.219 3.154 1 96.94 151 LEU B N 1
ATOM 2877 C CA . LEU B 1 151 ? 7.535 30.078 3.822 1 96.94 151 LEU B CA 1
ATOM 2878 C C . LEU B 1 151 ? 8.07 28.656 3.695 1 96.94 151 LEU B C 1
ATOM 2880 O O . LEU B 1 151 ? 9.281 28.438 3.697 1 96.94 151 LEU B O 1
ATOM 2884 N N . GLN B 1 152 ? 7.176 27.734 3.51 1 97.19 152 GLN B N 1
ATOM 2885 C CA . GLN B 1 152 ? 7.637 26.359 3.521 1 97.19 152 GLN B CA 1
ATOM 2886 C C . GLN B 1 152 ? 7.449 25.703 2.154 1 97.19 152 GLN B C 1
ATOM 2888 O O . GLN B 1 152 ? 8.32 24.969 1.687 1 97.19 152 GLN B O 1
ATOM 2893 N N . PHE B 1 153 ? 6.418 26.016 1.441 1 98.56 153 PHE B N 1
ATOM 2894 C CA . PHE B 1 153 ? 6.07 25.234 0.257 1 98.56 153 PHE B CA 1
ATOM 2895 C C . PHE B 1 153 ? 6.5 25.969 -1.012 1 98.56 153 PHE B C 1
ATOM 2897 O O . PHE B 1 153 ? 6.387 25.422 -2.113 1 98.56 153 PHE B O 1
ATOM 2904 N N . GLY B 1 154 ? 6.969 27.203 -0.98 1 97.5 154 GLY B N 1
ATOM 2905 C CA . GLY B 1 154 ? 7.562 27.906 -2.107 1 97.5 154 GLY B CA 1
ATOM 2906 C C . GLY B 1 154 ? 6.543 28.656 -2.953 1 97.5 154 GLY B C 1
ATOM 2907 O O . GLY B 1 154 ? 6.855 29.109 -4.051 1 97.5 154 GLY B O 1
ATOM 2908 N N . ALA B 1 155 ? 5.309 28.75 -2.426 1 97.56 155 ALA B N 1
ATOM 2909 C CA . ALA B 1 155 ? 4.281 29.531 -3.117 1 97.56 155 ALA B CA 1
ATOM 2910 C C . ALA B 1 155 ? 4.402 31.016 -2.793 1 97.56 155 ALA B C 1
ATOM 2912 O O . ALA B 1 155 ? 4.973 31.391 -1.764 1 97.56 155 ALA B O 1
ATOM 2913 N N . THR B 1 156 ? 3.902 31.812 -3.734 1 96.38 156 THR B N 1
ATOM 2914 C CA . THR B 1 156 ? 3.885 33.25 -3.492 1 96.38 156 THR B CA 1
ATOM 2915 C C . THR B 1 156 ? 2.482 33.812 -3.697 1 96.38 156 THR B C 1
ATOM 2917 O O . THR B 1 156 ? 1.685 33.25 -4.449 1 96.38 156 THR B O 1
ATOM 2920 N N . LEU B 1 157 ? 2.211 34.781 -2.914 1 92.31 157 LEU B N 1
ATOM 2921 C CA . LEU B 1 157 ? 0.929 35.469 -3.006 1 92.31 157 LEU B CA 1
ATOM 2922 C C . LEU B 1 157 ? 1.109 36.875 -3.545 1 92.31 157 LEU B C 1
ATOM 2924 O O . LEU B 1 157 ? 1.878 37.688 -2.988 1 92.31 157 LEU B O 1
ATOM 2928 N N . ALA B 1 158 ? 0.511 37.125 -4.734 1 88.5 158 ALA B N 1
ATOM 2929 C CA . ALA B 1 158 ? 0.481 38.469 -5.32 1 88.5 158 ALA B CA 1
ATOM 2930 C C . ALA B 1 158 ? -0.936 38.844 -5.738 1 88.5 158 ALA B C 1
ATOM 2932 O O . ALA B 1 158 ? -1.614 38.062 -6.43 1 88.5 158 ALA B O 1
ATOM 2933 N N . ASP B 1 159 ? -1.421 40.031 -5.324 1 90.44 159 ASP B N 1
ATOM 2934 C CA . ASP B 1 159 ? -2.74 40.562 -5.66 1 90.44 159 ASP B CA 1
ATOM 2935 C C . ASP B 1 159 ? -3.838 39.562 -5.316 1 90.44 159 ASP B C 1
ATOM 2937 O O . ASP B 1 159 ? -4.727 39.312 -6.129 1 90.44 159 ASP B O 1
ATOM 2941 N N . ASN B 1 160 ? -3.674 38.875 -4.238 1 86.38 160 ASN B N 1
ATOM 2942 C CA . ASN B 1 160 ? -4.633 37.938 -3.693 1 86.38 160 ASN B CA 1
ATOM 2943 C C . ASN B 1 160 ? -4.746 36.688 -4.57 1 86.38 160 ASN B C 1
ATOM 2945 O O . ASN B 1 160 ? -5.777 36 -4.57 1 86.38 160 ASN B O 1
ATOM 2949 N N . ILE B 1 161 ? -3.691 36.531 -5.336 1 91.62 161 ILE B N 1
ATOM 2950 C CA . ILE B 1 161 ? -3.627 35.344 -6.199 1 91.62 161 ILE B CA 1
ATOM 2951 C C . ILE B 1 161 ? -2.369 34.531 -5.883 1 91.62 161 ILE B C 1
ATOM 2953 O O . ILE B 1 161 ? -1.266 35.094 -5.84 1 91.62 161 ILE B O 1
ATOM 2957 N N . TRP B 1 162 ? -2.58 33.25 -5.566 1 94.81 162 TRP B N 1
ATOM 2958 C CA . TRP B 1 162 ? -1.438 32.375 -5.312 1 94.81 162 TRP B CA 1
ATOM 2959 C C . TRP B 1 162 ? -0.708 32.031 -6.609 1 94.81 162 TRP B C 1
ATOM 2961 O O . TRP B 1 162 ? -1.34 31.719 -7.621 1 94.81 162 TRP B O 1
ATOM 2971 N N . ASP B 1 163 ? 0.565 32.219 -6.562 1 97.06 163 ASP B N 1
ATOM 2972 C CA . ASP B 1 163 ? 1.464 31.781 -7.621 1 97.06 163 ASP B CA 1
ATOM 2973 C C . ASP B 1 163 ? 2.242 30.531 -7.184 1 97.06 163 ASP B C 1
ATOM 2975 O O . ASP B 1 163 ? 3.047 30.594 -6.254 1 97.06 163 ASP B O 1
ATOM 2979 N N . PHE B 1 164 ? 2.041 29.406 -7.84 1 97.75 164 PHE B N 1
ATOM 2980 C CA . PHE B 1 164 ? 2.65 28.141 -7.461 1 97.75 164 PHE B CA 1
ATOM 2981 C C . PHE B 1 164 ? 3.766 27.766 -8.43 1 97.75 164 PHE B C 1
ATOM 2983 O O . PHE B 1 164 ? 4.164 26.594 -8.508 1 97.75 164 PHE B O 1
ATOM 2990 N N . SER B 1 165 ? 4.305 28.672 -9.188 1 96.69 165 SER B N 1
ATOM 2991 C CA . SER B 1 165 ? 5.324 28.406 -10.203 1 96.69 165 SER B CA 1
ATOM 2992 C C . SER B 1 165 ? 6.582 27.797 -9.578 1 96.69 165 SER B C 1
ATOM 2994 O O . SER B 1 165 ? 7.285 27.016 -10.219 1 96.69 165 SER B O 1
ATOM 2996 N N . ASN B 1 166 ? 6.852 28.141 -8.297 1 97 166 ASN B N 1
ATOM 2997 C CA . ASN B 1 166 ? 8.039 27.641 -7.617 1 97 166 ASN B CA 1
ATOM 2998 C C . ASN B 1 166 ? 7.68 26.688 -6.48 1 97 166 ASN B C 1
ATOM 3000 O O . ASN B 1 166 ? 8.477 26.469 -5.566 1 97 166 ASN B O 1
ATOM 3004 N N . ALA B 1 167 ? 6.473 26.172 -6.531 1 98.31 167 ALA B N 1
ATOM 3005 C CA . ALA B 1 167 ? 6.004 25.266 -5.484 1 98.31 167 ALA B CA 1
ATOM 3006 C C . ALA B 1 167 ? 6.91 24.047 -5.363 1 98.31 167 ALA B C 1
ATOM 3008 O O . ALA B 1 167 ? 7.359 23.5 -6.371 1 98.31 167 ALA B O 1
ATOM 3009 N N . LYS B 1 168 ? 7.137 23.625 -4.203 1 98.81 168 LYS B N 1
ATOM 3010 C CA . LYS B 1 168 ? 7.973 22.469 -3.924 1 98.81 168 LYS B CA 1
ATOM 3011 C C . LYS B 1 168 ? 7.207 21.172 -4.172 1 98.81 168 LYS B C 1
ATOM 3013 O O . LYS B 1 168 ? 5.973 21.172 -4.223 1 98.81 168 LYS B O 1
ATOM 3018 N N . THR B 1 169 ? 7.977 20.094 -4.426 1 98.88 169 THR B N 1
ATOM 3019 C CA . THR B 1 169 ? 7.41 18.75 -4.43 1 98.88 169 THR B CA 1
ATOM 3020 C C . THR B 1 169 ? 7.125 18.281 -3.004 1 98.88 169 THR B C 1
ATOM 3022 O O . THR B 1 169 ? 8.016 18.297 -2.15 1 98.88 169 THR B O 1
ATOM 3025 N N . LEU B 1 170 ? 5.895 17.922 -2.75 1 98.94 170 LEU B N 1
ATOM 3026 C CA . LEU B 1 170 ? 5.5 17.453 -1.422 1 98.94 170 LEU B CA 1
ATOM 3027 C C . LEU B 1 170 ? 5.273 15.953 -1.41 1 98.94 170 LEU B C 1
ATOM 3029 O O . LEU B 1 170 ? 4.637 15.406 -2.312 1 98.94 170 LEU B O 1
ATOM 3033 N N . VAL B 1 171 ? 5.867 15.266 -0.471 1 98.94 171 VAL B N 1
ATOM 3034 C CA . VAL B 1 171 ? 5.543 13.883 -0.147 1 98.94 171 VAL B CA 1
ATOM 3035 C C . VAL B 1 171 ? 4.754 13.828 1.158 1 98.94 171 VAL B C 1
ATOM 3037 O O . VAL B 1 171 ? 5.258 14.219 2.213 1 98.94 171 VAL B O 1
ATOM 3040 N N . MET B 1 172 ? 3.527 13.406 1.084 1 98.94 172 MET B N 1
ATOM 3041 C CA . MET B 1 172 ? 2.668 13.477 2.262 1 98.94 172 MET B CA 1
ATOM 3042 C C . MET B 1 172 ? 2.26 12.078 2.719 1 98.94 172 MET B C 1
ATOM 3044 O O . MET B 1 172 ? 1.996 11.203 1.895 1 98.94 172 MET B O 1
ATOM 3048 N N . PHE B 1 173 ? 2.244 11.867 4.02 1 98.94 173 PHE B N 1
ATOM 3049 C CA . PHE B 1 173 ? 1.824 10.594 4.586 1 98.94 173 PHE B CA 1
ATOM 3050 C C . PHE B 1 173 ? 1.15 10.797 5.938 1 98.94 173 PHE B C 1
ATOM 3052 O O . PHE B 1 173 ? 1.172 11.898 6.484 1 98.94 173 PHE B O 1
ATOM 3059 N N . CYS B 1 174 ? 0.487 9.836 6.418 1 98.88 174 CYS B N 1
ATOM 3060 C CA . CYS B 1 174 ? -0.076 9.797 7.762 1 98.88 174 CYS B CA 1
ATOM 3061 C C . CYS B 1 174 ? 0.082 8.414 8.375 1 98.88 174 CYS B C 1
ATOM 3063 O O . CYS B 1 174 ? 1.181 7.852 8.383 1 98.88 174 CYS B O 1
ATOM 3065 N N . ASN B 1 175 ? -0.997 7.797 8.938 1 98.75 175 ASN B N 1
ATOM 3066 C CA . ASN B 1 175 ? -0.809 6.582 9.719 1 98.75 175 ASN B CA 1
ATOM 3067 C C . ASN B 1 175 ? -0.855 5.336 8.844 1 98.75 175 ASN B C 1
ATOM 3069 O O . ASN B 1 175 ? -0.237 4.32 9.164 1 98.75 175 ASN B O 1
ATOM 3073 N N . GLY B 1 176 ? -1.574 5.324 7.82 1 98.62 176 GLY B N 1
ATOM 3074 C CA . GLY B 1 176 ? -1.724 4.145 6.984 1 98.62 176 GLY B CA 1
ATOM 3075 C C . GLY B 1 176 ? -2.908 4.227 6.039 1 98.62 176 GLY B C 1
ATOM 3076 O O . GLY B 1 176 ? -3.492 5.297 5.859 1 98.62 176 GLY B O 1
ATOM 3077 N N . PRO B 1 177 ? -3.312 3.133 5.371 1 98.69 177 PRO B N 1
ATOM 3078 C CA . PRO B 1 177 ? -4.363 3.102 4.355 1 98.69 177 PRO B CA 1
ATOM 3079 C C . PRO B 1 177 ? -5.746 3.418 4.926 1 98.69 177 PRO B C 1
ATOM 3081 O O . PRO B 1 177 ? -6.691 3.646 4.168 1 98.69 177 PRO B O 1
ATOM 3084 N N . TRP B 1 178 ? -5.855 3.484 6.242 1 98.25 178 TRP B N 1
ATOM 3085 C CA . TRP B 1 178 ? -7.125 3.775 6.902 1 98.25 178 TRP B CA 1
ATOM 3086 C C . TRP B 1 178 ? -7.137 5.195 7.453 1 98.25 178 TRP B C 1
ATOM 3088 O O . TRP B 1 178 ? -8.055 5.574 8.188 1 98.25 178 TRP B O 1
ATOM 3098 N N . CYS B 1 179 ? -6.117 5.934 7.152 1 98.5 179 CYS B N 1
ATOM 3099 C CA . CYS B 1 179 ? -5.957 7.27 7.723 1 98.5 179 CYS B CA 1
ATOM 3100 C C . CYS B 1 179 ? -6.441 8.336 6.75 1 98.5 179 CYS B C 1
ATOM 3102 O O . CYS B 1 179 ? -5.988 8.398 5.605 1 98.5 179 CYS B O 1
ATOM 3104 N N . GLY B 1 180 ? -7.234 9.25 7.215 1 98.5 180 GLY B N 1
ATOM 3105 C CA . GLY B 1 180 ? -7.785 10.305 6.383 1 98.5 180 GLY B CA 1
ATOM 3106 C C . GLY B 1 180 ? -7.02 11.609 6.492 1 98.5 180 GLY B C 1
ATOM 3107 O O . GLY B 1 180 ? -7.316 12.57 5.781 1 98.5 180 GLY B O 1
ATOM 3108 N N . GLN B 1 181 ? -5.945 11.656 7.273 1 98.75 181 GLN B N 1
ATOM 3109 C CA . GLN B 1 181 ? -5.277 12.922 7.566 1 98.75 181 GLN B CA 1
ATOM 3110 C C . GLN B 1 181 ? -4.48 13.422 6.363 1 98.75 181 GLN B C 1
ATOM 3112 O O . GLN B 1 181 ? -4.621 14.57 5.949 1 98.75 181 GLN B O 1
ATOM 3117 N N . SER B 1 182 ? -3.646 12.586 5.727 1 98.94 182 SER B N 1
ATOM 3118 C CA . SER B 1 182 ? -2.893 13.023 4.559 1 98.94 182 SER B CA 1
ATOM 3119 C C . SER B 1 182 ? -3.812 13.25 3.361 1 98.94 182 SER B C 1
ATOM 3121 O O . SER B 1 182 ? -3.652 14.219 2.623 1 98.94 182 SER B O 1
ATOM 3123 N N . PRO B 1 183 ? -4.812 12.406 3.145 1 98.88 183 PRO B N 1
ATOM 3124 C CA . PRO B 1 183 ? -5.793 12.734 2.107 1 98.88 183 PRO B CA 1
ATOM 3125 C C . PRO B 1 183 ? -6.445 14.102 2.328 1 98.88 183 PRO B C 1
ATOM 3127 O O . PRO B 1 183 ? -6.645 14.852 1.372 1 98.88 183 PRO B O 1
ATOM 3130 N N . THR B 1 184 ? -6.793 14.398 3.547 1 98.75 184 THR B N 1
ATOM 3131 C CA . THR B 1 184 ? -7.395 15.688 3.865 1 98.75 184 THR B CA 1
ATOM 3132 C C . THR B 1 184 ? -6.441 16.828 3.514 1 98.75 184 THR B C 1
ATOM 3134 O O . THR B 1 184 ? -6.84 17.797 2.873 1 98.75 184 THR B O 1
ATOM 3137 N N . ASN B 1 185 ? -5.148 16.672 3.92 1 98.81 185 ASN B N 1
ATOM 3138 C CA . ASN B 1 185 ? -4.145 17.672 3.566 1 98.81 185 ASN B CA 1
ATOM 3139 C C . ASN B 1 185 ? -4.035 17.859 2.055 1 98.81 185 ASN B C 1
ATOM 3141 O O . ASN B 1 185 ? -4.023 18.984 1.555 1 98.81 185 ASN B O 1
ATOM 3145 N N . ILE B 1 186 ? -3.943 16.75 1.319 1 98.94 186 ILE B N 1
ATOM 3146 C CA . ILE B 1 186 ? -3.736 16.766 -0.125 1 98.94 186 ILE B CA 1
ATOM 3147 C C . ILE B 1 186 ? -4.918 17.438 -0.811 1 98.94 186 ILE B C 1
ATOM 3149 O O . ILE B 1 186 ? -4.73 18.328 -1.651 1 98.94 186 ILE B O 1
ATOM 3153 N N . LYS B 1 187 ? -6.141 17.094 -0.408 1 98.75 187 LYS B N 1
ATOM 3154 C CA . LYS B 1 187 ? -7.328 17.719 -0.988 1 98.75 187 LYS B CA 1
ATOM 3155 C C . LYS B 1 187 ? -7.379 19.203 -0.682 1 98.75 187 LYS B C 1
ATOM 3157 O O . LYS B 1 187 ? -7.73 20.016 -1.548 1 98.75 187 LYS B O 1
ATOM 3162 N N . ALA B 1 188 ? -7.059 19.562 0.564 1 98.25 188 ALA B N 1
ATOM 3163 C CA . ALA B 1 188 ? -7.039 20.969 0.944 1 98.25 188 ALA B CA 1
ATOM 3164 C C . ALA B 1 188 ? -6.066 21.766 0.076 1 98.25 188 ALA B C 1
ATOM 3166 O O . ALA B 1 188 ? -6.398 22.844 -0.419 1 98.25 188 ALA B O 1
ATOM 3167 N N . LEU B 1 189 ? -4.871 21.219 -0.159 1 98.38 189 LEU B N 1
ATOM 3168 C CA . LEU B 1 189 ? -3.834 21.891 -0.933 1 98.38 189 LEU B CA 1
ATOM 3169 C C . LEU B 1 189 ? -4.246 22.016 -2.396 1 98.38 189 LEU B C 1
ATOM 3171 O O . LEU B 1 189 ? -4.09 23.078 -2.994 1 98.38 189 LEU B O 1
ATOM 3175 N N . VAL B 1 190 ? -4.77 20.953 -2.975 1 98.44 190 VAL B N 1
ATOM 3176 C CA . VAL B 1 190 ? -5.195 21 -4.367 1 98.44 190 VAL B CA 1
ATOM 3177 C C . VAL B 1 190 ? -6.34 22 -4.535 1 98.44 190 VAL B C 1
ATOM 3179 O O . VAL B 1 190 ? -6.391 22.734 -5.523 1 98.44 190 VAL B O 1
ATOM 3182 N N . ASN B 1 191 ? -7.238 22.078 -3.564 1 96.75 191 ASN B N 1
ATOM 3183 C CA . ASN B 1 191 ? -8.336 23.047 -3.598 1 96.75 191 ASN B CA 1
ATOM 3184 C C . ASN B 1 191 ? -7.832 24.484 -3.541 1 96.75 191 ASN B C 1
ATOM 3186 O O . ASN B 1 191 ? -8.477 25.391 -4.07 1 96.75 191 ASN B O 1
ATOM 3190 N N . LEU B 1 192 ? -6.684 24.672 -2.947 1 95.12 192 LEU B N 1
ATOM 3191 C CA . LEU B 1 192 ? -6.074 26 -2.848 1 95.12 192 LEU B CA 1
ATOM 3192 C C . LEU B 1 192 ? -5.297 26.328 -4.117 1 95.12 192 LEU B C 1
ATOM 3194 O O . LEU B 1 192 ? -4.785 27.453 -4.258 1 95.12 192 LEU B O 1
ATOM 3198 N N . GLY B 1 193 ? -5.129 25.359 -4.992 1 96.5 193 GLY B N 1
ATOM 3199 C CA . GLY B 1 193 ? -4.488 25.609 -6.273 1 96.5 193 GLY B CA 1
ATOM 3200 C C . GLY B 1 193 ? -3.115 24.984 -6.387 1 96.5 193 GLY B C 1
ATOM 3201 O O . GLY B 1 193 ? -2.447 25.109 -7.414 1 96.5 193 GLY B O 1
ATOM 3202 N N . TYR B 1 194 ? -2.611 24.297 -5.301 1 98.25 194 TYR B N 1
ATOM 3203 C CA . TYR B 1 194 ? -1.324 23.609 -5.379 1 98.25 194 TYR B CA 1
ATOM 3204 C C . TYR B 1 194 ? -1.31 22.609 -6.52 1 98.25 194 TYR B C 1
ATOM 3206 O O . TYR B 1 194 ? -2.277 21.859 -6.715 1 98.25 194 TYR B O 1
ATOM 3214 N N . PRO B 1 195 ? -0.276 22.609 -7.34 1 98.56 195 PRO B N 1
ATOM 3215 C CA . PRO B 1 195 ? -0.268 21.688 -8.477 1 98.56 195 PRO B CA 1
ATOM 3216 C C . PRO B 1 195 ? -0.278 20.219 -8.047 1 98.56 195 PRO B C 1
ATOM 3218 O O . PRO B 1 195 ? 0.64 19.766 -7.359 1 98.56 195 PRO B O 1
ATOM 3221 N N . ALA B 1 196 ? -1.234 19.484 -8.484 1 98.75 196 ALA B N 1
ATOM 3222 C CA . ALA B 1 196 ? -1.412 18.078 -8.094 1 98.75 196 ALA B CA 1
ATOM 3223 C C . ALA B 1 196 ? -0.192 17.25 -8.469 1 98.75 196 ALA B C 1
ATOM 3225 O O . ALA B 1 196 ? 0.203 16.344 -7.723 1 98.75 196 ALA B O 1
ATOM 3226 N N . HIS B 1 197 ? 0.42 17.531 -9.57 1 98.62 197 HIS B N 1
ATOM 3227 C CA . HIS B 1 197 ? 1.536 16.734 -10.055 1 98.62 197 HIS B CA 1
ATOM 3228 C C . HIS B 1 197 ? 2.768 16.906 -9.172 1 98.62 197 HIS B C 1
ATOM 3230 O O . HIS B 1 197 ? 3.738 16.156 -9.289 1 98.62 197 HIS B O 1
ATOM 3236 N N . LYS B 1 198 ? 2.764 17.891 -8.258 1 98.75 198 LYS B N 1
ATOM 3237 C CA . LYS B 1 198 ? 3.857 18.141 -7.324 1 98.75 198 LYS B CA 1
ATOM 3238 C C . LYS B 1 198 ? 3.588 17.469 -5.98 1 98.75 198 LYS B C 1
ATOM 3240 O O . LYS B 1 198 ? 4.316 17.688 -5.012 1 98.75 198 LYS B O 1
ATOM 3245 N N . ILE B 1 199 ? 2.551 16.656 -5.91 1 98.94 199 ILE B N 1
ATOM 3246 C CA . ILE B 1 199 ? 2.197 15.992 -4.66 1 98.94 199 ILE B CA 1
ATOM 3247 C C . ILE B 1 199 ? 2.318 14.477 -4.832 1 98.94 199 ILE B C 1
ATOM 3249 O O . ILE B 1 199 ? 1.66 13.891 -5.695 1 98.94 199 ILE B O 1
ATOM 3253 N N . PHE B 1 200 ? 3.205 13.906 -4.094 1 98.94 200 PHE B N 1
ATOM 3254 C CA . PHE B 1 200 ? 3.326 12.461 -3.928 1 98.94 200 PHE B CA 1
ATOM 3255 C C . PHE B 1 200 ? 2.682 12.008 -2.623 1 98.94 200 PHE B C 1
ATOM 3257 O O . PHE B 1 200 ? 2.803 12.688 -1.599 1 98.94 200 PHE B O 1
ATOM 3264 N N . TRP B 1 201 ? 1.946 10.922 -2.719 1 98.94 201 TRP B N 1
ATOM 3265 C CA . TRP B 1 201 ? 1.219 10.406 -1.565 1 98.94 201 TRP B CA 1
ATOM 3266 C C . TRP B 1 201 ? 1.724 9.023 -1.179 1 98.94 201 TRP B C 1
ATOM 3268 O O . TRP B 1 201 ? 1.61 8.07 -1.958 1 98.94 201 TRP B O 1
ATOM 3278 N N . TYR B 1 202 ? 2.359 8.945 0.023 1 98.94 202 TYR B N 1
ATOM 3279 C CA . TYR B 1 202 ? 2.707 7.652 0.609 1 98.94 202 TYR B CA 1
ATOM 3280 C C . TYR B 1 202 ? 1.539 7.082 1.403 1 98.94 202 TYR B C 1
ATOM 3282 O O . TYR B 1 202 ? 1.517 7.168 2.635 1 98.94 202 TYR B O 1
ATOM 3290 N N . ARG B 1 203 ? 0.608 6.375 0.692 1 98.94 203 ARG B N 1
ATOM 3291 C CA . ARG B 1 203 ? -0.66 5.859 1.2 1 98.94 203 ARG B CA 1
ATOM 3292 C C . ARG B 1 203 ? -0.437 4.91 2.373 1 98.94 203 ARG B C 1
ATOM 3294 O O . ARG B 1 203 ? -1.209 4.91 3.334 1 98.94 203 ARG B O 1
ATOM 3301 N N . GLY B 1 204 ? 0.599 4.082 2.285 1 98.81 204 GLY B N 1
ATOM 3302 C CA . GLY B 1 204 ? 0.856 3.084 3.311 1 98.81 204 GLY B CA 1
ATOM 3303 C C . GLY B 1 204 ? 1.192 3.689 4.66 1 98.81 204 GLY B C 1
ATOM 3304 O O . GLY B 1 204 ? 1.034 3.037 5.695 1 98.81 204 GLY B O 1
ATOM 3305 N N . GLY B 1 205 ? 1.793 4.938 4.637 1 98.88 205 GLY B N 1
ATOM 3306 C CA . GLY B 1 205 ? 2.045 5.711 5.844 1 98.88 205 GLY B CA 1
ATOM 3307 C C . GLY B 1 205 ? 2.955 5 6.828 1 98.88 205 GLY B C 1
ATOM 3308 O O . GLY B 1 205 ? 3.783 4.176 6.434 1 98.88 205 GLY B O 1
ATOM 3309 N N . MET B 1 206 ? 2.785 5.387 8.07 1 98.88 206 MET B N 1
ATOM 3310 C CA . MET B 1 206 ? 3.619 4.855 9.141 1 98.88 206 MET B CA 1
ATOM 3311 C C . MET B 1 206 ? 3.395 3.355 9.312 1 98.88 206 MET B C 1
ATOM 3313 O O . MET B 1 206 ? 4.324 2.619 9.648 1 98.88 206 MET B O 1
ATOM 3317 N N . GLN B 1 207 ? 2.188 2.9 9.031 1 98.69 207 GLN B N 1
ATOM 3318 C CA . GLN B 1 207 ? 1.921 1.475 9.195 1 98.69 207 GLN B CA 1
ATOM 3319 C C . GLN B 1 207 ? 2.758 0.647 8.219 1 98.69 207 GLN B C 1
ATOM 3321 O O . GLN B 1 207 ? 3.402 -0.325 8.617 1 98.69 207 GLN B O 1
ATOM 3326 N N . ALA B 1 208 ? 2.768 1 6.961 1 98.81 208 ALA B N 1
ATOM 3327 C CA . ALA B 1 208 ? 3.582 0.29 5.98 1 98.81 208 ALA B CA 1
ATOM 3328 C C . ALA B 1 208 ? 5.07 0.451 6.281 1 98.81 208 ALA B C 1
ATOM 3330 O O . ALA B 1 208 ? 5.844 -0.498 6.137 1 98.81 208 ALA B O 1
ATOM 3331 N N . TRP B 1 209 ? 5.469 1.673 6.707 1 98.88 209 TRP B N 1
ATOM 3332 C CA . TRP B 1 209 ? 6.855 1.965 7.047 1 98.88 209 TRP B CA 1
ATOM 3333 C C . TRP B 1 209 ? 7.34 1.066 8.18 1 98.88 209 TRP B C 1
ATOM 3335 O O . TRP B 1 209 ? 8.398 0.447 8.086 1 98.88 209 TRP B O 1
ATOM 3345 N N . GLN B 1 210 ? 6.512 0.953 9.188 1 98.19 210 GLN B N 1
ATOM 3346 C CA . GLN B 1 210 ? 6.836 0.114 10.344 1 98.19 210 GLN B CA 1
ATOM 3347 C C . GLN B 1 210 ? 6.797 -1.366 9.969 1 98.19 210 GLN B C 1
ATOM 3349 O O . GLN B 1 210 ? 7.629 -2.15 10.438 1 98.19 210 GLN B O 1
ATOM 3354 N N . ALA B 1 211 ? 5.816 -1.726 9.18 1 98.44 211 ALA B N 1
ATOM 3355 C CA . ALA B 1 211 ? 5.691 -3.119 8.766 1 98.44 211 ALA B CA 1
ATOM 3356 C C . ALA B 1 211 ? 6.918 -3.57 7.977 1 98.44 211 ALA B C 1
ATOM 3358 O O . ALA B 1 211 ? 7.27 -4.75 7.992 1 98.44 211 ALA B O 1
ATOM 3359 N N . ALA B 1 212 ? 7.562 -2.643 7.336 1 98.5 212 ALA B N 1
ATOM 3360 C CA . ALA B 1 212 ? 8.766 -2.936 6.562 1 98.5 212 ALA B CA 1
ATOM 3361 C C . ALA B 1 212 ? 10.008 -2.918 7.449 1 98.5 212 ALA B C 1
ATOM 3363 O O . ALA B 1 212 ? 11.117 -3.209 6.984 1 98.5 212 ALA B O 1
ATOM 3364 N N . GLY B 1 213 ? 9.852 -2.537 8.719 1 98.44 213 GLY B N 1
ATOM 3365 C CA . GLY B 1 213 ? 10.969 -2.475 9.648 1 98.44 213 GLY B CA 1
ATOM 3366 C C . GLY B 1 213 ? 11.922 -1.325 9.359 1 98.44 213 GLY B C 1
ATOM 3367 O O . GLY B 1 213 ? 13.109 -1.399 9.672 1 98.44 213 GLY B O 1
ATOM 3368 N N . LEU B 1 214 ? 11.453 -0.3 8.711 1 98.81 214 LEU B N 1
ATOM 3369 C CA . LEU B 1 214 ? 12.312 0.813 8.328 1 98.81 214 LEU B CA 1
ATOM 3370 C C . LEU B 1 214 ? 12.547 1.748 9.516 1 98.81 214 LEU B C 1
ATOM 3372 O O . LEU B 1 214 ? 11.688 1.876 10.391 1 98.81 214 LEU B O 1
ATOM 3376 N N . THR B 1 215 ? 13.586 2.441 9.531 1 98.81 215 THR B N 1
ATOM 3377 C CA . THR B 1 215 ? 14.039 3.318 10.609 1 98.81 215 THR B CA 1
ATOM 3378 C C . THR B 1 215 ? 13.031 4.445 10.844 1 98.81 215 THR B C 1
ATOM 3380 O O . THR B 1 215 ? 12.539 5.047 9.891 1 98.81 215 THR B O 1
ATOM 3383 N N . THR B 1 216 ? 12.656 4.637 12.07 1 98.56 216 THR B N 1
ATOM 3384 C CA . THR B 1 216 ? 11.891 5.805 12.484 1 98.56 216 THR B CA 1
ATOM 3385 C C . THR B 1 216 ? 12.711 6.684 13.43 1 98.56 216 THR B C 1
ATOM 3387 O O . THR B 1 216 ? 13.719 6.234 13.977 1 98.56 216 THR B O 1
ATOM 3390 N N . VAL B 1 217 ? 12.336 7.922 13.531 1 98.12 217 VAL B N 1
ATOM 3391 C CA . VAL B 1 217 ? 13.023 8.852 14.414 1 98.12 217 VAL B CA 1
ATOM 3392 C C . VAL B 1 217 ? 12.016 9.57 15.305 1 98.12 217 VAL B C 1
ATOM 3394 O O . VAL B 1 217 ? 10.859 9.758 14.914 1 98.12 217 VAL B O 1
ATOM 3397 N N . ALA B 1 218 ? 12.438 9.836 16.547 1 88.38 218 ALA B N 1
ATOM 3398 C CA . ALA B 1 218 ? 11.648 10.719 17.391 1 88.38 218 ALA B CA 1
ATOM 3399 C C . ALA B 1 218 ? 11.781 12.172 16.953 1 88.38 218 ALA B C 1
ATOM 3401 O O . ALA B 1 218 ? 12.852 12.594 16.516 1 88.38 218 ALA B O 1
ATOM 3402 N N . PRO B 1 219 ? 10.617 12.891 16.891 1 75.44 219 PRO B N 1
ATOM 3403 C CA . PRO B 1 219 ? 10.711 14.273 16.422 1 75.44 219 PRO B CA 1
ATOM 3404 C C . PRO B 1 219 ? 11.711 15.109 17.234 1 75.44 219 PRO B C 1
ATOM 3406 O O . PRO B 1 219 ? 11.961 14.82 18.406 1 75.44 219 PRO B O 1
#

Radius of gyration: 30.42 Å; Cα contacts (8 Å, |Δi|>4): 832; chains: 2; bounding box: 184×68×75 Å

Organism: NCBI:txid2580412

Solvent-accessible surface area (backbone atoms only — not comparable to full-atom values): 23805 Å² total; per-residue (Å²): 139,83,81,79,81,80,82,79,78,82,79,80,80,80,79,78,78,74,73,76,73,74,67,77,76,77,73,55,21,19,43,30,90,88,38,53,63,47,72,32,50,37,95,90,35,83,42,71,37,34,30,39,70,54,60,80,38,60,38,55,68,88,62,28,48,16,17,51,46,22,74,75,36,21,55,47,62,55,72,80,49,87,57,39,42,63,41,35,68,57,56,49,50,52,52,46,46,45,35,53,73,64,42,79,52,55,45,38,35,35,13,41,52,68,76,59,36,62,77,32,38,59,73,50,46,43,79,54,33,23,44,47,56,28,82,87,33,89,71,37,41,74,68,57,38,51,45,45,38,41,77,70,36,41,26,43,78,55,94,91,36,81,41,56,90,59,44,39,36,36,35,36,22,30,58,19,49,34,40,53,38,25,58,45,34,52,52,39,40,43,74,72,61,46,62,36,74,38,32,35,33,34,51,42,22,49,35,46,41,40,42,51,20,41,48,67,35,69,117,137,85,80,79,81,80,82,79,78,81,80,80,80,79,78,79,77,76,73,76,75,75,66,76,76,78,71,55,21,18,42,30,88,87,38,53,64,46,71,33,51,38,94,89,35,82,41,70,38,34,30,40,72,54,61,80,37,61,40,55,68,88,62,30,49,16,17,50,47,22,75,73,36,22,56,48,62,57,71,82,47,87,57,39,43,65,41,34,67,57,57,49,48,52,54,45,45,46,35,52,74,63,42,78,51,56,45,39,35,34,13,41,52,68,77,58,37,62,78,33,38,58,74,51,46,43,79,55,34,24,44,47,57,26,82,88,33,89,71,37,42,71,68,57,38,50,46,45,39,40,77,69,36,43,26,42,78,54,97,92,35,82,42,57,90,58,44,38,37,36,36,34,21,31,57,18,49,33,42,52,38,26,59,45,34,52,52,39,40,43,74,73,59,45,61,38,73,37,32,36,34,34,52,42,23,49,34,45,42,40,42,51,21,41,48,64,36,68,116

Sequence (438 aa):
MCSKSNKLYLVILSLLFSIPAFASEELEVKITDKLAQLEVIHNGKPVVIQRNQDQGNMIDEDFALTSRACPPFCLQPMNLLPGVKTIGELELLELLEKKAKGDKSILVIDSRTPDWVAKGTIPSAINIPWTKLFPQAESYEPFEVEGILSLQFGATLADNIWDFSNAKTLVMFCNGPWCGQSPTNIKALVNLGYPAHKIFWYRGGMQAWQAAGLTTVAPMCSKSNKLYLVILSLLFSIPAFASEELEVKITDKLAQLEVIHNGKPVVIQRNQDQGNMIDEDFALTSRACPPFCLQPMNLLPGVKTIGELELLELLEKKAKGDKSILVIDSRTPDWVAKGTIPSAINIPWTKLFPQAESYEPFEVEGILSLQFGATLADNIWDFSNAKTLVMFCNGPWCGQSPTNIKALVNLGYPAHKIFWYRGGMQAWQAAGLTTVAP

Nearest PDB structures (foldseek):
  4zz7-assembly3_L  TM=6.641E-01  e=2.983E+00  Oceanimonas doudoroffii
  6d97-assembly1_A  TM=6.188E-01  e=3.178E+00  Zea mays
  4zwl-assembly2_H  TM=6.068E-01  e=3.843E+00  Staphylococcus aureus subsp. aureus COL
  2gvg-assembly4_F-3  TM=4.582E-01  e=2.370E-01  Homo sapiens
  4zz7-assembly3_L  TM=6.645E-01  e=2.982E+00  Oceanimonas doudoroffii